Protein 2ISW (pdb70)

Solvent-accessible surface area: 22887 Å² total; per-residue (Å²): 61,51,0,1,0,105,27,0,1,32,36,0,80,159,89,140,5,0,0,4,0,1,13,0,4,1,0,0,4,0,12,0,0,2,105,0,0,49,94,20,134,1,2,0,0,0,0,0,25,90,35,2,2,170,21,0,51,84,27,1,1,60,14,0,5,53,0,0,37,98,87,28,79,122,16,1,0,0,5,0,0,9,39,0,67,49,38,116,12,0,79,56,0,19,110,29,38,5,0,0,0,0,0,26,1,4,138,81,105,49,115,66,2,13,108,28,0,106,76,0,15,69,46,0,18,62,91,0,0,0,0,0,0,6,14,2,20,76,131,111,57,2,87,23,114,53,0,73,98,0,15,122,86,7,38,4,6,0,0,0,3,1,0,25,1,29,120,28,1,110,20,32,217,99,198,46,23,46,110,65,0,76,53,0,2,79,62,18,41,26,13,0,0,0,4,8,1,3,21,10,41,119,117,16,24,76,62,0,51,156,21,52,11,131,0,81,102,3,38,7,0,75,61,139,32,0,65,92,0,11,26,49,12,1,2,0,0,11,0,33,9,0,4,42,0,4,0,0,1,7,0,11,71,17,14,86,80,79,31,75,75,35,10,2,55,55,0,0,6,52,0,42,72,28,0,0,101,18,0,18,79,12,2,120,35,2,29,1,39,49,45,6,76,70,28,181,24,38,49,41,116,104,0,85,97,94,89,65,51,0,1,0,99,28,0,1,31,34,0,79,154,87,148,6,0,0,2,0,2,17,0,5,2,0,0,8,0,13,0,1,2,119,0,1,49,104,24,133,1,2,0,0,0,0,0,30,101,34,2,4,170,22,0,57,72,18,2,1,57,19,0,7,44,0,0,38,94,82,29,76,119,16,1,0,0,6,0,0,8,78,0,61,50,26,115,17,0,78,41,0,21,113,22,39,5,0,0,0,0,0,29,2,33,144,67,101,54,111,54,2,16,131,26,0,110,84,0,10,69,47,0,19,64,94,0,1,0,0,0,0,32,15,59,171,4,79,17,102,67,0,64,104,0,15,118,80,8,39,5,11,0,0,2,10,44,57,72,199,53,61,89,78,7,97,49,5,6,93,57,16,43,24,12,0,0,30,49,108,63,41,126,114,14,32,75,58,0,61,157,36,48,12,143,13,79,149,80,121,131,64,113,63,40,66,91,7,9,29,42,10,0,1,0,5,14,13,38,50,17,7,50,18,3,1,0,0,11,0,6,79,17,9,88,91,64,30,77,71,27,17,1,56,57,0,0,7,56,0,40,70,28,1,1,110,21,0,15,76,33,2,122,36,3,29,0,40,49,45,6,73,71,28,177,20,37,49,40,116,100,0,75,70,78,49,241

GO terms:
  GO:0004332 fructose-bisphosphate aldolase activity (F, EXP)
  GO:0005515 protein binding (F, IPI)

InterPro domains:
  IPR000771 Fructose-bisphosphate aldolase, class-II [PF01116] (5-306)
  IPR000771 Fructose-bisphosphate aldolase, class-II [PIRSF001359] (1-307)
  IPR000771 Fructose-bisphosphate aldolase, class-II [PS00806] (132-143)
  IPR000771 Fructose-bisphosphate aldolase, class-II [TIGR00167] (3-306)
  IPR000771 Fructose-bisphosphate aldolase, class-II [cd00947] (6-305)
  IPR011289 Fructose-1,6-bisphosphate aldolase, class 2 [TIGR01859] (5-307)
  IPR013785 Aldolase-type TIM barrel [G3DSA:3.20.20.70] (1-323)

Radius of gyration: 26.76 Å; Cα contacts (8 Å, |Δi|>4): 1309; chains: 2; bounding box: 57×79×53 Å

CATH classification: 3.20.20.70

Secondary structure (DSSP, 8-state):
-B--HHHHHHHHHHTT--EEEEE--SHHHHHHHHHHHHHTT--EEEEEEHHHHHHTTTHHHHHHHHHHHHH-TTS-EEEEEEEE-SHHHHHHHHHTT-SEEEE--TTS-HHHHHHHHHHHHHHHHTTT-EEEEEES----PPPHHHHHHHHHHH--SEEEE-SS--SSSB--------HHHHHHHHHH-S-EEE-S-----HHHHHHHHHTT---TT-B---HHHHHHHHHTTEEEEEE-HHHHHHHHHHHHHHHHH-TT---THHHHHHHHHHHHHHHHHHHHHHT-TT-TTSSPPPPHHHHGGG-/-B--HHHHHHHHHHTT--EEEEE--SHHHHHHHHHHHHHTT--EEEEE-HHHHHHTTTHHHHHHHHHHHHHSTTS-EEEEEEEE-SHHHHHHHHHTT-SEEEE--TTS-HHHHHHHHHHHHHHHHTTT-EEEEEE----HHHHHHHHHHH--SEEEE-----HHHHHHHHHHH-S-EEE----HHHHHHHHHTT----S---HHHHHHHHHTTEEEEEE-HHHHHHHHHHHHHHHHH-TT---THHHHHHHHHHHHHHHHHHHHHHT-TT-TTSSPPPPHHHHGGGG-

Foldseek 3Di:
DAFAVLVQLVVLQVVLFAEEEEEDQAQLQVLLVLVQCVVLVFAHEYEYEPVSCVSCVVVRVLVSVVVSCVVCVLFHYFYEYPADAALVSVVSVVVSPGQEYEHEPQVPPLVVQLVRLQVNCVVQLLQLHAYEYEHQPLPGFDDLVSLLVSCVSRVHQEYETHWQAHADQQSDQLGTDLVVLLSNCVSNVHAYEYPNAAACDPVLVVLCVVLDHDDPRGGGHHLVVVLSSSNRHHHYYYHYVNLVSQLNSQLSVCCVVPVPDDDVCSRNVSSSNSSNVSCNVSSVSSPRGPCRNVDDHDDSNRSSVVD/DAFAPLVQLVVCQVVLFAAEEEEDQAQLQVLLVLVQCVVLVFAHEYEYEVVSCVSCVVVRVLVSVVVSCVVCVLHHYAYEYPAADALVSLVVCVVSPGQEYEHEPQVDDLVVQLVRLQVSCVVQLLQLHAYEYEHEVPQLVSLLVSCVSRVHQEYEYDDDVCLVVLLSNCVSNVHAYEYEDEDPVLVVLCVVQDHDDDPDDDLVVLLSSSNRHHHYYYDYVHLVSLLNSQLSCCCVVPVVDDDVCSRSVSSSNSSNVVCNVSRVSSPRRPVRNVDDHDDSVNSSVVVD

B-factor: mean 32.5, std 14.56, range [13.26, 97.17]

Sequence (595 aa):
PLCTLRQMLGEARKHKYGVGAFNVNNMEQIQGIMKAVVQLKSPVILQCSRGALKYSDMIYLKKLCEAALEKHPDIPICIHLDHGDTLESVKMAIDLGFSSVMIDASHHPFDENVRITKEVVAYAHARSVSVEAELGTLVQLTEPQDAKKFVELTGVDALAVAIGTSHGAYKFKSRLAIDRVKTISDLTGIPLVMHGSSSVPKDVKDMINKYGGKMPDAVGVPIESIVHAIGEGVCKINVDSDSRMAMTGAIRKVFVEHPEKFDPRDYLGPGRDAITEMLIPKIKAFGSAGHAGDYKVVSLEEAKAWYPLCTLRQMLGEARKHKYGVGAFNVNNMEQIQGIMKAVVQLKSPVILQCSRGALKYSDMIYLKKLCEAALEKHPDIPICIHLDHGDTLESVKMAIDLGFSSVMIDASHHPFDENVRITKEVVAYAHARSVSVEAELGLTEPQDAKKFVELTGVDALAVAIGLAIDRVKTISDLTGIPLVMHGVPKDVKDMINKYGGKMPDAVPIESIVHAIGEGVCKINVDSDSRMAMTGAIRKVFVEHPEKFDPRDYLGPGRDAITEMLIPKIKAFGSAGHAGDYKVVSLEEAKAWYK

Organism: Giardia intestinalis (strain ATCC 50803 / WB clone C6) (NCBI:txid184922)

Structure (mmCIF, N/CA/C/O backbone):
data_2ISW
#
_entry.id   2ISW
#
_cell.length_a   90.020
_cell.length_b   90.050
_cell.length_c   166.090
_cell.angle_alpha   90.00
_cell.angle_beta   90.00
_cell.angle_gamma   90.00
#
_symmetry.space_group_name_H-M   'C 2 2 21'
#
loop_
_entity.id
_entity.type
_entity.pdbx_description
1 polymer 'Putative fructose-1,6-bisphosphate aldolase'
2 non-polymer 'ZINC ION'
3 non-polymer 'PHOSPHOGLYCOLOHYDROXAMIC ACID'
4 water water
#
loop_
_atom_site.group_PDB
_atom_site.id
_atom_site.type_symbol
_atom_site.label_atom_id
_atom_site.label_alt_id
_atom_site.label_comp_id
_atom_site.label_asym_id
_atom_site.label_entity_id
_atom_site.label_seq_id
_atom_site.pdbx_PDB_ins_code
_atom_site.Cartn_x
_atom_site.Cartn_y
_atom_site.Cartn_z
_atom_site.occupancy
_atom_site.B_iso_or_equiv
_atom_site.auth_seq_id
_atom_site.auth_comp_id
_atom_site.auth_asym_id
_atom_site.auth_atom_id
_atom_site.pdbx_PDB_model_num
ATOM 1 N N . PRO A 1 2 ? -14.258 -2.818 46.462 1.00 26.42 2 PRO A N 1
ATOM 2 C CA . PRO A 1 2 ? -13.112 -2.998 47.396 1.00 22.00 2 PRO A CA 1
ATOM 3 C C . PRO A 1 2 ? -13.080 -1.731 48.234 1.00 21.66 2 PRO A C 1
ATOM 4 O O . PRO A 1 2 ? -13.670 -0.737 47.852 1.00 20.98 2 PRO A O 1
ATOM 8 N N . LEU A 1 3 ? -12.354 -1.762 49.355 1.00 20.27 3 LEU A N 1
ATOM 9 C CA . LEU A 1 3 ? -12.203 -0.565 50.186 1.00 17.88 3 LEU A CA 1
ATOM 10 C C . LEU A 1 3 ? -11.480 0.496 49.366 1.00 22.16 3 LEU A C 1
ATOM 11 O O . LEU A 1 3 ? -10.376 0.268 48.841 1.00 24.47 3 LEU A O 1
ATOM 16 N N . CYS A 1 4 ? -12.073 1.684 49.313 1.00 15.29 4 CYS A N 1
ATOM 17 C CA . CYS A 1 4 ? -11.534 2.770 48.468 1.00 19.97 4 CYS A CA 1
ATOM 18 C C . CYS A 1 4 ? -11.290 4.069 49.197 1.00 24.75 4 CYS A C 1
ATOM 19 O O . CYS A 1 4 ? -12.012 4.398 50.149 1.00 22.95 4 CYS A O 1
ATOM 22 N N . THR A 1 5 ? -10.275 4.823 48.776 1.00 16.46 5 THR A N 1
ATOM 23 C CA . THR A 1 5 ? -10.010 6.088 49.437 1.00 20.34 5 THR A CA 1
ATOM 24 C C . THR A 1 5 ? -11.021 7.147 48.999 1.00 21.47 5 THR A C 1
ATOM 25 O O . THR A 1 5 ? -11.637 7.043 47.939 1.00 20.69 5 THR A O 1
ATOM 29 N N . LEU A 1 6 ? -11.217 8.180 49.814 1.00 18.65 6 LEU A N 1
ATOM 30 C CA . LEU A 1 6 ? -12.129 9.243 49.392 1.00 17.38 6 LEU A CA 1
ATOM 31 C C . LEU A 1 6 ? -11.414 10.025 48.275 1.00 20.61 6 LEU A C 1
ATOM 32 O O . LEU A 1 6 ? -12.032 10.486 47.334 1.00 19.64 6 LEU A O 1
ATOM 37 N N . ARG A 1 7 ? -10.090 10.136 48.346 1.00 20.55 7 ARG A N 1
ATOM 38 C CA . ARG A 1 7 ? -9.363 10.913 47.329 1.00 18.60 7 ARG A CA 1
ATOM 39 C C . ARG A 1 7 ? -9.583 10.320 45.939 1.00 15.58 7 ARG A C 1
ATOM 40 O O . ARG A 1 7 ? -9.802 11.053 44.982 1.00 19.82 7 ARG A O 1
ATOM 48 N N . GLN A 1 8 ? -9.518 9.018 45.832 1.00 16.56 8 GLN A N 1
ATOM 49 C CA . GLN A 1 8 ? -9.749 8.396 44.518 1.00 20.42 8 GLN A CA 1
ATOM 50 C C . GLN A 1 8 ? -11.198 8.517 44.073 1.00 25.17 8 GLN A C 1
ATOM 51 O O . GLN A 1 8 ? -11.497 8.941 42.942 1.00 23.26 8 GLN A O 1
ATOM 57 N N . MET A 1 9 ? -12.105 8.135 44.962 1.00 20.02 9 MET A N 1
ATOM 58 C CA . MET A 1 9 ? -13.521 8.156 44.671 1.00 20.89 9 MET A CA 1
ATOM 59 C C . MET A 1 9 ? -14.035 9.541 44.292 1.00 22.75 9 MET A C 1
ATOM 60 O O . MET A 1 9 ? -14.760 9.673 43.299 1.00 22.82 9 MET A O 1
ATOM 65 N N . LEU A 1 10 ? -13.663 10.571 45.073 1.00 17.55 10 LEU A N 1
ATOM 66 C CA . LEU A 1 10 ? -14.131 11.933 44.757 1.00 15.64 10 LEU A CA 1
ATOM 67 C C . LEU A 1 10 ? -13.312 12.538 43.624 1.00 17.65 10 LEU A C 1
ATOM 68 O O . LEU A 1 10 ? -13.796 13.449 42.943 1.00 22.99 10 LEU A O 1
ATOM 73 N N . GLY A 1 11 ? -12.087 12.056 43.391 1.00 19.03 11 GLY A N 1
ATOM 74 C CA . GLY A 1 11 ? -11.352 12.597 42.230 1.00 22.88 11 GLY A CA 1
ATOM 75 C C . GLY A 1 11 ? -12.083 12.172 40.928 1.00 24.23 11 GLY A C 1
ATOM 76 O O . GLY A 1 11 ? -12.172 12.950 39.950 1.00 22.95 11 GLY A O 1
ATOM 77 N N . GLU A 1 12 ? -12.588 10.933 40.906 1.00 25.10 12 GLU A N 1
ATOM 78 C CA . GLU A 1 12 ? -13.312 10.402 39.756 1.00 22.21 12 GLU A CA 1
ATOM 79 C C . GLU A 1 12 ? -14.619 11.168 39.620 1.00 23.53 12 GLU A C 1
ATOM 80 O O . GLU A 1 12 ? -15.033 11.534 38.512 1.00 22.81 12 GLU A O 1
ATOM 86 N N . ALA A 1 13 ? -15.271 11.430 40.751 1.00 20.89 13 ALA A N 1
ATOM 87 C CA . ALA A 1 13 ? -16.521 12.170 40.736 1.00 22.61 13 ALA A CA 1
ATOM 88 C C . ALA A 1 13 ? -16.303 13.561 40.164 1.00 22.95 13 ALA A C 1
ATOM 89 O O . ALA A 1 13 ? -17.108 14.054 39.384 1.00 25.09 13 ALA A O 1
ATOM 91 N N . ARG A 1 14 ? -15.242 14.224 40.615 1.00 23.05 14 ARG A N 1
ATOM 92 C CA . ARG A 1 14 ? -14.990 15.585 40.149 1.00 23.88 14 ARG A CA 1
ATOM 93 C C . ARG A 1 14 ? -14.677 15.613 38.653 1.00 25.60 14 ARG A C 1
ATOM 94 O O . ARG A 1 14 ? -15.165 16.502 37.925 1.00 22.39 14 ARG A O 1
ATOM 102 N N . LYS A 1 15 ? -13.856 14.661 38.205 1.00 20.80 15 LYS A N 1
ATOM 103 C CA . LYS A 1 15 ? -13.424 14.628 36.782 1.00 24.21 15 LYS A CA 1
ATOM 104 C C . LYS A 1 15 ? -14.610 14.442 35.846 1.00 31.52 15 LYS A C 1
ATOM 105 O O . LYS A 1 15 ? -14.641 14.996 34.740 1.00 30.78 15 LYS A O 1
ATOM 111 N N . HIS A 1 16 ? -15.564 13.632 36.293 1.00 20.72 16 HIS A N 1
ATOM 112 C CA . HIS A 1 16 ? -16.756 13.303 35.507 1.00 24.33 16 HIS A CA 1
ATOM 113 C C . HIS A 1 16 ? -18.017 14.015 35.895 1.00 21.15 16 HIS A C 1
ATOM 114 O O . HIS A 1 16 ? -19.102 13.628 35.447 1.00 22.36 16 HIS A O 1
ATOM 121 N N . LYS A 1 17 ? -17.869 15.035 36.739 1.00 20.87 17 LYS A N 1
ATOM 122 C CA . LYS A 1 17 ? -18.998 15.886 37.143 1.00 20.59 17 LYS A CA 1
ATOM 123 C C . LYS A 1 17 ? -20.195 15.136 37.727 1.00 28.04 17 LYS A C 1
ATOM 124 O O . LYS A 1 17 ? -21.343 15.369 37.356 1.00 23.76 17 LYS A O 1
ATOM 130 N N . TYR A 1 18 ? -19.924 14.181 38.616 1.00 22.15 18 TYR A N 1
ATOM 131 C CA . TYR A 1 18 ? -21.039 13.574 39.340 1.00 19.65 18 TYR A CA 1
ATOM 132 C C . TYR A 1 18 ? -20.749 13.726 40.827 1.00 17.32 18 TYR A C 1
ATOM 133 O O . TYR A 1 18 ? -19.686 14.199 41.222 1.00 22.55 18 TYR A O 1
ATOM 142 N N . GLY A 1 19 ? -21.734 13.379 41.632 1.00 19.38 19 GLY A N 1
ATOM 143 C CA . GLY A 1 19 ? -21.588 13.452 43.089 1.00 19.59 19 GLY A CA 1
ATOM 144 C C . GLY A 1 19 ? -21.797 12.062 43.677 1.00 23.25 19 GLY A C 1
ATOM 145 O O . GLY A 1 19 ? -22.487 11.239 43.080 1.00 21.26 19 GLY A O 1
ATOM 146 N N . VAL A 1 20 ? -21.210 11.802 44.853 1.00 21.68 20 VAL A N 1
ATOM 147 C CA . VAL A 1 20 ? -21.344 10.475 45.495 1.00 19.83 20 VAL A CA 1
ATOM 148 C C . VAL A 1 20 ? -22.017 10.681 46.837 1.00 16.99 20 VAL A C 1
ATOM 149 O O . VAL A 1 20 ? -21.566 11.481 47.667 1.00 19.78 20 VAL A O 1
ATOM 153 N N . GLY A 1 21 ? -23.110 9.954 47.032 1.00 21.15 21 GLY A N 1
ATOM 154 C CA . GLY A 1 21 ? -23.834 10.031 48.301 1.00 18.91 21 GLY A CA 1
ATOM 155 C C . GLY A 1 21 ? -23.030 9.377 49.380 1.00 18.49 21 GLY A C 1
ATOM 156 O O . GLY A 1 21 ? -22.458 8.283 49.150 1.00 20.30 21 GLY A O 1
ATOM 157 N N . ALA A 1 22 ? -22.996 10.026 50.555 1.00 20.02 22 ALA A N 1
ATOM 158 C CA . ALA A 1 22 ? -22.267 9.534 51.694 1.00 20.75 22 ALA A CA 1
ATOM 159 C C . ALA A 1 22 ? -23.380 9.338 52.722 1.00 16.87 22 ALA A C 1
ATOM 160 O O . ALA A 1 22 ? -24.032 10.285 53.155 1.00 21.68 22 ALA A O 1
ATOM 162 N N . PHE A 1 23 ? -23.585 8.077 53.107 1.00 17.83 23 PHE A N 1
ATOM 163 C CA . PHE A 1 23 ? -24.742 7.762 53.943 1.00 19.42 23 PHE A CA 1
ATOM 164 C C . PHE A 1 23 ? -24.326 7.311 55.323 1.00 19.25 23 PHE A C 1
ATOM 165 O O . PHE A 1 23 ? -23.521 6.407 55.453 1.00 21.23 23 PHE A O 1
ATOM 173 N N . ASN A 1 24 ? -24.842 7.969 56.361 1.00 22.82 24 ASN A N 1
ATOM 174 C CA . ASN A 1 24 ? -24.475 7.543 57.709 1.00 23.14 24 ASN A CA 1
ATOM 175 C C . ASN A 1 24 ? -25.154 6.214 58.004 1.00 23.75 24 ASN A C 1
ATOM 176 O O . ASN A 1 24 ? -26.306 6.014 57.646 1.00 27.48 24 ASN A O 1
ATOM 181 N N . VAL A 1 25 ? -24.451 5.322 58.693 1.00 23.47 25 VAL A N 1
ATOM 182 C CA . VAL A 1 25 ? -25.009 4.032 59.046 1.00 21.93 25 VAL A CA 1
ATOM 183 C C . VAL A 1 25 ? -24.762 3.832 60.537 1.00 25.90 25 VAL A C 1
ATOM 184 O O . VAL A 1 25 ? -23.751 4.322 61.054 1.00 26.23 25 VAL A O 1
ATOM 188 N N . ASN A 1 26 ? -25.677 3.134 61.219 1.00 22.71 26 ASN A N 1
ATOM 189 C CA . ASN A 1 26 ? -25.544 2.869 62.659 1.00 21.30 26 ASN A CA 1
ATOM 190 C C . ASN A 1 26 ? -25.793 1.418 62.948 1.00 25.42 26 ASN A C 1
ATOM 191 O O . ASN A 1 26 ? -25.566 0.998 64.074 1.00 26.45 26 ASN A O 1
ATOM 196 N N . ASN A 1 27 ? -26.253 0.631 61.963 1.00 19.13 27 ASN A N 1
ATOM 197 C CA . ASN A 1 27 ? -26.531 -0.769 62.274 1.00 17.26 27 ASN A CA 1
ATOM 198 C C . ASN A 1 27 ? -26.691 -1.590 61.023 1.00 20.67 27 ASN A C 1
ATOM 199 O O . ASN A 1 27 ? -26.441 -1.119 59.915 1.00 22.91 27 ASN A O 1
ATOM 204 N N . MET A 1 28 ? -27.062 -2.833 61.200 1.00 21.80 28 MET A N 1
ATOM 205 C CA . MET A 1 28 ? -27.156 -3.771 60.061 1.00 20.95 28 MET A CA 1
ATOM 206 C C . MET A 1 28 ? -28.169 -3.428 59.009 1.00 23.35 28 MET A C 1
ATOM 207 O O . MET A 1 28 ? -27.864 -3.419 57.803 1.00 21.96 28 MET A O 1
ATOM 212 N N . GLU A 1 29 ? -29.395 -3.168 59.428 1.00 21.22 29 GLU A N 1
ATOM 213 C CA . GLU A 1 29 ? -30.399 -2.918 58.415 1.00 21.50 29 GLU A CA 1
ATOM 214 C C . GLU A 1 29 ? -30.137 -1.666 57.620 1.00 18.77 29 GLU A C 1
ATOM 215 O O . GLU A 1 29 ? -30.454 -1.626 56.424 1.00 18.82 29 GLU A O 1
ATOM 221 N N . GLN A 1 30 ? -29.552 -0.664 58.254 1.00 20.56 30 GLN A N 1
ATOM 222 C CA . GLN A 1 30 ? -29.256 0.590 57.499 1.00 20.34 30 GLN A CA 1
ATOM 223 C C . GLN A 1 30 ? -28.175 0.321 56.481 1.00 22.87 30 GLN A C 1
ATOM 224 O O . GLN A 1 30 ? -28.261 0.791 55.346 1.00 24.93 30 GLN A O 1
ATOM 230 N N . ILE A 1 31 ? -27.113 -0.391 56.868 1.00 19.35 31 ILE A N 1
ATOM 231 C CA . ILE A 1 31 ? -26.118 -0.758 55.836 1.00 19.36 31 ILE A CA 1
ATOM 232 C C . ILE A 1 31 ? -26.750 -1.603 54.744 1.00 21.28 31 ILE A C 1
ATOM 233 O O . ILE A 1 31 ? -26.512 -1.370 53.553 1.00 20.55 31 ILE A O 1
ATOM 238 N N . GLN A 1 32 ? -27.577 -2.583 55.097 1.00 18.28 32 GLN A N 1
ATOM 239 C CA . GLN A 1 32 ? -28.161 -3.385 54.030 1.00 18.73 32 GLN A CA 1
ATOM 240 C C . GLN A 1 32 ? -29.004 -2.537 53.125 1.00 15.66 32 GLN A C 1
ATOM 241 O O . GLN A 1 32 ? -28.961 -2.750 51.895 1.00 20.34 32 GLN A O 1
ATOM 247 N N . GLY A 1 33 ? -29.746 -1.588 53.683 1.00 18.10 33 GLY A N 1
ATOM 248 C CA . GLY A 1 33 ? -30.604 -0.755 52.820 1.00 16.98 33 GLY A CA 1
ATOM 249 C C . GLY A 1 33 ? -29.810 0.085 51.845 1.00 21.31 33 GLY A C 1
ATOM 250 O O . GLY A 1 33 ? -30.222 0.278 50.670 1.00 22.42 33 GLY A O 1
ATOM 251 N N . ILE A 1 34 ? -28.698 0.627 52.317 1.00 17.76 34 ILE A N 1
ATOM 252 C CA . ILE A 1 34 ? -27.854 1.450 51.429 1.00 17.98 34 ILE A CA 1
ATOM 253 C C . ILE A 1 34 ? -27.207 0.609 50.356 1.00 21.15 34 ILE A C 1
ATOM 254 O O . ILE A 1 34 ? -27.221 0.973 49.188 1.00 21.68 34 ILE A O 1
ATOM 259 N N . MET A 1 35 ? -26.634 -0.527 50.740 1.00 22.08 35 MET A N 1
ATOM 260 C CA . MET A 1 35 ? -25.934 -1.365 49.778 1.00 21.53 35 MET A CA 1
ATOM 261 C C . MET A 1 35 ? -26.826 -1.908 48.684 1.00 23.35 35 MET A C 1
ATOM 262 O O . MET A 1 35 ? -26.413 -2.025 47.534 1.00 21.33 35 MET A O 1
ATOM 267 N N . LYS A 1 36 ? -28.057 -2.231 49.019 1.00 20.43 36 LYS A N 1
ATOM 268 C CA . LYS A 1 36 ? -28.954 -2.760 47.956 1.00 20.13 36 LYS A CA 1
ATOM 269 C C . LYS A 1 36 ? -29.178 -1.697 46.875 1.00 22.73 36 LYS A C 1
ATOM 270 O O . LYS A 1 36 ? -29.260 -2.018 45.662 1.00 25.96 36 LYS A O 1
ATOM 276 N N . ALA A 1 37 ? -29.301 -0.438 47.290 1.00 18.52 37 ALA A N 1
ATOM 277 C CA . ALA A 1 37 ? -29.498 0.657 46.307 1.00 20.23 37 ALA A CA 1
ATOM 278 C C . ALA A 1 37 ? -28.233 0.878 45.487 1.00 21.79 37 ALA A C 1
ATOM 279 O O . ALA A 1 37 ? -28.302 0.952 44.255 1.00 21.38 37 ALA A O 1
ATOM 281 N N . VAL A 1 38 ? -27.057 0.975 46.133 1.00 20.76 38 VAL A N 1
ATOM 282 C CA . VAL A 1 38 ? -25.899 1.228 45.301 1.00 21.87 38 VAL A CA 1
ATOM 283 C C . VAL A 1 38 ? -25.517 0.063 44.424 1.00 23.20 38 VAL A C 1
ATOM 284 O O . VAL A 1 38 ? -24.960 0.243 43.329 1.00 24.89 38 VAL A O 1
ATOM 288 N N . VAL A 1 39 ? -25.796 -1.154 44.884 1.00 22.62 39 VAL A N 1
ATOM 289 C CA . VAL A 1 39 ? -25.459 -2.318 44.092 1.00 21.59 39 VAL A CA 1
ATOM 290 C C . VAL A 1 39 ? -26.428 -2.363 42.892 1.00 25.87 39 VAL A C 1
ATOM 291 O O . VAL A 1 39 ? -26.011 -2.640 41.752 1.00 27.56 39 VAL A O 1
ATOM 295 N N . GLN A 1 40 ? -27.707 -2.050 43.124 1.00 23.60 40 GLN A N 1
ATOM 296 C CA . GLN A 1 40 ? -28.663 -2.079 41.997 1.00 25.17 40 GLN A CA 1
ATOM 297 C C . GLN A 1 40 ? -28.249 -1.098 40.893 1.00 27.32 40 GLN A C 1
ATOM 298 O O . GLN A 1 40 ? -28.360 -1.378 39.664 1.00 25.08 40 GLN A O 1
ATOM 304 N N . LEU A 1 41 ? -27.755 0.051 41.333 1.00 23.60 41 LEU A N 1
ATOM 305 C CA . LEU A 1 41 ? -27.373 1.156 40.449 1.00 24.77 41 LEU A CA 1
ATOM 306 C C . LEU A 1 41 ? -25.898 1.178 40.024 1.00 25.92 41 LEU A C 1
ATOM 307 O O . LEU A 1 41 ? -25.464 2.095 39.315 1.00 24.18 41 LEU A O 1
ATOM 312 N N . LYS A 1 42 ? -25.167 0.145 40.424 1.00 20.80 42 LYS A N 1
ATOM 313 C CA . LYS A 1 42 ? -23.735 -0.004 40.163 1.00 22.07 42 LYS A CA 1
ATOM 314 C C . LYS A 1 42 ? -23.034 1.318 40.408 1.00 20.55 42 LYS A C 1
ATOM 315 O O . LYS A 1 42 ? -22.360 1.848 39.546 1.00 21.65 42 LYS A O 1
ATOM 321 N N . SER A 1 43 ? -23.181 1.867 41.641 1.00 20.85 43 SER A N 1
ATOM 322 C CA . SER A 1 43 ? -22.552 3.171 42.020 1.00 20.01 43 SER A CA 1
ATOM 323 C C . SER A 1 43 ? -21.528 3.090 43.174 1.00 18.28 43 SER A C 1
ATOM 324 O O . SER A 1 43 ? -21.508 2.142 43.950 1.00 19.20 43 SER A O 1
ATOM 327 N N . PRO A 1 44 ? -20.659 4.117 43.234 1.00 19.35 44 PRO A N 1
ATOM 328 C CA . PRO A 1 44 ? -19.654 4.148 44.270 1.00 21.42 44 PRO A CA 1
ATOM 329 C C . PRO A 1 44 ? -20.379 4.349 45.530 1.00 22.77 44 PRO A C 1
ATOM 330 O O . PRO A 1 44 ? -21.573 4.673 45.474 1.00 20.14 44 PRO A O 1
ATOM 334 N N . VAL A 1 45 ? -19.800 4.206 46.687 1.00 17.38 45 VAL A N 1
ATOM 335 C CA . VAL A 1 45 ? -20.596 4.600 47.849 1.00 19.43 45 VAL A CA 1
ATOM 336 C C . VAL A 1 45 ? -19.680 4.941 48.986 1.00 19.88 45 VAL A C 1
ATOM 337 O O . VAL A 1 45 ? -18.617 4.348 49.145 1.00 17.77 45 VAL A O 1
ATOM 341 N N . ILE A 1 46 ? -20.085 5.898 49.810 1.00 19.26 46 ILE A N 1
ATOM 342 C CA . ILE A 1 46 ? -19.311 6.206 51.025 1.00 17.40 46 ILE A CA 1
ATOM 343 C C . ILE A 1 46 ? -20.228 5.826 52.181 1.00 17.18 46 ILE A C 1
ATOM 344 O O . ILE A 1 46 ? -21.389 6.280 52.245 1.00 19.81 46 ILE A O 1
ATOM 349 N N . LEU A 1 47 ? -19.741 4.964 53.079 1.00 18.46 47 LEU A N 1
ATOM 350 C CA . LEU A 1 47 ? -20.550 4.607 54.251 1.00 21.32 47 LEU A CA 1
ATOM 351 C C . LEU A 1 47 ? -19.884 5.409 55.368 1.00 18.22 47 LEU A C 1
ATOM 352 O O . LEU A 1 47 ? -18.705 5.247 55.601 1.00 20.97 47 LEU A O 1
ATOM 357 N N . GLN A 1 48 ? -20.626 6.277 56.053 1.00 16.96 48 GLN A N 1
ATOM 358 C CA . GLN A 1 48 ? -19.929 7.034 57.076 1.00 18.19 48 GLN A CA 1
ATOM 359 C C . GLN A 1 48 ? -20.474 6.724 58.440 1.00 23.94 48 GLN A C 1
ATOM 360 O O . GLN A 1 48 ? -21.668 6.437 58.600 1.00 22.04 48 GLN A O 1
ATOM 366 N N . CYS A 1 49 ? -19.582 6.796 59.420 1.00 25.97 49 CYS A N 1
ATOM 367 C CA . CYS A 1 49 ? -19.941 6.505 60.810 1.00 24.47 49 CYS A CA 1
ATOM 368 C C . CYS A 1 49 ? -19.476 7.686 61.639 1.00 28.05 49 CYS A C 1
ATOM 369 O O . CYS A 1 49 ? -18.320 8.042 61.583 1.00 25.18 49 CYS A O 1
ATOM 372 N N . SER A 1 50 ? -20.385 8.292 62.380 1.00 29.15 50 SER A N 1
ATOM 373 C CA . SER A 1 50 ? -19.996 9.376 63.275 1.00 29.62 50 SER A CA 1
ATOM 374 C C . SER A 1 50 ? -19.418 8.806 64.569 1.00 31.25 50 SER A C 1
ATOM 375 O O . SER A 1 50 ? -19.483 7.607 64.848 1.00 23.90 50 SER A O 1
ATOM 378 N N . ARG A 1 51 ? -18.843 9.662 65.406 1.00 25.17 51 ARG A N 1
ATOM 379 C CA . ARG A 1 51 ? -18.380 9.138 66.679 1.00 28.92 51 ARG A CA 1
ATOM 380 C C . ARG A 1 51 ? -19.574 8.605 67.496 1.00 27.22 51 ARG A C 1
ATOM 381 O O . ARG A 1 51 ? -19.435 7.655 68.267 1.00 28.44 51 ARG A O 1
ATOM 389 N N . GLY A 1 52 ? -20.746 9.206 67.328 1.00 26.91 52 GLY A N 1
ATOM 390 C CA . GLY A 1 52 ? -21.911 8.713 68.053 1.00 30.81 52 GLY A CA 1
ATOM 391 C C . GLY A 1 52 ? -22.318 7.341 67.536 1.00 26.47 52 GLY A C 1
ATOM 392 O O . GLY A 1 52 ? -22.776 6.487 68.275 1.00 21.80 52 GLY A O 1
ATOM 393 N N . ALA A 1 53 ? -22.187 7.128 66.235 1.00 21.33 53 ALA A N 1
ATOM 394 C CA . ALA A 1 53 ? -22.560 5.825 65.681 1.00 19.90 53 ALA A CA 1
ATOM 395 C C . ALA A 1 53 ? -21.598 4.761 66.204 1.00 22.34 53 ALA A C 1
ATOM 396 O O . ALA A 1 53 ? -21.990 3.616 66.465 1.00 20.64 53 ALA A O 1
ATOM 398 N N . LEU A 1 54 ? -20.339 5.131 66.386 1.00 19.84 54 LEU A N 1
ATOM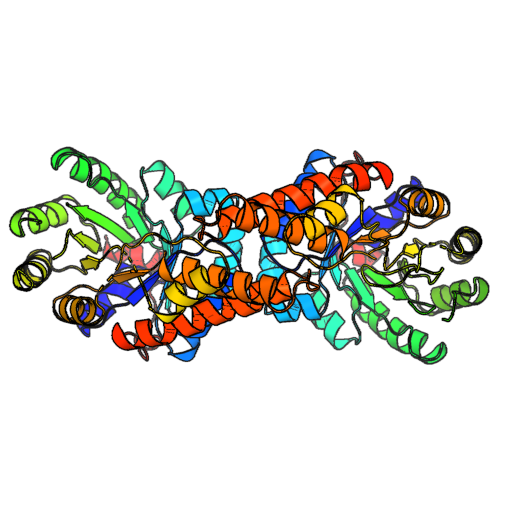 399 C CA . LEU A 1 54 ? -19.390 4.147 66.824 1.00 21.45 54 LEU A CA 1
ATOM 400 C C . LEU A 1 54 ? -19.643 3.877 68.302 1.00 23.76 54 LEU A C 1
ATOM 401 O O . LEU A 1 54 ? -19.378 2.778 68.750 1.00 25.26 54 LEU A O 1
ATOM 406 N N . LYS A 1 55 ? -20.147 4.863 69.034 1.00 22.06 55 LYS A N 1
ATOM 407 C CA . LYS A 1 55 ? -20.442 4.621 70.446 1.00 17.39 55 LYS A CA 1
ATOM 408 C C . LYS A 1 55 ? -21.602 3.642 70.536 1.00 23.18 55 LYS A C 1
ATOM 409 O O . LYS A 1 55 ? -21.563 2.673 71.304 1.00 24.45 55 LYS A O 1
ATOM 415 N N . TYR A 1 56 ? -22.623 3.901 69.716 1.00 22.65 56 TYR A N 1
ATOM 416 C CA . TYR A 1 56 ? -23.838 3.114 69.709 1.00 26.04 56 TYR A CA 1
ATOM 417 C C . TYR A 1 56 ? -23.533 1.657 69.391 1.00 26.93 56 TYR A C 1
ATOM 418 O O . TYR A 1 56 ? -24.164 0.733 69.947 1.00 21.93 56 TYR A O 1
ATOM 427 N N . SER A 1 57 ? -22.508 1.451 68.565 1.00 23.01 57 SER A N 1
ATOM 428 C CA . SER A 1 57 ? -22.173 0.101 68.093 1.00 22.10 57 SER A CA 1
ATOM 429 C C . SER A 1 57 ? -20.947 -0.530 68.749 1.00 23.61 57 SER A C 1
ATOM 430 O O . SER A 1 57 ? -20.455 -1.558 68.308 1.00 23.45 57 SER A O 1
ATOM 433 N N . ASP A 1 58 ? -20.485 0.073 69.843 1.00 21.75 58 ASP A N 1
ATOM 434 C CA . ASP A 1 58 ? -19.306 -0.392 70.601 1.00 23.86 58 ASP A CA 1
ATOM 435 C C . ASP A 1 58 ? -18.098 -0.542 69.667 1.00 26.15 58 ASP A C 1
ATOM 436 O O . ASP A 1 58 ? -17.186 -1.336 69.928 1.00 26.71 58 ASP A O 1
ATOM 441 N N . MET A 1 59 ? -18.119 0.268 68.606 1.00 24.80 59 MET A N 1
ATOM 442 C CA . MET A 1 59 ? -17.089 0.329 67.584 1.00 27.08 59 MET A CA 1
ATOM 443 C C . MET A 1 59 ? -16.955 -0.961 66.764 1.00 24.53 59 MET A C 1
ATOM 444 O O . MET A 1 59 ? -17.102 -0.947 65.546 1.00 23.65 59 MET A O 1
ATOM 449 N N . ILE A 1 60 ? -16.698 -2.058 67.454 1.00 20.26 60 ILE A N 1
ATOM 450 C CA . ILE A 1 60 ? -16.427 -3.321 66.763 1.00 19.49 60 ILE A CA 1
ATOM 451 C C . ILE A 1 60 ? -17.621 -3.865 65.986 1.00 22.64 60 ILE A C 1
ATOM 452 O O . ILE A 1 60 ? -17.439 -4.446 64.909 1.00 20.90 60 ILE A O 1
ATOM 457 N N . TYR A 1 61 ? -18.846 -3.633 66.454 1.00 22.29 61 TYR A N 1
ATOM 458 C CA . TYR A 1 61 ? -19.952 -4.195 65.648 1.00 21.83 61 TYR A CA 1
ATOM 459 C C . TYR A 1 61 ? -20.072 -3.481 64.306 1.00 22.82 61 TYR A C 1
ATOM 460 O O . TYR A 1 61 ? -20.366 -4.104 63.288 1.00 23.59 61 TYR A O 1
ATOM 469 N N . LEU A 1 62 ? -19.837 -2.172 64.295 1.00 18.33 62 LEU A N 1
ATOM 470 C CA . LEU A 1 62 ? -19.936 -1.451 63.040 1.00 20.60 62 LEU A CA 1
ATOM 471 C C . LEU A 1 62 ? -18.737 -1.769 62.159 1.00 18.94 62 LEU A C 1
ATOM 472 O O . LEU A 1 62 ? -18.868 -1.843 60.941 1.00 25.95 62 LEU A O 1
ATOM 477 N N . LYS A 1 63 ? -17.565 -1.958 62.743 1.00 25.35 63 LYS A N 1
ATOM 478 C CA . LYS A 1 63 ? -16.371 -2.335 61.941 1.00 27.09 63 LYS A CA 1
ATOM 479 C C . LYS A 1 63 ? -16.682 -3.667 61.206 1.00 25.38 63 LYS A C 1
ATOM 480 O O . LYS A 1 63 ? -16.465 -3.813 60.013 1.00 20.93 63 LYS A O 1
ATOM 486 N N . LYS A 1 64 ? -17.216 -4.637 61.935 1.00 23.80 64 LYS A N 1
ATOM 487 C CA . LYS A 1 64 ? -17.531 -5.917 61.307 1.00 20.29 64 LYS A CA 1
ATOM 488 C C . LYS A 1 64 ? -18.663 -5.839 60.274 1.00 19.79 64 LYS A C 1
ATOM 489 O O . LYS A 1 64 ? -18.657 -6.575 59.259 1.00 21.75 64 LYS A O 1
ATOM 495 N N . LEU A 1 65 ? -19.681 -4.998 60.496 1.00 17.62 65 LEU A N 1
ATOM 496 C CA . LEU A 1 65 ? -20.771 -4.923 59.517 1.00 19.73 65 LEU A CA 1
ATOM 497 C C . LEU A 1 65 ? -20.201 -4.266 58.250 1.00 19.41 65 LEU A C 1
ATOM 498 O O . LEU A 1 65 ? -20.582 -4.637 57.143 1.00 19.30 65 LEU A O 1
ATOM 503 N N . CYS A 1 66 ? -19.298 -3.288 58.397 1.00 22.40 66 CYS A N 1
ATOM 504 C CA . CYS A 1 66 ? -18.718 -2.690 57.175 1.00 25.06 66 CYS A CA 1
ATOM 505 C C . CYS A 1 66 ? -17.881 -3.766 56.444 1.00 24.96 66 CYS A C 1
ATOM 506 O O . CYS A 1 66 ? -17.889 -3.848 55.207 1.00 22.87 66 CYS A O 1
ATOM 509 N N . GLU A 1 67 ? -17.170 -4.603 57.186 1.00 20.92 67 GLU A N 1
ATOM 510 C CA . GLU A 1 67 ? -16.394 -5.676 56.541 1.00 17.48 67 GLU A CA 1
ATOM 511 C C . GLU A 1 67 ? -17.323 -6.604 55.778 1.00 23.78 67 GLU A C 1
ATOM 512 O O . GLU A 1 67 ? -16.982 -7.078 54.701 1.00 24.31 67 GLU A O 1
ATOM 518 N N . ALA A 1 68 ? -18.484 -6.892 56.355 1.00 21.46 68 ALA A N 1
ATOM 519 C CA . ALA A 1 68 ? -19.458 -7.747 55.686 1.00 21.56 68 ALA A CA 1
ATOM 520 C C . ALA A 1 68 ? -19.867 -7.123 54.356 1.00 21.35 68 ALA A C 1
ATOM 521 O O . ALA A 1 68 ? -20.013 -7.827 53.332 1.00 24.74 68 ALA A O 1
ATOM 523 N N . ALA A 1 69 ? -20.025 -5.797 54.350 1.00 20.34 69 ALA A N 1
ATOM 524 C CA . ALA A 1 69 ? -20.445 -5.162 53.098 1.00 21.77 69 ALA A CA 1
ATOM 525 C C . ALA A 1 69 ? -19.337 -5.265 52.072 1.00 21.62 69 ALA A C 1
ATOM 526 O O . ALA A 1 69 ? -19.606 -5.527 50.900 1.00 21.94 69 ALA A O 1
ATOM 528 N N . LEU A 1 70 ? -18.112 -5.008 52.510 1.00 23.38 70 LEU A N 1
ATOM 529 C CA . LEU A 1 70 ? -16.942 -5.067 51.615 1.00 22.89 70 LEU A CA 1
ATOM 530 C C . LEU A 1 70 ? -16.779 -6.462 51.033 1.00 28.86 70 LEU A C 1
ATOM 531 O O . LEU A 1 70 ? -16.449 -6.612 49.857 1.00 25.89 70 LEU A O 1
ATOM 536 N N . GLU A 1 71 ? -16.983 -7.488 51.862 1.00 21.80 71 GLU A N 1
ATOM 537 C CA . GLU A 1 71 ? -16.881 -8.850 51.392 1.00 21.67 71 GLU A CA 1
ATOM 538 C C . GLU A 1 71 ? -18.055 -9.301 50.481 1.00 24.33 71 GLU A C 1
ATOM 539 O O . GLU A 1 71 ? -17.897 -10.056 49.495 1.00 24.22 71 GLU A O 1
ATOM 545 N N . LYS A 1 72 ? -19.250 -8.827 50.778 1.00 23.50 72 LYS A N 1
ATOM 546 C CA . LYS A 1 72 ? -20.411 -9.257 50.007 1.00 23.97 72 LYS A CA 1
ATOM 547 C C . LYS A 1 72 ? -20.482 -8.637 48.605 1.00 28.63 72 LYS A C 1
ATOM 548 O O . LYS A 1 72 ? -21.003 -9.230 47.624 1.00 23.55 72 LYS A O 1
ATOM 554 N N . HIS A 1 73 ? -19.905 -7.454 48.496 1.00 20.73 73 HIS A N 1
ATOM 555 C CA . HIS A 1 73 ? -19.964 -6.694 47.228 1.00 22.72 73 HIS A CA 1
ATOM 556 C C . HIS A 1 73 ? -18.564 -6.265 46.809 1.00 21.62 73 HIS A C 1
ATOM 557 O O . HIS A 1 73 ? -18.230 -5.080 46.802 1.00 20.43 73 HIS A O 1
ATOM 564 N N . PRO A 1 74 ? -17.720 -7.237 46.505 1.00 27.62 74 PRO A N 1
ATOM 565 C CA . PRO A 1 74 ? -16.319 -7.080 46.103 1.00 30.42 74 PRO A CA 1
ATOM 566 C C . PRO A 1 74 ? -15.997 -6.099 44.992 1.00 31.90 74 PRO A C 1
ATOM 567 O O . PRO A 1 74 ? -14.912 -5.496 44.994 1.00 30.62 74 PRO A O 1
ATOM 571 N N . ASP A 1 75 ? -16.925 -5.920 44.062 1.00 25.23 75 ASP A N 1
ATOM 572 C CA . ASP A 1 75 ? -16.659 -5.051 42.926 1.00 27.96 75 ASP A CA 1
ATOM 573 C C . ASP A 1 75 ? -17.176 -3.602 43.014 1.00 25.58 75 ASP A C 1
ATOM 574 O O . ASP A 1 75 ? -17.095 -2.850 42.044 1.00 26.27 75 ASP A O 1
ATOM 579 N N . ILE A 1 76 ? -17.693 -3.202 44.175 1.00 20.46 76 ILE A N 1
ATOM 580 C CA . ILE A 1 76 ? -18.198 -1.859 44.350 1.00 22.32 76 ILE A CA 1
ATOM 581 C C . ILE A 1 76 ? -17.161 -1.134 45.176 1.00 21.02 76 ILE A C 1
ATOM 582 O O . ILE A 1 76 ? -16.691 -1.673 46.174 1.00 20.60 76 ILE A O 1
ATOM 587 N N . PRO A 1 77 ? -16.773 0.075 44.757 1.00 19.93 77 PRO A N 1
ATOM 588 C CA . PRO A 1 77 ? -15.800 0.908 45.490 1.00 14.99 77 PRO A CA 1
ATOM 589 C C . PRO A 1 77 ? -16.572 1.424 46.678 1.00 17.42 77 PRO A C 1
ATOM 590 O O . PRO A 1 77 ? -17.605 2.094 46.527 1.00 19.82 77 PRO A O 1
ATOM 594 N N . ILE A 1 78 ? -16.090 1.106 47.869 1.00 18.42 78 ILE A N 1
ATOM 595 C CA . ILE A 1 78 ? -16.776 1.519 49.074 1.00 17.05 78 ILE A CA 1
ATOM 596 C C . ILE A 1 78 ? -15.750 2.230 49.942 1.00 22.15 78 ILE A C 1
ATOM 597 O O . ILE A 1 78 ? -14.726 1.630 50.274 1.00 22.15 78 ILE A O 1
ATOM 602 N N . CYS A 1 79 ? -16.036 3.463 50.320 1.00 19.33 79 CYS A N 1
ATOM 603 C CA . CYS A 1 79 ? -15.145 4.224 51.213 1.00 18.86 79 CYS A CA 1
ATOM 604 C C . CYS A 1 79 ? -15.810 4.189 52.610 1.00 18.25 79 CYS A C 1
ATOM 605 O O . CYS A 1 79 ? -17.013 4.414 52.706 1.00 19.59 79 CYS A O 1
ATOM 608 N N . ILE A 1 80 ? -15.039 3.816 53.649 1.00 15.94 80 ILE A N 1
ATOM 609 C CA . ILE A 1 80 ? -15.523 3.819 55.029 1.00 13.26 80 ILE A CA 1
ATOM 610 C C . ILE A 1 80 ? -14.885 5.080 55.653 1.00 17.38 80 ILE A C 1
ATOM 611 O O . ILE A 1 80 ? -13.680 5.168 55.794 1.00 20.37 80 ILE A O 1
ATOM 616 N N . HIS A 1 81 ? -15.733 6.022 56.074 1.00 19.43 81 HIS A N 1
ATOM 617 C CA . HIS A 1 81 ? -15.314 7.358 56.458 1.00 20.56 81 HIS A CA 1
ATOM 618 C C . HIS A 1 81 ? -15.813 7.787 57.802 1.00 22.24 81 HIS A C 1
ATOM 619 O O . HIS A 1 81 ? -16.959 7.533 58.114 1.00 19.91 81 HIS A O 1
ATOM 626 N N . LEU A 1 82 ? -14.943 8.392 58.609 1.00 15.48 82 LEU A N 1
ATOM 627 C CA . LEU A 1 82 ? -15.386 8.887 59.910 1.00 17.41 82 LEU A CA 1
ATOM 628 C C . LEU A 1 82 ? -16.029 10.271 59.744 1.00 20.77 82 LEU A C 1
ATOM 629 O O . LEU A 1 82 ? -15.360 11.217 59.322 1.00 22.59 82 LEU A O 1
ATOM 634 N N . ASP A 1 83 ? -17.312 10.400 60.089 1.00 22.02 83 ASP A N 1
ATOM 635 C CA . ASP A 1 83 ? -17.997 11.676 59.932 1.00 22.33 83 ASP A CA 1
ATOM 636 C C . ASP A 1 83 ? -17.828 12.534 61.184 1.00 25.13 83 ASP A C 1
ATOM 637 O O . ASP A 1 83 ? -17.908 12.012 62.298 1.00 27.93 83 ASP A O 1
ATOM 642 N N . HIS A 1 84 ? -17.585 13.823 60.996 1.00 26.64 84 HIS A N 1
ATOM 643 C CA . HIS A 1 84 ? -17.395 14.794 62.099 1.00 26.57 84 HIS A CA 1
ATOM 644 C C . HIS A 1 84 ? -16.441 14.404 63.229 1.00 28.85 84 HIS A C 1
ATOM 645 O O . HIS A 1 84 ? -16.785 14.471 64.405 1.00 27.70 84 HIS A O 1
ATOM 652 N N . GLY A 1 85 ? -15.237 13.969 62.870 1.00 26.73 85 GLY A N 1
ATOM 653 C CA . GLY A 1 85 ? -14.263 13.642 63.900 1.00 25.88 85 GLY A CA 1
ATOM 654 C C . GLY A 1 85 ? -13.898 14.952 64.571 1.00 28.20 85 GLY A C 1
ATOM 655 O O . GLY A 1 85 ? -13.853 16.007 63.926 1.00 28.08 85 GLY A O 1
ATOM 656 N N . ASP A 1 86 ? -13.642 14.898 65.874 1.00 29.78 86 ASP A N 1
ATOM 657 C CA . ASP A 1 86 ? -13.331 16.118 66.576 1.00 28.97 86 ASP A CA 1
ATOM 658 C C . ASP A 1 86 ? -11.862 16.247 66.992 1.00 29.55 86 ASP A C 1
ATOM 659 O O . ASP A 1 86 ? -11.357 17.351 67.147 1.00 29.40 86 ASP A O 1
ATOM 664 N N . THR A 1 87 ? -11.166 15.130 67.148 1.00 28.10 87 THR A N 1
ATOM 665 C CA . THR A 1 87 ? -9.784 15.166 67.611 1.00 25.15 87 THR A CA 1
ATOM 666 C C . THR A 1 87 ? -8.906 14.188 66.835 1.00 26.24 87 THR A C 1
ATOM 667 O O . THR A 1 87 ? -9.417 13.336 66.127 1.00 27.67 87 THR A O 1
ATOM 671 N N . LEU A 1 88 ? -7.591 14.285 67.007 1.00 23.79 88 LEU A N 1
ATOM 672 C CA . LEU A 1 88 ? -6.694 13.327 66.364 1.00 22.89 88 LEU A CA 1
ATOM 673 C C . LEU A 1 88 ? -6.928 11.973 67.015 1.00 29.02 88 LEU A C 1
ATOM 674 O O . LEU A 1 88 ? -6.746 10.938 66.403 1.00 23.24 88 LEU A O 1
ATOM 679 N N . GLU A 1 89 ? -7.345 11.960 68.285 1.00 28.45 89 GLU A N 1
ATOM 680 C CA . GLU A 1 89 ? -7.561 10.659 68.918 1.00 30.99 89 GLU A CA 1
ATOM 681 C C . GLU A 1 89 ? -8.726 9.902 68.255 1.00 26.03 89 GLU A C 1
ATOM 682 O O . GLU A 1 89 ? -8.634 8.687 68.055 1.00 26.16 89 GLU A O 1
ATOM 688 N N . SER A 1 90 ? -9.792 10.605 67.896 1.00 25.51 90 SER A N 1
ATOM 689 C CA . SER A 1 90 ? -10.932 9.927 67.286 1.00 29.08 90 SER A CA 1
ATOM 690 C C . SER A 1 90 ? -10.536 9.430 65.883 1.00 30.13 90 SER A C 1
ATOM 691 O O . SER A 1 90 ? -11.002 8.377 65.421 1.00 27.09 90 SER A O 1
ATOM 694 N N . VAL A 1 91 ? -9.626 10.165 65.245 1.00 23.44 91 VAL A N 1
ATOM 695 C CA . VAL A 1 91 ? -9.146 9.802 63.907 1.00 18.74 91 VAL A CA 1
ATOM 696 C C . VAL A 1 91 ? -8.245 8.575 64.044 1.00 25.60 91 VAL A C 1
ATOM 697 O O . VAL A 1 91 ? -8.360 7.638 63.262 1.00 23.16 91 VAL A O 1
ATOM 701 N N . LYS A 1 92 ? -7.385 8.500 65.073 1.00 23.47 92 LYS A N 1
ATOM 702 C CA . LYS A 1 92 ? -6.530 7.309 65.169 1.00 23.11 92 LYS A CA 1
ATOM 703 C C . LYS A 1 92 ? -7.372 6.091 65.415 1.00 20.45 92 LYS A C 1
ATOM 704 O O . LYS A 1 92 ? -7.093 5.016 64.894 1.00 23.11 92 LYS A O 1
ATOM 710 N N . MET A 1 93 ? -8.440 6.262 66.196 1.00 23.83 93 MET A N 1
ATOM 711 C CA . MET A 1 93 ? -9.349 5.154 66.525 1.00 27.39 93 MET A CA 1
ATOM 712 C C . MET A 1 93 ? -10.023 4.622 65.254 1.00 22.99 93 MET A C 1
ATOM 713 O O . MET A 1 93 ? -10.064 3.418 65.011 1.00 26.24 93 MET A O 1
ATOM 718 N N . ALA A 1 94 ? -10.522 5.535 64.441 1.00 22.03 94 ALA A N 1
ATOM 719 C CA . ALA A 1 94 ? -11.190 5.126 63.189 1.00 20.44 94 ALA A CA 1
ATOM 720 C C . ALA A 1 94 ? -10.214 4.421 62.231 1.00 20.97 94 ALA A C 1
ATOM 721 O O . ALA A 1 94 ? -10.513 3.349 61.642 1.00 20.66 94 ALA A O 1
ATOM 723 N N . ILE A 1 95 ? -9.033 4.998 62.082 1.00 21.13 95 ILE A N 1
ATOM 724 C CA . ILE A 1 95 ? -8.044 4.390 61.207 1.00 24.09 95 ILE A CA 1
ATOM 725 C C . ILE A 1 95 ? -7.689 3.014 61.704 1.00 26.31 95 ILE A C 1
ATOM 726 O O . ILE A 1 95 ? -7.493 2.076 60.908 1.00 24.21 95 ILE A O 1
ATOM 731 N N . ASP A 1 96 ? -7.639 2.853 63.029 1.00 25.86 96 ASP A N 1
ATOM 732 C CA . ASP A 1 96 ? -7.319 1.530 63.576 1.00 25.41 96 ASP A CA 1
ATOM 733 C C . ASP A 1 96 ? -8.388 0.509 63.315 1.00 28.08 96 ASP A C 1
ATOM 734 O O . ASP A 1 96 ? -8.092 -0.667 63.281 1.00 26.04 96 ASP A O 1
ATOM 739 N N . LEU A 1 97 ? -9.617 0.977 63.103 1.00 23.02 97 LEU A N 1
ATOM 740 C CA . LEU A 1 97 ? -10.768 0.112 62.786 1.00 23.83 97 LEU A CA 1
ATOM 741 C C . LEU A 1 97 ? -10.772 -0.252 61.291 1.00 28.75 97 LEU A C 1
ATOM 742 O O . LEU A 1 97 ? -11.633 -0.996 60.830 1.00 27.62 97 LEU A O 1
ATOM 747 N N . GLY A 1 98 ? -9.859 0.326 60.527 1.00 22.97 98 GLY A N 1
ATOM 748 C CA . GLY A 1 98 ? -9.794 -0.015 59.111 1.00 20.29 98 GLY A CA 1
ATOM 749 C C . GLY A 1 98 ? -10.391 0.997 58.151 1.00 20.61 98 GLY A C 1
ATOM 750 O O . GLY A 1 98 ? -10.557 0.678 56.949 1.00 23.52 98 GLY A O 1
ATOM 751 N N . PHE A 1 99 ? -10.714 2.184 58.640 1.00 20.23 99 PHE A N 1
ATOM 752 C CA . PHE A 1 99 ? -11.353 3.197 57.774 1.00 19.03 99 PHE A CA 1
ATOM 753 C C . PHE A 1 99 ? -10.417 3.675 56.733 1.00 24.64 99 PHE A C 1
ATOM 754 O O . PHE A 1 99 ? -9.193 3.691 56.941 1.00 20.21 99 PHE A O 1
ATOM 762 N N . SER A 1 100 ? -10.992 4.150 55.627 1.00 17.96 100 SER A N 1
ATOM 763 C CA . SER A 1 100 ? -10.175 4.627 54.529 1.00 19.78 100 SER A CA 1
ATOM 764 C C . SER A 1 100 ? -10.235 6.132 54.379 1.00 20.54 100 SER A C 1
ATOM 765 O O . SER A 1 100 ? -9.558 6.719 53.505 1.00 22.15 100 SER A O 1
ATOM 768 N N . SER A 1 101 ? -11.016 6.781 55.247 1.00 18.15 101 SER A N 1
ATOM 769 C CA . SER A 1 101 ? -11.197 8.204 55.174 1.00 18.43 101 SER A CA 1
ATOM 770 C C . SER A 1 101 ? -11.693 8.760 56.510 1.00 19.51 101 SER A C 1
ATOM 771 O O . SER A 1 101 ? -12.344 8.059 57.284 1.00 18.62 101 SER A O 1
ATOM 774 N N . VAL A 1 102 ? -11.336 10.007 56.824 1.00 18.97 102 VAL A N 1
ATOM 775 C CA . VAL A 1 102 ? -11.771 10.612 58.067 1.00 18.57 102 VAL A CA 1
ATOM 776 C C . VAL A 1 102 ? -12.016 12.082 57.822 1.00 21.36 102 VAL A C 1
ATOM 777 O O . VAL A 1 102 ? -11.338 12.718 56.995 1.00 19.12 102 VAL A O 1
ATOM 781 N N . MET A 1 103 ? -12.986 12.636 58.539 1.00 22.77 103 MET A N 1
ATOM 782 C CA . MET A 1 103 ? -13.243 14.070 58.498 1.00 20.26 103 MET A CA 1
ATOM 783 C C . MET A 1 103 ? -12.800 14.680 59.835 1.00 26.47 103 MET A C 1
ATOM 784 O O . MET A 1 103 ? -13.198 14.192 60.896 1.00 22.12 103 MET A O 1
ATOM 789 N N . ILE A 1 104 ? -11.952 15.677 59.798 1.00 23.31 104 ILE A N 1
ATOM 790 C CA . ILE A 1 104 ? -11.588 16.357 61.051 1.00 20.37 104 ILE A CA 1
ATOM 791 C C . ILE A 1 104 ? -12.321 17.707 60.969 1.00 24.79 104 ILE A C 1
ATOM 792 O O . ILE A 1 104 ? -12.001 18.563 60.125 1.00 28.31 104 ILE A O 1
ATOM 797 N N . ASP A 1 105 ? -13.321 17.887 61.853 1.00 23.99 105 ASP A N 1
ATOM 798 C CA . ASP A 1 105 ? -14.143 19.102 61.841 1.00 25.09 105 ASP A CA 1
ATOM 799 C C . ASP A 1 105 ? -13.701 20.004 62.993 1.00 24.18 105 ASP A C 1
ATOM 800 O O . ASP A 1 105 ? -14.007 19.763 64.151 1.00 30.18 105 ASP A O 1
ATOM 805 N N . ALA A 1 106 ? -12.967 21.042 62.638 1.00 25.54 106 ALA A N 1
ATOM 806 C CA . ALA A 1 106 ? -12.487 22.022 63.618 1.00 31.77 106 ALA A CA 1
ATOM 807 C C . ALA A 1 106 ? -13.019 23.373 63.177 1.00 33.36 106 ALA A C 1
ATOM 808 O O . ALA A 1 106 ? -12.412 24.409 63.490 1.00 31.58 106 ALA A O 1
ATOM 810 N N . SER A 1 107 ? -14.152 23.344 62.465 1.00 24.19 107 SER A N 1
ATOM 811 C CA . SER A 1 107 ? -14.750 24.541 61.892 1.00 21.95 107 SER A CA 1
ATOM 812 C C . SER A 1 107 ? -15.263 25.518 62.939 1.00 27.41 107 SER A C 1
ATOM 813 O O . SER A 1 107 ? -15.516 26.670 62.617 1.00 30.19 107 SER A O 1
ATOM 816 N N . HIS A 1 108 ? -15.389 25.072 64.175 1.00 27.30 108 HIS A N 1
ATOM 817 C CA . HIS A 1 108 ? -15.883 25.974 65.225 1.00 31.98 108 HIS A CA 1
ATOM 818 C C . HIS A 1 108 ? -14.741 26.689 65.909 1.00 39.76 108 HIS A C 1
ATOM 819 O O . HIS A 1 108 ? -14.959 27.489 66.834 1.00 36.37 108 HIS A O 1
ATOM 826 N N . HIS A 1 109 ? -13.524 26.408 65.451 1.00 34.44 109 HIS A N 1
ATOM 827 C CA . HIS A 1 109 ? -12.328 27.046 66.017 1.00 30.39 109 HIS A CA 1
ATOM 828 C C . HIS A 1 109 ? -11.906 28.151 65.052 1.00 35.79 109 HIS A C 1
ATOM 829 O O . HIS A 1 109 ? -12.297 28.137 63.876 1.00 40.61 109 HIS A O 1
ATOM 836 N N . PRO A 1 110 ? -11.108 29.133 65.531 1.00 31.73 110 PRO A N 1
ATOM 837 C CA . PRO A 1 110 ? -10.661 30.234 64.672 1.00 31.41 110 PRO A CA 1
ATOM 838 C C . PRO A 1 110 ? -9.845 29.621 63.565 1.00 31.97 110 PRO A C 1
ATOM 839 O O . PRO A 1 110 ? -9.336 28.535 63.724 1.00 32.09 110 PRO A O 1
ATOM 843 N N . PHE A 1 111 ? -9.682 30.338 62.467 1.00 32.07 111 PHE A N 1
ATOM 844 C CA . PHE A 1 111 ? -8.956 29.822 61.311 1.00 32.47 111 PHE A CA 1
ATOM 845 C C . PHE A 1 111 ? -7.619 29.159 61.616 1.00 35.39 111 PHE A C 1
ATOM 846 O O . PHE A 1 111 ? -7.381 28.009 61.250 1.00 34.16 111 PHE A O 1
ATOM 854 N N . ASP A 1 112 ? -6.720 29.864 62.277 1.00 34.72 112 ASP A N 1
ATOM 855 C CA . ASP A 1 112 ? -5.410 29.269 62.524 1.00 33.25 112 ASP A CA 1
ATOM 856 C C . ASP A 1 112 ? -5.416 27.989 63.347 1.00 32.89 112 ASP A C 1
ATOM 857 O O . ASP A 1 112 ? -4.560 27.114 63.153 1.00 36.09 112 ASP A O 1
ATOM 862 N N . GLU A 1 113 ? -6.332 27.888 64.303 1.00 30.42 113 GLU A N 1
ATOM 863 C CA . GLU A 1 113 ? -6.428 26.702 65.128 1.00 28.88 113 GLU A CA 1
ATOM 864 C C . GLU A 1 113 ? -7.022 25.549 64.291 1.00 33.36 113 GLU A C 1
ATOM 865 O O . GLU A 1 113 ? -6.634 24.393 64.452 1.00 30.05 113 GLU A O 1
ATOM 871 N N . ASN A 1 114 ? -7.970 25.883 63.429 1.00 30.28 114 ASN A N 1
ATOM 872 C CA . ASN A 1 114 ? -8.582 24.874 62.543 1.00 35.17 114 ASN A CA 1
ATOM 873 C C . ASN A 1 114 ? -7.430 24.309 61.687 1.00 30.32 114 ASN A C 1
ATOM 874 O O . ASN A 1 114 ? -7.280 23.090 61.501 1.00 27.65 114 ASN A O 1
ATOM 879 N N . VAL A 1 115 ? -6.622 25.210 61.137 1.00 28.64 115 VAL A N 1
ATOM 880 C CA . VAL A 1 115 ? -5.515 24.795 60.322 1.00 26.14 115 VAL A CA 1
ATOM 881 C C . VAL A 1 115 ? -4.544 23.913 61.101 1.00 31.30 115 VAL A C 1
ATOM 882 O O . VAL A 1 115 ? -4.107 22.886 60.601 1.00 29.94 115 VAL A O 1
ATOM 886 N N . ARG A 1 116 ? -4.251 24.265 62.342 1.00 27.62 116 ARG A N 1
ATOM 887 C CA . ARG A 1 116 ? -3.307 23.478 63.121 1.00 29.54 116 ARG A CA 1
ATOM 888 C C . ARG A 1 116 ? -3.819 22.054 63.454 1.00 25.99 116 ARG A C 1
ATOM 889 O O . ARG A 1 116 ? -3.114 21.083 63.277 1.00 26.52 116 ARG A O 1
ATOM 897 N N . ILE A 1 117 ? -5.050 21.970 63.926 1.00 27.23 117 ILE A N 1
ATOM 898 C CA . ILE A 1 117 ? -5.665 20.679 64.285 1.00 21.19 117 ILE A CA 1
ATOM 899 C C . ILE A 1 117 ? -5.759 19.821 63.007 1.00 25.07 117 ILE A C 1
ATOM 900 O O . ILE A 1 117 ? -5.476 18.598 63.031 1.00 24.38 117 ILE A O 1
ATOM 905 N N . THR A 1 118 ? -6.108 20.461 61.893 1.00 20.83 118 THR A N 1
ATOM 906 C CA . THR A 1 118 ? -6.302 19.728 60.612 1.00 20.64 118 THR A CA 1
ATOM 907 C C . THR A 1 118 ? -4.960 19.185 60.096 1.00 28.38 118 THR A C 1
ATOM 908 O O . THR A 1 118 ? -4.886 18.048 59.651 1.00 24.09 118 THR A O 1
ATOM 912 N N . LYS A 1 119 ? -3.896 19.994 60.174 1.00 23.15 119 LYS A N 1
ATOM 913 C CA . LYS A 1 119 ? -2.570 19.543 59.738 1.00 27.58 119 LYS A CA 1
ATOM 914 C C . LYS A 1 119 ? -2.108 18.333 60.510 1.00 25.22 119 LYS A C 1
ATOM 915 O O . LYS A 1 119 ? -1.453 17.458 59.912 1.00 26.85 119 LYS A O 1
ATOM 921 N N . GLU A 1 120 ? -2.382 18.280 61.821 1.00 24.48 120 GLU A N 1
ATOM 922 C CA . GLU A 1 120 ? -1.976 17.116 62.604 1.00 24.34 120 GLU A CA 1
ATOM 923 C C . GLU A 1 120 ? -2.657 15.855 62.072 1.00 27.95 120 GLU A C 1
ATOM 924 O O . GLU A 1 120 ? -2.021 14.803 61.954 1.00 22.12 120 GLU A O 1
ATOM 930 N N . VAL A 1 121 ? -3.939 15.972 61.739 1.00 23.76 121 VAL A N 1
ATOM 931 C CA . VAL A 1 121 ? -4.689 14.810 61.218 1.00 20.12 121 VAL A CA 1
ATOM 932 C C . VAL A 1 121 ? -4.157 14.421 59.832 1.00 21.19 121 VAL A C 1
ATOM 933 O O . VAL A 1 121 ? -3.943 13.241 59.541 1.00 20.02 121 VAL A O 1
ATOM 937 N N . VAL A 1 122 ? -3.967 15.405 58.965 1.00 21.02 122 VAL A N 1
ATOM 938 C CA . VAL A 1 122 ? -3.469 15.118 57.643 1.00 23.16 122 VAL A CA 1
ATOM 939 C C . VAL A 1 122 ? -2.148 14.377 57.719 1.00 22.70 122 VAL A C 1
ATOM 940 O O . VAL A 1 122 ? -1.943 13.426 56.968 1.00 22.38 122 VAL A O 1
ATOM 944 N N . ALA A 1 123 ? -1.240 14.762 58.630 1.00 21.70 123 ALA A N 1
ATOM 945 C CA . ALA A 1 123 ? 0.049 14.030 58.625 1.00 21.03 123 ALA A CA 1
ATOM 946 C C . ALA A 1 123 ? -0.090 12.560 59.007 1.00 17.92 123 ALA A C 1
ATOM 947 O O . ALA A 1 123 ? 0.526 11.664 58.372 1.00 21.17 123 ALA A O 1
ATOM 949 N N . TYR A 1 124 ? -0.910 12.290 60.022 1.00 18.53 124 TYR A N 1
ATOM 950 C CA . TYR A 1 124 ? -1.079 10.918 60.508 1.00 17.66 124 TYR A CA 1
ATOM 951 C C . TYR A 1 124 ? -1.866 10.102 59.459 1.00 17.37 124 TYR A C 1
ATOM 952 O O . TYR A 1 124 ? -1.534 8.936 59.138 1.00 19.20 124 TYR A O 1
ATOM 961 N N . ALA A 1 125 ? -2.904 10.721 58.911 1.00 19.66 125 ALA A N 1
ATOM 962 C CA . ALA A 1 125 ? -3.711 9.981 57.936 1.00 22.09 125 ALA A CA 1
ATOM 963 C C . ALA A 1 125 ? -2.971 9.738 56.650 1.00 19.96 125 ALA A C 1
ATOM 964 O O . ALA A 1 125 ? -2.957 8.603 56.167 1.00 19.92 125 ALA A O 1
ATOM 966 N N . HIS A 1 126 ? -2.310 10.763 56.083 1.00 19.79 126 HIS A N 1
ATOM 967 C CA . HIS A 1 126 ? -1.620 10.522 54.800 1.00 19.29 126 HIS A CA 1
ATOM 968 C C . HIS A 1 126 ? -0.471 9.542 54.930 1.00 20.49 126 HIS A C 1
ATOM 969 O O . HIS A 1 126 ? -0.103 8.848 53.978 1.00 19.80 126 HIS A O 1
ATOM 976 N N . ALA A 1 127 ? 0.087 9.436 56.133 1.00 18.90 127 ALA A N 1
ATOM 977 C CA . ALA A 1 127 ? 1.168 8.489 56.339 1.00 20.04 127 ALA A CA 1
ATOM 978 C C . ALA A 1 127 ? 0.648 7.036 56.239 1.00 21.51 127 ALA A C 1
ATOM 979 O O . ALA A 1 127 ? 1.445 6.101 56.136 1.00 22.34 127 ALA A O 1
ATOM 981 N N . ARG A 1 128 ? -0.671 6.854 56.248 1.00 17.41 128 ARG A N 1
ATOM 982 C CA . ARG A 1 128 ? -1.257 5.525 56.141 1.00 16.88 128 ARG A CA 1
ATOM 983 C C . ARG A 1 128 ? -2.114 5.396 54.876 1.00 21.79 128 ARG A C 1
ATOM 984 O O . ARG A 1 128 ? -2.822 4.410 54.711 1.00 23.97 128 ARG A O 1
ATOM 992 N N . SER A 1 129 ? -2.036 6.404 54.014 1.00 23.23 129 SER A N 1
ATOM 993 C CA . SER A 1 129 ? -2.813 6.428 52.757 1.00 22.51 129 SER A CA 1
ATOM 994 C C . SER A 1 129 ? -4.282 6.831 52.919 1.00 25.87 129 SER A C 1
ATOM 995 O O . SER A 1 129 ? -5.060 6.868 51.952 1.00 22.54 129 SER A O 1
ATOM 996 N N . VAL A 1 130 ? -4.671 7.163 54.141 1.00 20.95 130 VAL A N 1
ATOM 997 C CA . VAL A 1 130 ? -6.057 7.497 54.449 1.00 17.03 130 VAL A CA 1
ATOM 998 C C . VAL A 1 130 ? -6.439 8.911 54.067 1.00 18.38 130 VAL A C 1
ATOM 999 O O . VAL A 1 130 ? -5.673 9.854 54.317 1.00 20.46 130 VAL A O 1
ATOM 1003 N N . SER A 1 131 ? -7.626 9.102 53.456 1.00 18.24 131 SER A N 1
ATOM 1004 C CA . SER A 1 131 ? -7.981 10.469 53.046 1.00 16.82 131 SER A CA 1
ATOM 1005 C C . SER A 1 131 ? -8.479 11.296 54.195 1.00 18.51 131 SER A C 1
ATOM 1006 O O . SER A 1 131 ? -8.885 10.750 55.227 1.00 18.65 131 SER A O 1
ATOM 1009 N N . VAL A 1 132 ? -8.457 12.618 53.993 1.00 18.89 132 VAL A N 1
ATOM 1010 C CA . VAL A 1 132 ? -8.921 13.583 55.002 1.00 17.17 132 VAL A CA 1
ATOM 1011 C C . VAL A 1 132 ? -9.839 14.660 54.412 1.00 17.44 132 VAL A C 1
ATOM 1012 O O . VAL A 1 132 ? -9.502 15.322 53.401 1.00 19.81 132 VAL A O 1
ATOM 1016 N N . GLU A 1 133 ? -10.979 14.824 55.054 1.00 22.76 133 GLU A N 1
ATOM 1017 C CA . GLU A 1 133 ? -11.965 15.868 54.750 1.00 19.52 133 GLU A CA 1
ATOM 1018 C C . GLU A 1 133 ? -11.911 16.838 55.938 1.00 24.89 133 GLU A C 1
ATOM 1019 O O . GLU A 1 133 ? -11.828 16.386 57.084 1.00 25.64 133 GLU A O 1
ATOM 1025 N N . ALA A 1 134 ? -11.943 18.158 55.680 1.00 22.45 134 ALA A N 1
ATOM 1026 C CA . ALA A 1 134 ? -11.957 19.145 56.769 1.00 21.58 134 ALA A CA 1
ATOM 1027 C C . ALA A 1 134 ? -13.065 20.117 56.434 1.00 25.75 134 ALA A C 1
ATOM 1028 O O . ALA A 1 134 ? -13.657 20.028 55.353 1.00 23.04 134 ALA A O 1
ATOM 1030 N N . GLU A 1 135 ? -13.366 21.045 57.344 1.00 22.81 135 GLU A N 1
ATOM 1031 C CA . GLU A 1 135 ? -14.455 21.976 57.084 1.00 24.99 135 GLU A CA 1
ATOM 1032 C C . GLU A 1 135 ? -14.060 23.413 57.364 1.00 26.73 135 GLU A C 1
ATOM 1033 O O . GLU A 1 135 ? -13.430 23.695 58.366 1.00 28.57 135 GLU A O 1
ATOM 1039 N N . LEU A 1 136 ? -14.416 24.308 56.457 1.00 28.55 136 LEU A N 1
ATOM 1040 C CA . LEU A 1 136 ? -14.128 25.723 56.692 1.00 28.72 136 LEU A CA 1
ATOM 1041 C C . LEU A 1 136 ? -15.478 26.412 56.500 1.00 32.78 136 LEU A C 1
ATOM 1042 O O . LEU A 1 136 ? -16.068 26.365 55.410 1.00 37.52 136 LEU A O 1
ATOM 1047 N N . GLY A 1 137 ? -15.972 27.043 57.552 1.00 28.91 137 GLY A N 1
ATOM 1048 C CA . GLY A 1 137 ? -17.271 27.680 57.469 1.00 35.07 137 GLY A CA 1
ATOM 1049 C C . GLY A 1 137 ? -18.123 26.886 58.437 1.00 42.45 137 GLY A C 1
ATOM 1050 O O . GLY A 1 137 ? -17.799 25.746 58.725 1.00 37.13 137 GLY A O 1
ATOM 1051 N N . THR A 1 138 ? -19.212 27.447 58.940 1.00 45.10 138 THR A N 1
ATOM 1052 C CA . THR A 1 138 ? -20.011 26.698 59.904 1.00 50.97 138 THR A CA 1
ATOM 1053 C C . THR A 1 138 ? -21.413 26.318 59.434 1.00 55.34 138 THR A C 1
ATOM 1054 O O . THR A 1 138 ? -22.140 27.135 58.828 1.00 44.42 138 THR A O 1
ATOM 1058 N N . LEU A 1 139 ? -21.746 25.065 59.765 1.00 59.01 139 LEU A N 1
ATOM 1059 C CA . LEU A 1 139 ? -22.999 24.360 59.484 1.00 63.17 139 LEU A CA 1
ATOM 1060 C C . LEU A 1 139 ? -22.840 23.299 58.396 1.00 69.25 139 LEU A C 1
ATOM 1061 O O . LEU A 1 139 ? -22.867 23.605 57.202 1.00 74.57 139 LEU A O 1
ATOM 1066 N N . VAL A 1 150 ? -23.872 32.464 61.356 1.00 64.16 150 VAL A N 1
ATOM 1067 C CA . VAL A 1 150 ? -23.583 31.441 60.352 1.00 65.31 150 VAL A CA 1
ATOM 1068 C C . VAL A 1 150 ? -22.569 31.919 59.316 1.00 68.15 150 VAL A C 1
ATOM 1069 O O . VAL A 1 150 ? -22.904 32.590 58.332 1.00 71.84 150 VAL A O 1
ATOM 1073 N N . GLN A 1 151 ? -21.327 31.522 59.565 1.00 65.82 151 GLN A N 1
ATOM 1074 C CA . GLN A 1 151 ? -20.133 31.823 58.768 1.00 59.84 151 GLN A CA 1
ATOM 1075 C C . GLN A 1 151 ? -20.135 31.101 57.413 1.00 53.90 151 GLN A C 1
ATOM 1076 O O . GLN A 1 151 ? -19.755 29.933 57.362 1.00 49.66 151 GLN A O 1
ATOM 1082 N N . LEU A 1 152 ? -20.557 31.754 56.327 1.00 54.03 152 LEU A N 1
ATOM 1083 C CA . LEU A 1 152 ? -20.514 31.079 55.019 1.00 48.10 152 LEU A CA 1
ATOM 1084 C C . LEU A 1 152 ? -19.058 31.013 54.585 1.00 46.12 152 LEU A C 1
ATOM 1085 O O . LEU A 1 152 ? -18.258 31.886 54.922 1.00 47.10 152 LEU A O 1
ATOM 1090 N N . THR A 1 153 ? -18.707 29.996 53.806 1.00 42.39 153 THR A N 1
ATOM 1091 C CA . THR A 1 153 ? -17.324 29.880 53.370 1.00 41.34 153 THR A CA 1
ATOM 1092 C C . THR A 1 153 ? -16.841 30.979 52.401 1.00 37.69 153 THR A C 1
ATOM 1093 O O . THR A 1 153 ? -17.421 31.174 51.329 1.00 33.99 153 THR A O 1
ATOM 1097 N N . GLU A 1 154 ? -15.767 31.669 52.788 1.00 38.92 154 GLU A N 1
ATOM 1098 C CA . GLU A 1 154 ? -15.145 32.706 51.936 1.00 45.11 154 GLU A CA 1
ATOM 1099 C C . GLU A 1 154 ? -14.189 32.029 50.913 1.00 40.73 154 GLU A C 1
ATOM 1100 O O . GLU A 1 154 ? -13.182 31.433 51.297 1.00 40.97 154 GLU A O 1
ATOM 1106 N N . PRO A 1 155 ? -14.463 32.149 49.601 1.00 38.39 155 PRO A N 1
ATOM 1107 C CA . PRO A 1 155 ? -13.581 31.502 48.608 1.00 38.34 155 PRO A CA 1
ATOM 1108 C C . PRO A 1 155 ? -12.064 31.691 48.784 1.00 43.13 155 PRO A C 1
ATOM 1109 O O . PRO A 1 155 ? -11.307 30.723 48.727 1.00 34.15 155 PRO A O 1
ATOM 1113 N N . GLN A 1 156 ? -11.605 32.919 49.022 1.00 41.97 156 GLN A N 1
ATOM 1114 C CA . GLN A 1 156 ? -10.154 33.125 49.161 1.00 39.96 156 GLN A CA 1
ATOM 1115 C C . GLN A 1 156 ? -9.602 32.430 50.398 1.00 38.06 156 GLN A C 1
ATOM 1116 O O . GLN A 1 156 ? -8.489 31.899 50.389 1.00 40.46 156 GLN A O 1
ATOM 1122 N N . ASP A 1 157 ? -10.364 32.460 51.483 1.00 37.33 157 ASP A N 1
ATOM 1123 C CA . ASP A 1 157 ? -9.928 31.781 52.707 1.00 33.15 157 ASP A CA 1
ATOM 1124 C C . ASP A 1 157 ? -9.861 30.259 52.500 1.00 37.45 157 ASP A C 1
ATOM 1125 O O . ASP A 1 157 ? -8.973 29.596 53.038 1.00 32.65 157 ASP A O 1
ATOM 1130 N N . ALA A 1 158 ? -10.812 29.727 51.727 1.00 32.55 158 ALA A N 1
ATOM 1131 C CA . ALA A 1 158 ? -10.853 28.301 51.453 1.00 33.76 158 ALA A CA 1
ATOM 1132 C C . ALA A 1 158 ? -9.589 27.938 50.656 1.00 33.46 158 ALA A C 1
ATOM 1133 O O . ALA A 1 158 ? -8.974 26.917 50.894 1.00 30.64 158 ALA A O 1
ATOM 1135 N N . LYS A 1 159 ? -9.192 28.797 49.715 1.00 30.45 159 LYS A N 1
ATOM 1136 C CA . LYS A 1 159 ? -7.993 28.509 48.929 1.00 30.30 159 LYS A CA 1
ATOM 1137 C C . LYS A 1 159 ? -6.765 28.450 49.833 1.00 30.88 159 LYS A C 1
ATOM 1138 O O . LYS A 1 159 ? -5.922 27.569 49.685 1.00 32.64 159 LYS A O 1
ATOM 1144 N N . LYS A 1 160 ? -6.680 29.375 50.782 1.00 27.89 160 LYS A N 1
ATOM 1145 C CA . LYS A 1 160 ? -5.548 29.441 51.707 1.00 31.78 160 LYS A CA 1
ATOM 1146 C C . LYS A 1 160 ? -5.566 28.232 52.650 1.00 31.87 160 LYS A C 1
ATOM 1147 O O . LYS A 1 160 ? -4.542 27.578 52.918 1.00 34.19 160 LYS A O 1
ATOM 1153 N N . PHE A 1 161 ? -6.740 27.926 53.168 1.00 31.16 161 PHE A N 1
ATOM 1154 C CA . PHE A 1 161 ? -6.844 26.775 54.064 1.00 30.46 161 PHE A CA 1
ATOM 1155 C C . PHE A 1 161 ? -6.368 25.493 53.354 1.00 23.80 161 PHE A C 1
ATOM 1156 O O . PHE A 1 161 ? -5.614 24.703 53.910 1.00 28.61 161 PHE A O 1
ATOM 1164 N N . VAL A 1 162 ? -6.847 25.246 52.142 1.00 24.24 162 VAL A N 1
ATOM 1165 C CA . VAL A 1 162 ? -6.414 24.024 51.484 1.00 27.96 162 VAL A CA 1
ATOM 1166 C C . VAL A 1 162 ? -4.894 23.995 51.229 1.00 34.02 162 VAL A C 1
ATOM 1167 O O . VAL A 1 162 ? -4.256 22.964 51.408 1.00 33.19 162 VAL A O 1
ATOM 1171 N N . GLU A 1 163 ? -4.315 25.134 50.839 1.00 34.07 163 GLU A N 1
ATOM 1172 C CA . GLU A 1 163 ? -2.883 25.207 50.577 1.00 32.39 163 GLU A CA 1
ATOM 1173 C C . GLU A 1 163 ? -2.122 24.908 51.867 1.00 32.43 163 GLU A C 1
ATOM 1174 O O . GLU A 1 163 ? -1.102 24.210 51.864 1.00 36.80 163 GLU A O 1
ATOM 1180 N N . LEU A 1 164 ? -2.627 25.411 52.977 1.00 32.75 164 LEU A N 1
ATOM 1181 C CA . LEU A 1 164 ? -1.944 25.204 54.234 1.00 30.64 164 LEU A CA 1
ATOM 1182 C C . LEU A 1 164 ? -2.144 23.809 54.833 1.00 36.79 164 LEU A C 1
ATOM 1183 O O . LEU A 1 164 ? -1.311 23.348 55.606 1.00 37.29 164 LEU A O 1
ATOM 1188 N N . THR A 1 165 ? -3.235 23.140 54.473 1.00 33.11 165 THR A N 1
ATOM 1189 C CA . THR A 1 165 ? -3.516 21.851 55.107 1.00 28.61 165 THR A CA 1
ATOM 1190 C C . THR A 1 165 ? -3.306 20.638 54.259 1.00 23.60 165 THR A C 1
ATOM 1191 O O . THR A 1 165 ? -2.963 19.599 54.789 1.00 31.29 165 THR A O 1
ATOM 1195 N N . GLY A 1 166 ? -3.492 20.752 52.950 1.00 23.90 166 GLY A N 1
ATOM 1196 C CA . GLY A 1 166 ? -3.308 19.589 52.115 1.00 26.94 166 GLY A CA 1
ATOM 1197 C C . GLY A 1 166 ? -4.439 18.569 52.225 1.00 27.94 166 GLY A C 1
ATOM 1198 O O . GLY A 1 166 ? -4.261 17.405 51.861 1.00 23.46 166 GLY A O 1
ATOM 1199 N N . VAL A 1 167 ? -5.605 18.983 52.706 1.00 23.96 167 VAL A N 1
ATOM 1200 C CA . VAL A 1 167 ? -6.695 18.007 52.789 1.00 22.71 167 VAL A CA 1
ATOM 1201 C C . VAL A 1 167 ? -7.098 17.534 51.403 1.00 25.90 167 VAL A C 1
ATOM 1202 O O . VAL A 1 167 ? -6.829 18.221 50.409 1.00 26.02 167 VAL A O 1
ATOM 1206 N N . ASP A 1 168 ? -7.728 16.356 51.341 1.00 19.82 168 ASP A N 1
ATOM 1207 C CA . ASP A 1 168 ? -8.175 15.802 50.081 1.00 20.21 168 ASP A CA 1
ATOM 1208 C C . ASP A 1 168 ? -9.568 16.334 49.704 1.00 25.13 168 ASP A C 1
ATOM 1209 O O . ASP A 1 168 ? -9.938 16.275 48.537 1.00 25.03 168 ASP A O 1
ATOM 1214 N N . ALA A 1 169 ? -10.348 16.805 50.681 1.00 21.07 169 ALA A N 1
ATOM 1215 C CA . ALA A 1 169 ? -11.698 17.311 50.357 1.00 18.72 169 ALA A CA 1
ATOM 1216 C C . ALA A 1 169 ? -12.080 18.363 51.360 1.00 20.87 169 ALA A C 1
ATOM 1217 O O . ALA A 1 169 ? -11.604 18.352 52.498 1.00 21.56 169 ALA A O 1
ATOM 1219 N N . LEU A 1 170 ? -12.892 19.321 50.913 1.00 19.68 170 LEU A N 1
ATOM 1220 C CA . LEU A 1 170 ? -13.269 20.431 51.807 1.00 21.69 170 LEU A CA 1
ATOM 1221 C C . LEU A 1 170 ? -14.769 20.526 51.954 1.00 23.14 170 LEU A C 1
ATOM 1222 O O . LEU A 1 170 ? -15.460 20.599 50.926 1.00 25.20 170 LEU A O 1
ATOM 1227 N N . ALA A 1 171 ? -15.274 20.531 53.196 1.00 23.79 171 ALA A N 1
ATOM 1228 C CA . ALA A 1 171 ? -16.716 20.689 53.407 1.00 23.17 171 ALA A CA 1
ATOM 1229 C C . ALA A 1 171 ? -16.938 22.203 53.468 1.00 31.10 171 ALA A C 1
ATOM 1230 O O . ALA A 1 171 ? -16.227 22.904 54.191 1.00 29.54 171 ALA A O 1
ATOM 1232 N N . VAL A 1 172 ? -17.938 22.684 52.740 1.00 29.08 172 VAL A N 1
ATOM 1233 C CA . VAL A 1 172 ? -18.231 24.106 52.653 1.00 32.64 172 VAL A CA 1
ATOM 1234 C C . VAL A 1 172 ? -19.577 24.433 53.239 1.00 34.75 172 VAL A C 1
ATOM 1235 O O . VAL A 1 172 ? -20.488 23.571 53.254 1.00 35.20 172 VAL A O 1
ATOM 1239 N N . ALA A 1 173 ? -19.679 25.663 53.754 1.00 30.68 173 ALA A N 1
ATOM 1240 C CA . ALA A 1 173 ? -20.914 26.180 54.350 1.00 32.61 173 ALA A CA 1
ATOM 1241 C C . ALA A 1 173 ? -21.600 27.122 53.360 1.00 37.36 173 ALA A C 1
ATOM 1242 O O . ALA A 1 173 ? -21.065 28.184 53.020 1.00 39.58 173 ALA A O 1
ATOM 1244 N N . ILE A 1 174 ? -22.766 26.705 52.867 1.00 38.58 174 ILE A N 1
ATOM 1245 C CA . ILE A 1 174 ? -23.538 27.469 51.892 1.00 39.80 174 ILE A CA 1
ATOM 1246 C C . ILE A 1 174 ? -25.017 27.606 52.275 1.00 44.85 174 ILE A C 1
ATOM 1247 O O . ILE A 1 174 ? -25.851 27.883 51.423 1.00 49.40 174 ILE A O 1
ATOM 1252 N N . GLY A 1 175 ? -25.360 27.383 53.542 1.00 44.20 175 GLY A N 1
ATOM 1253 C CA . GLY A 1 175 ? -26.760 27.541 53.913 1.00 49.96 175 GLY A CA 1
ATOM 1254 C C . GLY A 1 175 ? -27.519 26.322 54.414 1.00 48.53 175 GLY A C 1
ATOM 1255 O O . GLY A 1 175 ? -28.636 26.455 54.919 1.00 50.24 175 GLY A O 1
ATOM 1256 N N . THR A 1 176 ? -26.932 25.139 54.273 1.00 46.02 176 THR A N 1
ATOM 1257 C CA . THR A 1 176 ? -27.579 23.920 54.746 1.00 46.77 176 THR A CA 1
ATOM 1258 C C . THR A 1 176 ? -27.317 23.788 56.246 1.00 51.61 176 THR A C 1
ATOM 1259 O O . THR A 1 176 ? -26.593 24.602 56.839 1.00 49.43 176 THR A O 1
ATOM 1263 N N . SER A 1 177 ? -27.903 22.758 56.859 1.00 47.77 177 SER A N 1
ATOM 1264 C CA . SER A 1 177 ? -27.710 22.523 58.275 1.00 44.57 177 SER A CA 1
ATOM 1265 C C . SER A 1 177 ? -28.168 21.095 58.545 1.00 44.56 177 SER A C 1
ATOM 1266 O O . SER A 1 177 ? -28.862 20.489 57.718 1.00 34.06 177 SER A O 1
ATOM 1269 N N . HIS A 1 178 ? -27.772 20.565 59.693 1.00 42.42 178 HIS A N 1
ATOM 1270 C CA . HIS A 1 178 ? -28.139 19.205 60.076 1.00 44.35 178 HIS A CA 1
ATOM 1271 C C . HIS A 1 178 ? -29.575 19.109 60.518 1.00 41.96 178 HIS A C 1
ATOM 1272 O O . HIS A 1 178 ? -30.101 20.036 61.127 1.00 40.34 178 HIS A O 1
ATOM 1279 N N . GLY A 1 179 ? -30.219 17.993 60.206 1.00 36.62 179 GLY A N 1
ATOM 1280 C CA . GLY A 1 179 ? -31.596 17.822 60.659 1.00 39.37 179 GLY A CA 1
ATOM 1281 C C . GLY A 1 179 ? -32.699 17.896 59.625 1.00 37.63 179 GLY A C 1
ATOM 1282 O O . GLY A 1 179 ? -32.473 18.241 58.446 1.00 33.30 179 GLY A O 1
ATOM 1283 N N . ALA A 1 180 ? -33.912 17.585 60.077 1.00 38.47 180 ALA A N 1
ATOM 1284 C CA . ALA A 1 180 ? -35.080 17.586 59.199 1.00 39.18 180 ALA A CA 1
ATOM 1285 C C . ALA A 1 180 ? -35.899 18.889 59.122 1.00 40.69 180 ALA A C 1
ATOM 1286 O O . ALA A 1 180 ? -36.970 18.908 58.498 1.00 38.81 180 ALA A O 1
ATOM 1288 N N . TYR A 1 181 ? -35.400 19.969 59.725 1.00 39.92 181 TYR A N 1
ATOM 1289 C CA . TYR A 1 181 ? -36.118 21.253 59.712 1.00 41.66 181 TYR A CA 1
ATOM 1290 C C . TYR A 1 181 ? -35.130 22.327 59.259 1.00 41.26 181 TYR A C 1
ATOM 1291 O O . TYR A 1 181 ? -34.861 23.288 59.982 1.00 39.02 181 TYR A O 1
ATOM 1300 N N . LYS A 1 182 ? -34.590 22.147 58.053 1.00 43.42 182 LYS A N 1
ATOM 1301 C CA . LYS A 1 182 ? -33.577 23.052 57.506 1.00 47.62 182 LYS A CA 1
ATOM 1302 C C . LYS A 1 182 ? -34.076 24.430 57.090 1.00 49.52 182 LYS A C 1
ATOM 1303 O O . LYS A 1 182 ? -33.291 25.393 57.098 1.00 46.43 182 LYS A O 1
ATOM 1309 N N . PHE A 1 183 ? -35.357 24.518 56.730 1.00 46.79 183 PHE A N 1
ATOM 1310 C CA . PHE A 1 183 ? -35.964 25.796 56.305 1.00 57.15 183 PHE A CA 1
ATOM 1311 C C . PHE A 1 183 ? -37.365 25.977 56.864 1.00 60.35 183 PHE A C 1
ATOM 1312 O O . PHE A 1 183 ? -38.103 25.006 57.029 1.00 53.15 183 PHE A O 1
ATOM 1320 N N . LYS A 1 184 ? -37.742 27.231 57.105 1.00 60.95 184 LYS A N 1
ATOM 1321 C CA . LYS A 1 184 ? -39.063 27.523 57.645 1.00 64.13 184 LYS A CA 1
ATOM 1322 C C . LYS A 1 184 ? -40.217 27.293 56.669 1.00 67.10 184 LYS A C 1
ATOM 1323 O O . LYS A 1 184 ? -41.355 27.072 57.089 1.00 72.05 184 LYS A O 1
ATOM 1329 N N . SER A 1 185 ? -39.926 27.335 55.374 1.00 66.00 185 SER A N 1
ATOM 1330 C CA . SER A 1 185 ? -40.946 27.086 54.368 1.00 66.88 185 SER A CA 1
ATOM 1331 C C . SER A 1 185 ? -40.352 26.161 53.323 1.00 67.73 185 SER A C 1
ATOM 1332 O O . SER A 1 185 ? -39.220 26.375 52.889 1.00 70.87 185 SER A O 1
ATOM 1335 N N . ARG A 1 190 ? -32.363 31.027 50.975 1.00 73.81 190 ARG A N 1
ATOM 1336 C CA . ARG A 1 190 ? -32.126 29.617 50.691 1.00 71.81 190 ARG A CA 1
ATOM 1337 C C . ARG A 1 190 ? -30.642 29.232 50.767 1.00 71.16 190 ARG A C 1
ATOM 1338 O O . ARG A 1 190 ? -30.081 29.148 51.864 1.00 70.44 190 ARG A O 1
ATOM 1346 N N . LEU A 1 191 ? -30.014 28.998 49.612 1.00 69.45 191 LEU A N 1
ATOM 1347 C CA . LEU A 1 191 ? -28.604 28.597 49.570 1.00 68.14 191 LEU A CA 1
ATOM 1348 C C . LEU A 1 191 ? -27.700 29.502 48.732 1.00 67.32 191 LEU A C 1
ATOM 1349 O O . LEU A 1 191 ? -28.180 30.361 47.991 1.00 70.24 191 LEU A O 1
ATOM 1354 N N . ALA A 1 192 ? -26.388 29.277 48.852 1.00 62.12 192 ALA A N 1
ATOM 1355 C CA . ALA A 1 192 ? -25.367 30.044 48.138 1.00 62.90 192 ALA A CA 1
ATOM 1356 C C . ALA A 1 192 ? -24.535 29.179 47.189 1.00 65.50 192 ALA A C 1
ATOM 1357 O O . ALA A 1 192 ? -23.366 28.895 47.469 1.00 66.00 192 ALA A O 1
ATOM 1359 N N . ILE A 1 193 ? -25.111 28.778 46.059 1.00 66.35 193 ILE A N 1
ATOM 1360 C CA . ILE A 1 193 ? -24.369 27.938 45.120 1.00 67.25 193 ILE A CA 1
ATOM 1361 C C . ILE A 1 193 ? -23.365 28.659 44.219 1.00 64.22 193 ILE A C 1
ATOM 1362 O O . ILE A 1 193 ? -22.531 28.014 43.581 1.00 63.49 193 ILE A O 1
ATOM 1367 N N . ASP A 1 194 ? -23.425 29.986 44.143 1.00 63.16 194 ASP A N 1
ATOM 1368 C CA . ASP A 1 194 ? -22.471 30.678 43.282 1.00 53.20 194 ASP A CA 1
ATOM 1369 C C . ASP A 1 194 ? -21.076 30.605 43.895 1.00 48.17 194 ASP A C 1
ATOM 1370 O O . ASP A 1 194 ? -20.056 30.624 43.184 1.00 48.49 194 ASP A O 1
ATOM 1375 N N . ARG A 1 195 ? -21.044 30.537 45.219 1.00 41.20 195 ARG A N 1
ATOM 1376 C CA . ARG A 1 195 ? -19.787 30.442 45.946 1.00 39.01 195 ARG A CA 1
ATOM 1377 C C . ARG A 1 195 ? -19.134 29.101 45.663 1.00 36.85 195 ARG A C 1
ATOM 1378 O O . ARG A 1 195 ? -17.901 29.011 45.679 1.00 34.76 195 ARG A O 1
ATOM 1386 N N . VAL A 1 196 ? -19.956 28.070 45.415 1.00 34.31 196 VAL A N 1
ATOM 1387 C CA . VAL A 1 196 ? -19.417 26.723 45.165 1.00 35.27 196 VAL A CA 1
ATOM 1388 C C . VAL A 1 196 ? -18.454 26.684 43.990 1.00 31.03 196 VAL A C 1
ATOM 1389 O O . VAL A 1 196 ? -17.331 26.211 44.120 1.00 28.42 196 VAL A O 1
ATOM 1393 N N . LYS A 1 197 ? -18.871 27.192 42.822 1.00 27.58 197 LYS A N 1
ATOM 1394 C CA . LYS A 1 197 ? -17.978 27.162 41.702 1.00 31.87 197 LYS A CA 1
ATOM 1395 C C . LYS A 1 197 ? -16.672 27.892 41.980 1.00 29.42 197 LYS A C 1
ATOM 1396 O O . LYS A 1 197 ? -15.581 27.407 41.603 1.00 31.45 197 LYS A O 1
ATOM 1402 N N . THR A 1 198 ? -16.779 29.040 42.635 1.00 28.55 198 THR A N 1
ATOM 1403 C CA . THR A 1 198 ? -15.584 29.829 42.942 1.00 29.80 198 THR A CA 1
ATOM 1404 C C . THR A 1 198 ? -14.619 29.075 43.902 1.00 27.35 198 THR A C 1
ATOM 1405 O O . THR A 1 198 ? -13.384 29.056 43.707 1.00 31.01 198 THR A O 1
ATOM 1409 N N . ILE A 1 199 ? -15.184 28.493 44.950 1.00 27.45 199 ILE A N 1
ATOM 1410 C CA . ILE A 1 199 ? -14.376 27.700 45.891 1.00 26.33 199 ILE A CA 1
ATOM 1411 C C . ILE A 1 199 ? -13.740 26.519 45.153 1.00 26.64 199 ILE A C 1
ATOM 1412 O O . ILE A 1 199 ? -12.550 26.207 45.346 1.00 27.91 199 ILE A O 1
ATOM 1417 N N . SER A 1 200 ? -14.522 25.859 44.302 1.00 26.61 200 SER A N 1
ATOM 1418 C CA . SER A 1 200 ? -14.035 24.724 43.563 1.00 27.00 200 SER A CA 1
ATOM 1419 C C . SER A 1 200 ? -12.882 25.089 42.646 1.00 30.35 200 SER A C 1
ATOM 1420 O O . SER A 1 200 ? -11.875 24.389 42.573 1.00 26.36 200 SER A O 1
ATOM 1423 N N . ASP A 1 201 ? -13.037 26.192 41.929 1.00 30.80 201 ASP A N 1
ATOM 1424 C CA . ASP A 1 201 ? -11.984 26.630 41.036 1.00 34.96 201 ASP A CA 1
ATOM 1425 C C . ASP A 1 201 ? -10.720 27.053 41.778 1.00 30.49 201 ASP A C 1
ATOM 1426 O O . ASP A 1 201 ? -9.611 26.670 41.402 1.00 35.66 201 ASP A O 1
ATOM 1431 N N . LEU A 1 202 ? -10.895 27.830 42.830 1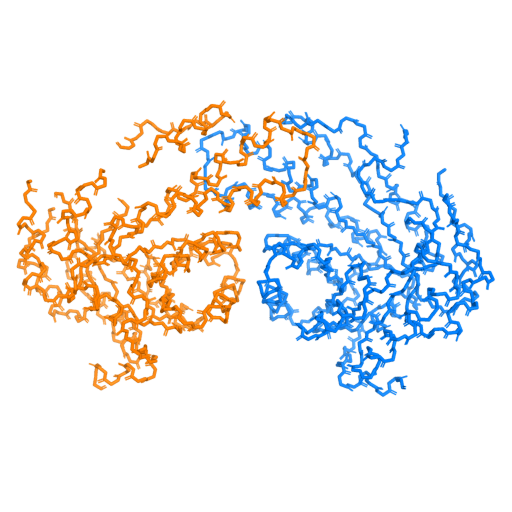.00 29.16 202 LEU A N 1
ATOM 1432 C CA . LEU A 1 202 ? -9.783 28.295 43.648 1.00 29.71 202 LEU A CA 1
ATOM 1433 C C . LEU A 1 202 ? -9.035 27.189 44.434 1.00 36.52 202 LEU A C 1
ATOM 1434 O O . LEU A 1 202 ? -7.806 27.255 44.551 1.00 32.55 202 LEU A O 1
ATOM 1439 N N . THR A 1 203 ? -9.760 26.216 44.996 1.00 29.64 203 THR A N 1
ATOM 1440 C CA . THR A 1 203 ? -9.116 25.146 45.752 1.00 27.73 203 THR A CA 1
ATOM 1441 C C . THR A 1 203 ? -8.607 23.996 44.866 1.00 29.77 203 THR A C 1
ATOM 1442 O O . THR A 1 203 ? -7.580 23.355 45.154 1.00 32.28 203 THR A O 1
ATOM 1446 N N . GLY A 1 204 ? -9.333 23.720 43.797 1.00 29.17 204 GLY A N 1
ATOM 1447 C CA . GLY A 1 204 ? -8.933 22.677 42.904 1.00 24.13 204 GLY A CA 1
ATOM 1448 C C . GLY A 1 204 ? -9.248 21.305 43.447 1.00 26.95 204 GLY A C 1
ATOM 1449 O O . GLY A 1 204 ? -8.827 20.300 42.871 1.00 29.86 204 GLY A O 1
ATOM 1450 N N . ILE A 1 205 ? -10.004 21.258 44.538 1.00 23.92 205 ILE A N 1
ATOM 1451 C CA . ILE A 1 205 ? -10.341 19.956 45.121 1.00 25.31 205 ILE A CA 1
ATOM 1452 C C . ILE A 1 205 ? -11.830 19.683 45.286 1.00 24.73 205 ILE A C 1
ATOM 1453 O O . ILE A 1 205 ? -12.678 20.595 45.204 1.00 26.08 205 ILE A O 1
ATOM 1458 N N . PRO A 1 206 ? -12.182 18.390 45.485 1.00 25.35 206 PRO A N 1
ATOM 1459 C CA . PRO A 1 206 ? -13.557 17.959 45.680 1.00 22.64 206 PRO A CA 1
ATOM 1460 C C . PRO A 1 206 ? -14.164 18.678 46.897 1.00 23.44 206 PRO A C 1
ATOM 1461 O O . PRO A 1 206 ? -13.515 18.822 47.942 1.00 26.36 206 PRO A O 1
ATOM 1465 N N . LEU A 1 207 ? -15.415 19.092 46.787 1.00 18.14 207 LEU A N 1
ATOM 1466 C CA . LEU A 1 207 ? -16.088 19.783 47.880 1.00 14.53 207 LEU A CA 1
ATOM 1467 C C . LEU A 1 207 ? -17.187 18.852 48.400 1.00 21.90 207 LEU A C 1
ATOM 1468 O O . LEU A 1 207 ? -17.707 18.002 47.662 1.00 22.23 207 LEU A O 1
ATOM 1473 N N . VAL A 1 208 ? -17.541 19.053 49.667 1.00 22.20 208 VAL A N 1
ATOM 1474 C CA . VAL A 1 208 ? -18.519 18.213 50.363 1.00 21.88 208 VAL A CA 1
ATOM 1475 C C . VAL A 1 208 ? -19.637 19.102 50.856 1.00 22.37 208 VAL A C 1
ATOM 1476 O O . VAL A 1 208 ? -19.383 20.201 51.352 1.00 21.84 208 VAL A O 1
ATOM 1480 N N . MET A 1 209 ? -20.876 18.610 50.757 1.00 24.59 209 MET A N 1
ATOM 1481 C CA . MET A 1 209 ? -22.043 19.345 51.198 1.00 26.71 209 MET A CA 1
ATOM 1482 C C . MET A 1 209 ? -22.715 18.549 52.287 1.00 30.07 209 MET A C 1
ATOM 1483 O O . MET A 1 209 ? -23.243 17.446 52.011 1.00 28.17 209 MET A O 1
ATOM 1488 N N . HIS A 1 210 ? -22.647 19.092 53.504 1.00 30.16 210 HIS A N 1
ATOM 1489 C CA . HIS A 1 210 ? -23.244 18.505 54.712 1.00 31.02 210 HIS A CA 1
ATOM 1490 C C . HIS A 1 210 ? -24.708 18.929 54.810 1.00 34.29 210 HIS A C 1
ATOM 1491 O O . HIS A 1 210 ? -25.135 19.848 54.105 1.00 34.45 210 HIS A O 1
ATOM 1498 N N . GLY A 1 211 ? -25.470 18.249 55.661 1.00 33.88 211 GLY A N 1
ATOM 1499 C CA . GLY A 1 211 ? -26.873 18.597 55.869 1.00 36.20 211 GLY A CA 1
ATOM 1500 C C . GLY A 1 211 ? -27.675 18.635 54.586 1.00 33.12 211 GLY A C 1
ATOM 1501 O O . GLY A 1 211 ? -28.482 19.549 54.369 1.00 35.10 211 GLY A O 1
ATOM 1502 N N . SER A 1 212 ? -27.512 17.592 53.772 1.00 33.20 212 SER A N 1
ATOM 1503 C CA . SER A 1 212 ? -28.167 17.514 52.467 1.00 33.08 212 SER A CA 1
ATOM 1504 C C . SER A 1 212 ? -29.312 16.554 52.247 1.00 33.33 212 SER A C 1
ATOM 1505 O O . SER A 1 212 ? -29.577 16.189 51.099 1.00 30.97 212 SER A O 1
ATOM 1508 N N . SER A 1 213 ? -29.944 16.052 53.316 1.00 26.74 213 SER A N 1
ATOM 1509 C CA . SER A 1 213 ? -31.111 15.193 53.113 1.00 29.13 213 SER A CA 1
ATOM 1510 C C . SER A 1 213 ? -32.173 16.129 52.469 1.00 29.47 213 SER A C 1
ATOM 1511 O O . SER A 1 213 ? -32.166 17.349 52.725 1.00 30.00 213 SER A O 1
ATOM 1514 N N . SER A 1 214 ? -33.087 15.543 51.700 1.00 31.40 214 SER A N 1
ATOM 1515 C CA . SER A 1 214 ? -34.104 16.322 51.012 1.00 34.02 214 SER A CA 1
ATOM 1516 C C . SER A 1 214 ? -35.474 16.289 51.665 1.00 38.78 214 SER A C 1
ATOM 1517 O O . SER A 1 214 ? -36.351 17.083 51.280 1.00 35.39 214 SER A O 1
ATOM 1520 N N . VAL A 1 215 ? -35.650 15.396 52.653 1.00 36.58 215 VAL A N 1
ATOM 1521 C CA . VAL A 1 215 ? -36.938 15.182 53.334 1.00 39.82 215 VAL A CA 1
ATOM 1522 C C . VAL A 1 215 ? -37.993 15.026 52.234 1.00 35.47 215 VAL A C 1
ATOM 1523 O O . VAL A 1 215 ? -38.892 15.879 52.081 1.00 37.42 215 VAL A O 1
ATOM 1527 N N . PRO A 1 216 ? -37.890 13.945 51.439 1.00 31.32 216 PRO A N 1
ATOM 1528 C CA . PRO A 1 216 ? -38.870 13.751 50.353 1.00 32.63 216 PRO A CA 1
ATOM 1529 C C . PRO A 1 216 ? -40.290 13.619 50.913 1.00 39.99 216 PRO A C 1
ATOM 1530 O O . PRO A 1 216 ? -40.485 13.096 52.023 1.00 35.63 216 PRO A O 1
ATOM 1534 N N . LYS A 1 217 ? -41.268 14.063 50.127 1.00 37.55 217 LYS A N 1
ATOM 1535 C CA . LYS A 1 217 ? -42.699 14.022 50.473 1.00 46.41 217 LYS A CA 1
ATOM 1536 C C . LYS A 1 217 ? -43.252 12.655 50.898 1.00 43.66 217 LYS A C 1
ATOM 1537 O O . LYS A 1 217 ? -43.996 12.564 51.875 1.00 47.42 217 LYS A O 1
ATOM 1543 N N . ASP A 1 218 ? -42.941 11.615 50.126 1.00 41.40 218 ASP A N 1
ATOM 1544 C CA . ASP A 1 218 ? -43.403 10.256 50.414 1.00 47.76 218 ASP A CA 1
ATOM 1545 C C . ASP A 1 218 ? -43.070 9.866 51.852 1.00 48.59 218 ASP A C 1
ATOM 1546 O O . ASP A 1 218 ? -43.918 9.369 52.602 1.00 43.64 218 ASP A O 1
ATOM 1551 N N . VAL A 1 219 ? -41.809 10.086 52.207 1.00 42.90 219 VAL A N 1
ATOM 1552 C CA . VAL A 1 219 ? -41.270 9.746 53.516 1.00 42.94 219 VAL A CA 1
ATOM 1553 C C . VAL A 1 219 ? -41.892 10.563 54.634 1.00 39.28 219 VAL A C 1
ATOM 1554 O O . VAL A 1 219 ? -42.256 10.040 55.683 1.00 35.40 219 VAL A O 1
ATOM 1558 N N . LYS A 1 220 ? -42.026 11.861 54.424 1.00 36.63 220 LYS A N 1
ATOM 1559 C CA . LYS A 1 220 ? -42.588 12.682 55.497 1.00 35.58 220 LYS A CA 1
ATOM 1560 C C . LYS A 1 220 ? -44.079 12.388 55.728 1.00 38.43 220 LYS A C 1
ATOM 1561 O O . LYS A 1 220 ? -44.561 12.353 56.878 1.00 34.87 220 LYS A O 1
ATOM 1567 N N . ASP A 1 221 ? -44.810 12.190 54.632 1.00 38.26 221 ASP A N 1
ATOM 1568 C CA . ASP A 1 221 ? -46.238 11.905 54.718 1.00 39.93 221 ASP A CA 1
ATOM 1569 C C . ASP A 1 221 ? -46.487 10.620 55.494 1.00 38.66 221 ASP A C 1
ATOM 1570 O O . ASP A 1 221 ? -47.434 10.538 56.274 1.00 37.33 221 ASP A O 1
ATOM 1575 N N . MET A 1 222 ? -45.630 9.621 55.282 1.00 34.62 222 MET A N 1
ATOM 1576 C CA . MET A 1 222 ? -45.791 8.357 55.978 1.00 33.83 222 MET A CA 1
ATOM 1577 C C . MET A 1 222 ? -45.650 8.501 57.496 1.00 35.93 222 MET A C 1
ATOM 1578 O O . MET A 1 222 ? -46.451 7.959 58.245 1.00 34.85 222 MET A O 1
ATOM 1583 N N . ILE A 1 223 ? -44.622 9.217 57.951 1.00 31.31 223 ILE A N 1
ATOM 1584 C CA . ILE A 1 223 ? -44.447 9.446 59.374 1.00 29.96 223 ILE A CA 1
ATOM 1585 C C . ILE A 1 223 ? -45.678 10.136 59.972 1.00 34.51 223 ILE A C 1
ATOM 1586 O O . ILE A 1 223 ? -46.215 9.731 61.005 1.00 36.47 223 ILE A O 1
ATOM 1591 N N . ASN A 1 224 ? -46.158 11.163 59.294 1.00 31.15 224 ASN A N 1
ATOM 1592 C CA . ASN A 1 224 ? -47.291 11.880 59.840 1.00 37.20 224 ASN A CA 1
ATOM 1593 C C . ASN A 1 224 ? -48.605 11.109 59.693 1.00 35.28 224 ASN A C 1
ATOM 1594 O O . ASN A 1 224 ? -49.510 11.292 60.496 1.00 40.76 224 ASN A O 1
ATOM 1599 N N . LYS A 1 225 ? -48.720 10.242 58.694 1.00 36.53 225 LYS A N 1
ATOM 1600 C CA . LYS A 1 225 ? -49.973 9.493 58.564 1.00 33.68 225 LYS A CA 1
ATOM 1601 C C . LYS A 1 225 ? -50.120 8.471 59.669 1.00 37.58 225 LYS A C 1
ATOM 1602 O O . LYS A 1 225 ? -51.228 8.199 60.132 1.00 37.62 225 LYS A O 1
ATOM 1608 N N . TYR A 1 226 ? -48.995 7.920 60.113 1.00 30.23 226 TYR A N 1
ATOM 1609 C CA . TYR A 1 226 ? -49.033 6.850 61.112 1.00 31.79 226 TYR A CA 1
ATOM 1610 C C . TYR A 1 226 ? -48.562 7.226 62.536 1.00 39.21 226 TYR A C 1
ATOM 1611 O O . TYR A 1 226 ? -47.789 6.496 63.160 1.00 30.79 226 TYR A O 1
ATOM 1620 N N . GLY A 1 227 ? -49.031 8.386 63.026 1.00 36.78 227 GLY A N 1
ATOM 1621 C CA . GLY A 1 227 ? -48.739 8.822 64.386 1.00 30.50 227 GLY A CA 1
ATOM 1622 C C . GLY A 1 227 ? -47.515 9.664 64.746 1.00 30.56 227 GLY A C 1
ATOM 1623 O O . GLY A 1 227 ? -47.349 10.038 65.916 1.00 31.76 227 GLY A O 1
ATOM 1624 N N . GLY A 1 228 ? -46.641 9.905 63.781 1.00 32.05 228 GLY A N 1
ATOM 1625 C CA . GLY A 1 228 ? -45.450 10.690 64.039 1.00 36.97 228 GLY A CA 1
ATOM 1626 C C . GLY A 1 228 ? -45.796 12.164 64.037 1.00 37.38 228 GLY A C 1
ATOM 1627 O O . GLY A 1 228 ? -46.844 12.554 63.502 1.00 32.52 228 GLY A O 1
ATOM 1628 N N . LYS A 1 229 ? -44.918 12.976 64.626 1.00 31.93 229 LYS A N 1
ATOM 1629 C CA . LYS A 1 229 ? -45.162 14.416 64.699 1.00 26.10 229 LYS A CA 1
ATOM 1630 C C . LYS A 1 229 ? -44.048 15.218 64.054 1.00 32.08 229 LYS A C 1
ATOM 1631 O O . LYS A 1 229 ? -43.212 15.773 64.776 1.00 35.49 229 LYS A O 1
ATOM 1637 N N . MET A 1 230 ? -44.024 15.245 62.718 1.00 27.95 230 MET A N 1
ATOM 1638 C CA . MET A 1 230 ? -43.032 16.029 61.974 1.00 30.62 230 MET A CA 1
ATOM 1639 C C . MET A 1 230 ? -43.725 16.804 60.871 1.00 42.45 230 MET A C 1
ATOM 1640 O O . MET A 1 230 ? -43.350 16.673 59.683 1.00 41.40 230 MET A O 1
ATOM 1645 N N . PRO A 1 231 ? -44.730 17.637 61.225 1.00 41.20 231 PRO A N 1
ATOM 1646 C CA . PRO A 1 231 ? -45.434 18.399 60.182 1.00 44.06 231 PRO A CA 1
ATOM 1647 C C . PRO A 1 231 ? -44.622 19.497 59.470 1.00 46.88 231 PRO A C 1
ATOM 1648 O O . PRO A 1 231 ? -44.936 19.847 58.334 1.00 43.79 231 PRO A O 1
ATOM 1652 N N . ASP A 1 232 ? -43.573 20.013 60.108 1.00 45.61 232 ASP A N 1
ATOM 1653 C CA . ASP A 1 232 ? -42.812 21.083 59.481 1.00 50.16 232 ASP A CA 1
ATOM 1654 C C . ASP A 1 232 ? -41.420 20.723 58.978 1.00 49.86 232 ASP A C 1
ATOM 1655 O O . ASP A 1 232 ? -40.554 21.602 58.771 1.00 47.20 232 ASP A O 1
ATOM 1660 N N . ALA A 1 233 ? -41.224 19.430 58.735 1.00 42.58 233 ALA A N 1
ATOM 1661 C CA . ALA A 1 233 ? -39.940 18.949 58.216 1.00 41.26 233 ALA A CA 1
ATOM 1662 C C . ALA A 1 233 ? -39.729 19.482 56.801 1.00 41.20 233 ALA A C 1
ATOM 1663 O O . ALA A 1 233 ? -40.629 19.406 55.960 1.00 40.21 233 ALA A O 1
ATOM 1665 N N . VAL A 1 234 ? -38.541 20.028 56.548 1.00 41.67 234 VAL A N 1
ATOM 1666 C CA . VAL A 1 234 ? -38.196 20.560 55.218 1.00 44.59 234 VAL A CA 1
ATOM 1667 C C . VAL A 1 234 ? -36.720 20.276 54.916 1.00 43.76 234 VAL A C 1
ATOM 1668 O O . VAL A 1 234 ? -35.860 20.576 55.750 1.00 42.98 234 VAL A O 1
ATOM 1672 N N . GLY A 1 235 ? -36.435 19.690 53.743 1.00 46.08 235 GLY A N 1
ATOM 1673 C CA . GLY A 1 235 ? -35.052 19.372 53.358 1.00 41.40 235 GLY A CA 1
ATOM 1674 C C . GLY A 1 235 ? -34.523 20.210 52.200 1.00 39.64 235 GLY A C 1
ATOM 1675 O O . GLY A 1 235 ? -35.178 21.171 51.793 1.00 36.86 235 GLY A O 1
ATOM 1676 N N . VAL A 1 236 ? -33.343 19.870 51.676 1.00 36.67 236 VAL A N 1
ATOM 1677 C CA . VAL A 1 236 ? -32.746 20.598 50.530 1.00 39.02 236 VAL A CA 1
ATOM 1678 C C . VAL A 1 236 ? -33.359 20.055 49.228 1.00 39.35 236 VAL A C 1
ATOM 1679 O O . VAL A 1 236 ? -33.326 18.851 49.003 1.00 35.50 236 VAL A O 1
ATOM 1683 N N . PRO A 1 237 ? -33.948 20.924 48.358 1.00 35.91 237 PRO A N 1
ATOM 1684 C CA . PRO A 1 237 ? -34.522 20.367 47.112 1.00 37.70 237 PRO A CA 1
ATOM 1685 C C . PRO A 1 237 ? -33.460 19.622 46.326 1.00 38.79 237 PRO A C 1
ATOM 1686 O O . PRO A 1 237 ? -32.313 20.080 46.256 1.00 34.03 237 PRO A O 1
ATOM 1690 N N . ILE A 1 238 ? -33.821 18.488 45.736 1.00 36.66 238 ILE A N 1
ATOM 1691 C CA . ILE A 1 238 ? -32.822 17.749 44.971 1.00 30.76 238 ILE A CA 1
ATOM 1692 C C . ILE A 1 238 ? -32.232 18.583 43.820 1.00 35.20 238 ILE A C 1
ATOM 1693 O O . ILE A 1 238 ? -31.038 18.466 43.508 1.00 35.52 238 ILE A O 1
ATOM 1698 N N . GLU A 1 239 ? -33.058 19.413 43.174 1.00 37.47 239 GLU A N 1
ATOM 1699 C CA . GLU A 1 239 ? -32.573 20.254 42.074 1.00 35.24 239 GLU A CA 1
ATOM 1700 C C . GLU A 1 239 ? -31.433 21.175 42.510 1.00 32.58 239 GLU A C 1
ATOM 1701 O O . GLU A 1 239 ? -30.513 21.436 41.723 1.00 31.90 239 GLU A O 1
ATOM 1707 N N . SER A 1 240 ? -31.489 21.659 43.752 1.00 29.96 240 SER A N 1
ATOM 1708 C CA . SER A 1 240 ? -30.416 22.515 44.252 1.00 32.65 240 SER A CA 1
ATOM 1709 C C . SER A 1 240 ? -29.126 21.713 44.394 1.00 26.60 240 SER A C 1
ATOM 1710 O O . SER A 1 240 ? -28.061 22.234 44.136 1.00 32.00 240 SER A O 1
ATOM 1713 N N . ILE A 1 241 ? -29.222 20.466 44.842 1.00 33.06 241 ILE A N 1
ATOM 1714 C CA . ILE A 1 241 ? -28.014 19.636 45.035 1.00 25.47 241 ILE A CA 1
ATOM 1715 C C . ILE A 1 241 ? -27.431 19.289 43.660 1.00 28.23 241 ILE A C 1
ATOM 1716 O O . ILE A 1 241 ? -26.214 19.344 43.465 1.00 25.38 241 ILE A O 1
ATOM 1721 N N . VAL A 1 242 ? -28.308 18.979 42.705 1.00 26.29 242 VAL A N 1
ATOM 1722 C CA . VAL A 1 242 ? -27.841 18.658 41.373 1.00 25.63 242 VAL A CA 1
ATOM 1723 C C . VAL A 1 242 ? -27.076 19.865 40.789 1.00 27.81 242 VAL A C 1
ATOM 1724 O O . VAL A 1 242 ? -26.043 19.715 40.158 1.00 23.78 242 VAL A O 1
ATOM 1728 N N . HIS A 1 243 ? -27.568 21.068 41.058 1.00 30.97 243 HIS A N 1
ATOM 1729 C CA . HIS A 1 243 ? -26.902 22.282 40.581 1.00 33.83 243 HIS A CA 1
ATOM 1730 C C . HIS A 1 243 ? -25.513 22.412 41.223 1.00 29.40 243 HIS A C 1
ATOM 1731 O O . HIS A 1 243 ? -24.549 22.711 40.553 1.00 29.76 243 HIS A O 1
ATOM 1738 N N . ALA A 1 244 ? -25.422 22.158 42.525 1.00 27.05 244 ALA A N 1
ATOM 1739 C CA . ALA A 1 244 ? -24.166 22.273 43.250 1.00 25.13 244 ALA A CA 1
ATOM 1740 C C . ALA A 1 244 ? -23.140 21.235 42.754 1.00 24.31 244 ALA A C 1
ATOM 1741 O O . ALA A 1 244 ? -21.941 21.530 42.691 1.00 25.37 244 ALA A O 1
ATOM 1743 N N . ILE A 1 245 ? -23.602 20.010 42.479 1.00 20.77 245 ILE A N 1
ATOM 1744 C CA . ILE A 1 245 ? -22.744 18.949 41.918 1.00 22.21 245 ILE A CA 1
ATOM 1745 C C . ILE A 1 245 ? -22.121 19.459 40.614 1.00 27.70 245 ILE A C 1
ATOM 1746 O O . ILE A 1 245 ? -20.916 19.336 40.384 1.00 21.07 245 ILE A O 1
ATOM 1751 N N . GLY A 1 246 ? -22.939 20.078 39.774 1.00 27.29 246 GLY A N 1
ATOM 1752 C CA . GLY A 1 246 ? -22.398 20.611 38.532 1.00 27.19 246 GLY A CA 1
ATOM 1753 C C . GLY A 1 246 ? -21.363 21.709 38.748 1.00 29.86 246 GLY A C 1
ATOM 1754 O O . GLY A 1 246 ? -20.622 22.040 37.830 1.00 34.89 246 GLY A O 1
ATOM 1755 N N . GLU A 1 247 ? -21.321 22.316 39.925 1.00 27.04 247 GLU A N 1
ATOM 1756 C CA . GLU A 1 247 ? -20.322 23.347 40.188 1.00 29.76 247 GLU A CA 1
ATOM 1757 C C . GLU A 1 247 ? -19.126 22.886 41.036 1.00 31.85 247 GLU A C 1
ATOM 1758 O O . GLU A 1 247 ? -18.303 23.710 41.440 1.00 29.66 247 GLU A O 1
ATOM 1764 N N . GLY A 1 248 ? -19.030 21.589 41.318 1.00 25.10 248 GLY A N 1
ATOM 1765 C CA . GLY A 1 248 ? -17.884 21.101 42.052 1.00 26.54 248 GLY A CA 1
ATOM 1766 C C . GLY A 1 248 ? -18.164 20.338 43.338 1.00 28.74 248 GLY A C 1
ATOM 1767 O O . GLY A 1 248 ? -17.219 19.910 43.995 1.00 23.84 248 GLY A O 1
ATOM 1768 N N . VAL A 1 249 ? -19.428 20.188 43.725 1.00 23.96 249 VAL A N 1
ATOM 1769 C CA . VAL A 1 249 ? -19.682 19.404 44.935 1.00 25.89 249 VAL A CA 1
ATOM 1770 C C . VAL A 1 249 ? -19.560 17.945 44.484 1.00 26.82 249 VAL A C 1
ATOM 1771 O O . VAL A 1 249 ? -20.125 17.584 43.469 1.00 24.96 249 VAL A O 1
ATOM 1775 N N . CYS A 1 250 ? -18.858 17.091 45.257 1.00 20.82 250 CYS A N 1
ATOM 1776 C CA . CYS A 1 250 ? -18.614 15.721 44.830 1.00 18.52 250 CYS A CA 1
ATOM 1777 C C . CYS A 1 250 ? -19.091 14.680 45.850 1.00 19.07 250 CYS A C 1
ATOM 1778 O O . CYS A 1 250 ? -19.136 13.487 45.538 1.00 22.26 250 CYS A O 1
ATOM 1781 N N . LYS A 1 251 ? -19.358 15.142 47.061 1.00 21.35 251 LYS A N 1
ATOM 1782 C CA . LYS A 1 251 ? -19.788 14.215 48.136 1.00 16.70 251 LYS A CA 1
ATOM 1783 C C . LYS A 1 251 ? -21.002 14.877 48.785 1.00 19.05 251 LYS A C 1
ATOM 1784 O O . LYS A 1 251 ? -20.958 16.044 49.176 1.00 18.32 251 LYS A O 1
ATOM 1790 N N . ILE A 1 252 ? -22.082 14.124 48.917 1.00 23.29 252 ILE A N 1
ATOM 1791 C CA . ILE A 1 252 ? -23.308 14.697 49.469 1.00 20.47 252 ILE A CA 1
ATOM 1792 C C . ILE A 1 252 ? -23.714 13.849 50.678 1.00 21.59 252 ILE A C 1
ATOM 1793 O O . ILE A 1 252 ? -24.056 12.665 50.537 1.00 18.66 252 ILE A O 1
ATOM 1798 N N . ASN A 1 253 ? -23.705 14.468 51.843 1.00 19.14 253 ASN A N 1
ATOM 1799 C CA . ASN A 1 253 ? -23.975 13.734 53.076 1.00 23.36 253 ASN A CA 1
ATOM 1800 C C . ASN A 1 253 ? -25.457 13.576 53.298 1.00 25.77 253 ASN A C 1
ATOM 1801 O O . ASN A 1 253 ? -26.187 14.571 53.319 1.00 28.34 253 ASN A O 1
ATOM 1806 N N . VAL A 1 254 ? -25.913 12.332 53.487 1.00 26.00 254 VAL A N 1
ATOM 1807 C CA . VAL A 1 254 ? -27.353 12.073 53.714 1.00 21.07 254 VAL A CA 1
ATOM 1808 C C . VAL A 1 254 ? -27.528 11.177 54.926 1.00 22.68 254 VAL A C 1
ATOM 1809 O O . VAL A 1 254 ? -26.977 10.067 54.998 1.00 25.41 254 VAL A O 1
ATOM 1813 N N . ASP A 1 255 ? -28.277 11.688 55.907 1.00 22.36 255 ASP A N 1
ATOM 1814 C CA . ASP A 1 255 ? -28.509 10.916 57.121 1.00 21.32 255 ASP A CA 1
ATOM 1815 C C . ASP A 1 255 ? -30.018 10.935 57.537 1.00 27.70 255 ASP A C 1
ATOM 1816 O O . ASP A 1 255 ? -30.662 9.869 57.626 1.00 23.94 255 ASP A O 1
ATOM 1821 N N . SER A 1 256 ? -30.595 12.124 57.736 1.00 24.29 256 SER A N 1
ATOM 1822 C CA . SER A 1 256 ? -32.008 12.226 58.180 1.00 25.68 256 SER A CA 1
ATOM 1823 C C . SER A 1 256 ? -32.988 11.540 57.249 1.00 23.73 256 SER A C 1
ATOM 1824 O O . SER A 1 256 ? -33.968 10.950 57.697 1.00 25.18 256 SER A O 1
ATOM 1827 N N . ASP A 1 257 ? -32.761 11.627 55.952 1.00 23.35 257 ASP A N 1
ATOM 1828 C CA . ASP A 1 257 ? -33.676 10.958 55.025 1.00 24.02 257 ASP A CA 1
ATOM 1829 C C . ASP A 1 257 ? -33.779 9.448 55.289 1.00 23.87 257 ASP A C 1
ATOM 1830 O O . ASP A 1 257 ? -34.867 8.895 55.251 1.00 25.99 257 ASP A O 1
ATOM 1835 N N . SER A 1 258 ? -32.658 8.780 55.552 1.00 23.45 258 SER A N 1
ATOM 1836 C CA . SER A 1 258 ? -32.676 7.331 55.832 1.00 24.74 258 SER A CA 1
ATOM 1837 C C . SER A 1 258 ? -33.365 7.057 57.151 1.00 26.58 258 SER A C 1
ATOM 1838 O O . SER A 1 258 ? -34.098 6.054 57.299 1.00 25.11 258 SER A O 1
ATOM 1841 N N . ARG A 1 259 ? -33.082 7.910 58.124 1.00 22.47 259 ARG A N 1
ATOM 1842 C CA . ARG A 1 259 ? -33.718 7.793 59.438 1.00 20.49 259 ARG A CA 1
ATOM 1843 C C . ARG A 1 259 ? -35.236 7.920 59.315 1.00 25.44 259 ARG A C 1
ATOM 1844 O O . ARG A 1 259 ? -35.984 7.144 59.927 1.00 21.01 259 ARG A O 1
ATOM 1852 N N . MET A 1 260 ? -35.686 8.920 58.550 1.00 24.80 260 MET A N 1
ATOM 1853 C CA . MET A 1 260 ? -37.116 9.118 58.401 1.00 23.91 260 MET A CA 1
ATOM 1854 C C . MET A 1 260 ? -37.754 7.969 57.641 1.00 26.39 260 MET A C 1
ATOM 1855 O O . MET A 1 260 ? -38.854 7.576 57.980 1.00 27.99 260 MET A O 1
ATOM 1860 N N . ALA A 1 261 ? -37.070 7.464 56.604 1.00 22.99 261 ALA A N 1
ATOM 1861 C CA . ALA A 1 261 ? -37.600 6.366 55.815 1.00 24.10 261 ALA A CA 1
ATOM 1862 C C . ALA A 1 261 ? -37.837 5.124 56.676 1.00 25.90 261 ALA A C 1
ATOM 1863 O O . ALA A 1 261 ? -38.905 4.501 56.578 1.00 22.70 261 ALA A O 1
ATOM 1865 N N . MET A 1 262 ? -36.865 4.767 57.522 1.00 25.35 262 MET A N 1
ATOM 1866 C CA . MET A 1 262 ? -36.988 3.577 58.371 1.00 23.41 262 MET A CA 1
ATOM 1867 C C . MET A 1 262 ? -38.089 3.755 59.387 1.00 26.52 262 MET A C 1
ATOM 1868 O O . MET A 1 262 ? -38.966 2.883 59.566 1.00 26.82 262 MET A O 1
ATOM 1873 N N . THR A 1 263 ? -38.080 4.921 60.022 1.00 22.87 263 THR A N 1
ATOM 1874 C CA . THR A 1 263 ? -39.069 5.215 61.088 1.00 21.50 263 THR A CA 1
ATOM 1875 C C . THR A 1 263 ? -40.508 5.198 60.515 1.00 28.94 263 THR A C 1
ATOM 1876 O O . THR A 1 263 ? -41.437 4.651 61.129 1.00 24.47 263 THR A O 1
ATOM 1880 N N . GLY A 1 264 ? -40.674 5.807 59.356 1.00 28.16 264 GLY A N 1
ATOM 1881 C CA . GLY A 1 264 ? -41.970 5.835 58.708 1.00 28.33 264 GLY A CA 1
ATOM 1882 C C . GLY A 1 264 ? -42.497 4.446 58.418 1.00 29.80 264 GLY A C 1
ATOM 1883 O O . GLY A 1 264 ? -43.670 4.154 58.677 1.00 25.48 264 GLY A O 1
ATOM 1884 N N . ALA A 1 265 ? -41.618 3.561 57.925 1.00 25.81 265 ALA A N 1
ATOM 1885 C CA . ALA A 1 265 ? -42.018 2.198 57.583 1.00 26.37 265 ALA A CA 1
ATOM 1886 C C . ALA A 1 265 ? -42.374 1.406 58.808 1.00 20.17 265 ALA A C 1
ATOM 1887 O O . ALA A 1 265 ? -43.308 0.573 58.749 1.00 23.32 265 ALA A O 1
ATOM 1889 N N . ILE A 1 266 ? -41.654 1.618 59.908 1.00 22.64 266 ILE A N 1
ATOM 1890 C CA . ILE A 1 266 ? -41.959 0.892 61.144 1.00 24.27 266 ILE A CA 1
ATOM 1891 C C . ILE A 1 266 ? -43.347 1.341 61.681 1.00 26.19 266 ILE A C 1
ATOM 1892 O O . ILE A 1 266 ? -44.185 0.496 62.080 1.00 24.95 266 ILE A O 1
ATOM 1897 N N . ARG A 1 267 ? -43.589 2.649 61.663 1.00 22.95 267 ARG A N 1
ATOM 1898 C CA . ARG A 1 267 ? -44.871 3.215 62.113 1.00 29.44 267 ARG A CA 1
ATOM 1899 C C . ARG A 1 267 ? -46.015 2.628 61.316 1.00 27.45 267 ARG A C 1
ATOM 1900 O O . ARG A 1 267 ? -47.054 2.295 61.853 1.00 27.51 267 ARG A O 1
ATOM 1908 N N . LYS A 1 268 ? -45.803 2.444 60.025 1.00 24.66 268 LYS A N 1
ATOM 1909 C CA . LYS A 1 268 ? -46.840 1.868 59.176 1.00 31.09 268 LYS A CA 1
ATOM 1910 C C . LYS A 1 268 ? -47.183 0.437 59.598 1.00 27.97 268 LYS A C 1
ATOM 1911 O O . LYS A 1 268 ? -48.360 0.085 59.713 1.00 26.54 268 LYS A O 1
ATOM 1917 N N . VAL A 1 269 ? -46.155 -0.402 59.819 1.00 28.13 269 VAL A N 1
ATOM 1918 C CA . VAL A 1 269 ? -46.388 -1.785 60.270 1.00 25.80 269 VAL A CA 1
ATOM 1919 C C . VAL A 1 269 ? -47.097 -1.808 61.603 1.00 27.59 269 VAL A C 1
ATOM 1920 O O . VAL A 1 269 ? -48.053 -2.546 61.799 1.00 27.91 269 VAL A O 1
ATOM 1924 N N . PHE A 1 270 ? -46.660 -0.954 62.514 1.00 22.96 270 PHE A N 1
ATOM 1925 C CA . PHE A 1 270 ? -47.213 -0.908 63.865 1.00 24.05 270 PHE A CA 1
ATOM 1926 C C . PHE A 1 270 ? -48.714 -0.587 63.830 1.00 29.54 270 PHE A C 1
ATOM 1927 O O . PHE A 1 270 ? -49.449 -1.053 64.673 1.00 29.94 270 PHE A O 1
ATOM 1935 N N . VAL A 1 271 ? -49.139 0.238 62.878 1.00 27.83 271 VAL A N 1
ATOM 1936 C CA . VAL A 1 271 ? -50.559 0.554 62.762 1.00 31.22 271 VAL A CA 1
ATOM 1937 C C . VAL A 1 271 ? -51.349 -0.464 61.956 1.00 31.29 271 VAL A C 1
ATOM 1938 O O . VAL A 1 271 ? -52.436 -0.886 62.355 1.00 31.92 271 VAL A O 1
ATOM 1942 N N . GLU A 1 272 ? -50.816 -0.878 60.816 1.00 31.84 272 GLU A N 1
ATOM 1943 C CA . GLU A 1 272 ? -51.580 -1.808 59.989 1.00 32.92 272 GLU A CA 1
ATOM 1944 C C . GLU A 1 272 ? -51.568 -3.229 60.541 1.00 34.18 272 GLU A C 1
ATOM 1945 O O . GLU A 1 272 ? -52.498 -3.999 60.337 1.00 32.89 272 GLU A O 1
ATOM 1951 N N . HIS A 1 273 ? -50.502 -3.586 61.224 1.00 28.40 273 HIS A N 1
ATOM 1952 C CA . HIS A 1 273 ? -50.421 -4.920 61.755 1.00 32.31 273 HIS A CA 1
ATOM 1953 C C . HIS A 1 273 ? -49.933 -4.915 63.175 1.00 36.19 273 HIS A C 1
ATOM 1954 O O . HIS A 1 273 ? -48.831 -5.389 63.459 1.00 30.53 273 HIS A O 1
ATOM 1961 N N . PRO A 1 274 ? -50.788 -4.445 64.108 1.00 29.42 274 PRO A N 1
ATOM 1962 C CA . PRO A 1 274 ? -50.462 -4.359 65.534 1.00 31.65 274 PRO A CA 1
ATOM 1963 C C . PRO A 1 274 ? -50.125 -5.680 66.191 1.00 27.41 274 PRO A C 1
ATOM 1964 O O . PRO A 1 274 ? -49.590 -5.676 67.276 1.00 27.37 274 PRO A O 1
ATOM 1968 N N . GLU A 1 275 ? -50.422 -6.795 65.513 1.00 34.23 275 GLU A N 1
ATOM 1969 C CA . GLU A 1 275 ? -50.147 -8.129 66.054 1.00 33.02 275 GLU A CA 1
ATOM 1970 C C . GLU A 1 275 ? -48.695 -8.531 65.900 1.00 32.76 275 GLU A C 1
ATOM 1971 O O . GLU A 1 275 ? -48.233 -9.437 66.568 1.00 32.04 275 GLU A O 1
ATOM 1977 N N . LYS A 1 276 ? -47.977 -7.895 64.993 1.00 30.06 276 LYS A N 1
ATOM 1978 C CA . LYS A 1 276 ? -46.586 -8.278 64.792 1.00 27.80 276 LYS A CA 1
ATOM 1979 C C . LYS A 1 276 ? -45.656 -7.738 65.848 1.00 30.75 276 LYS A C 1
ATOM 1980 O O . LYS A 1 276 ? -45.712 -6.551 66.228 1.00 30.27 276 LYS A O 1
ATOM 1986 N N . PHE A 1 277 ? -44.777 -8.618 66.312 1.00 25.72 277 PHE A N 1
ATOM 1987 C CA . PHE A 1 277 ? -43.832 -8.212 67.351 1.00 24.39 277 PHE A CA 1
ATOM 1988 C C . PHE A 1 277 ? -42.403 -8.744 67.074 1.00 23.82 277 PHE A C 1
ATOM 1989 O O . PHE A 1 277 ? -41.513 -8.530 67.885 1.00 25.24 277 PHE A O 1
ATOM 1997 N N . ASP A 1 278 ? -42.168 -9.421 65.944 1.00 25.28 278 ASP A N 1
ATOM 1998 C CA . ASP A 1 278 ? -40.802 -9.853 65.665 1.00 27.91 278 ASP A CA 1
ATOM 1999 C C . ASP A 1 278 ? -40.161 -8.651 64.955 1.00 29.56 278 ASP A C 1
ATOM 2000 O O . ASP A 1 278 ? -40.695 -8.182 63.938 1.00 30.23 278 ASP A O 1
ATOM 2005 N N . PRO A 1 279 ? -39.036 -8.124 65.474 1.00 25.69 279 PRO A N 1
ATOM 2006 C CA . PRO A 1 279 ? -38.389 -6.962 64.804 1.00 34.25 279 PRO A CA 1
ATOM 2007 C C . PRO A 1 279 ? -38.150 -7.100 63.292 1.00 29.34 279 PRO A C 1
ATOM 2008 O O . PRO A 1 279 ? -38.190 -6.115 62.532 1.00 32.50 279 PRO A O 1
ATOM 2012 N N . ARG A 1 280 ? -37.853 -8.300 62.819 1.00 25.85 280 ARG A N 1
ATOM 2013 C CA . ARG A 1 280 ? -37.672 -8.446 61.373 1.00 26.19 280 ARG A CA 1
ATOM 2014 C C . ARG A 1 280 ? -38.914 -7.995 60.585 1.00 25.15 280 ARG A C 1
ATOM 2015 O O . ARG A 1 280 ? -38.803 -7.510 59.460 1.00 26.06 280 ARG A O 1
ATOM 2023 N N . ASP A 1 281 ? -40.090 -8.121 61.174 1.00 24.73 281 ASP A N 1
ATOM 2024 C CA . ASP A 1 281 ? -41.345 -7.743 60.482 1.00 26.04 281 ASP A CA 1
ATOM 2025 C C . ASP A 1 281 ? -41.523 -6.231 60.285 1.00 26.44 281 ASP A C 1
ATOM 2026 O O . ASP A 1 281 ? -42.367 -5.823 59.485 1.00 25.67 281 ASP A O 1
ATOM 2031 N N . TYR A 1 282 ? -40.797 -5.411 61.047 1.00 22.92 282 TYR A N 1
ATOM 2032 C CA . TYR A 1 282 ? -40.863 -3.977 60.838 1.00 27.54 282 TYR A CA 1
ATOM 2033 C C . TYR A 1 282 ? -39.500 -3.394 60.415 1.00 25.57 282 TYR A C 1
ATOM 2034 O O . TYR A 1 282 ? -39.447 -2.454 59.637 1.00 24.09 282 TYR A O 1
ATOM 2043 N N . LEU A 1 283 ? -38.391 -3.946 60.888 1.00 24.22 283 LEU A N 1
ATOM 2044 C CA . LEU A 1 283 ? -37.070 -3.429 60.463 1.00 24.51 283 LEU A CA 1
ATOM 2045 C C . LEU A 1 283 ? -36.801 -3.848 59.012 1.00 22.70 283 LEU A C 1
ATOM 2046 O O . LEU A 1 283 ? -36.030 -3.196 58.301 1.00 25.40 283 LEU A O 1
ATOM 2051 N N . GLY A 1 284 ? -37.406 -4.971 58.586 1.00 22.73 284 GLY A N 1
ATOM 2052 C CA . GLY A 1 284 ? -37.297 -5.444 57.217 1.00 23.52 284 GLY A CA 1
ATOM 2053 C C . GLY A 1 284 ? -37.921 -4.385 56.306 1.00 26.72 284 GLY A C 1
ATOM 2054 O O . GLY A 1 284 ? -37.301 -3.917 55.331 1.00 27.61 284 GLY A O 1
ATOM 2055 N N . PRO A 1 285 ? -39.194 -4.041 56.542 1.00 23.86 285 PRO A N 1
ATOM 2056 C CA . PRO A 1 285 ? -39.826 -2.996 55.724 1.00 21.02 285 PRO A CA 1
ATOM 2057 C C . PRO A 1 285 ? -39.031 -1.689 55.877 1.00 23.24 285 PRO A C 1
ATOM 2058 O O . PRO A 1 285 ? -39.031 -0.862 54.954 1.00 23.91 285 PRO A O 1
ATOM 2062 N N . GLY A 1 286 ? -38.390 -1.492 57.040 1.00 21.49 286 GLY A N 1
ATOM 2063 C CA . GLY A 1 286 ? -37.618 -0.269 57.281 1.00 26.84 286 GLY A CA 1
ATOM 2064 C C . GLY A 1 286 ? -36.440 -0.190 56.323 1.00 23.57 286 GLY A C 1
ATOM 2065 O O . GLY A 1 286 ? -36.175 0.823 55.633 1.00 23.63 286 GLY A O 1
ATOM 2066 N N . ARG A 1 287 ? -35.732 -1.300 56.276 1.00 23.41 287 ARG A N 1
ATOM 2067 C CA . ARG A 1 287 ? -34.579 -1.425 55.410 1.00 24.58 287 ARG A CA 1
ATOM 2068 C C . ARG A 1 287 ? -34.961 -1.218 53.947 1.00 26.01 287 ARG A C 1
ATOM 2069 O O . ARG A 1 287 ? -34.252 -0.532 53.201 1.00 22.74 287 ARG A O 1
ATOM 2077 N N . ASP A 1 288 ? -36.071 -1.835 53.516 1.00 24.02 288 ASP A N 1
ATOM 2078 C CA . ASP A 1 288 ? -36.513 -1.687 52.111 1.00 25.60 288 ASP A CA 1
ATOM 2079 C C . ASP A 1 288 ? -36.908 -0.208 51.821 1.00 26.74 288 ASP A C 1
ATOM 2080 O O . ASP A 1 288 ? -36.661 0.307 50.714 1.00 26.69 288 ASP A O 1
ATOM 2085 N N . ALA A 1 289 ? -37.490 0.481 52.807 1.00 22.55 289 ALA A N 1
ATOM 2086 C CA . ALA A 1 289 ? -37.888 1.882 52.563 1.00 22.59 289 ALA A CA 1
ATOM 2087 C C . ALA A 1 289 ? -36.637 2.762 52.333 1.00 25.35 289 ALA A C 1
ATOM 2088 O O . ALA A 1 289 ? -36.655 3.691 51.504 1.00 24.97 289 ALA A O 1
ATOM 2090 N N . ILE A 1 290 ? -35.564 2.473 53.061 1.00 21.64 290 ILE A N 1
ATOM 2091 C CA . ILE A 1 290 ? -34.319 3.209 52.850 1.00 21.00 290 ILE A CA 1
ATOM 2092 C C . ILE A 1 290 ? -33.871 2.979 51.411 1.00 23.97 290 ILE A C 1
ATOM 2093 O O . ILE A 1 290 ? -33.482 3.900 50.710 1.00 25.43 290 ILE A O 1
ATOM 2098 N N . THR A 1 291 ? -33.974 1.742 50.945 1.00 20.70 291 THR A N 1
ATOM 2099 C CA . THR A 1 291 ? -33.446 1.457 49.620 1.00 24.42 291 THR A CA 1
ATOM 2100 C C . THR A 1 291 ? -34.227 2.193 48.550 1.00 27.77 291 THR A C 1
ATOM 2101 O O . THR A 1 291 ? -33.652 2.780 47.612 1.00 24.04 291 THR A O 1
ATOM 2105 N N . GLU A 1 292 ? -35.539 2.162 48.693 1.00 24.40 292 GLU A N 1
ATOM 2106 C CA . GLU A 1 292 ? -36.402 2.785 47.690 1.00 29.56 292 GLU A CA 1
ATOM 2107 C C . GLU A 1 292 ? -36.248 4.277 47.716 1.00 28.87 292 GLU A C 1
ATOM 2108 O O . GLU A 1 292 ? -36.333 4.937 46.677 1.00 27.83 292 GLU A O 1
ATOM 2114 N N . MET A 1 293 ? -35.986 4.815 48.887 1.00 25.23 293 MET A N 1
ATOM 2115 C CA . MET A 1 293 ? -35.804 6.258 48.987 1.00 30.96 293 MET A CA 1
ATOM 2116 C C . MET A 1 293 ? -34.501 6.702 48.328 1.00 30.43 293 MET A C 1
ATOM 2117 O O . MET A 1 293 ? -34.434 7.761 47.712 1.00 26.41 293 MET A O 1
ATOM 2122 N N . LEU A 1 294 ? -33.462 5.888 48.474 1.00 23.09 294 LEU A N 1
ATOM 2123 C CA . LEU A 1 294 ? -32.168 6.228 47.944 1.00 25.97 294 LEU A CA 1
ATOM 2124 C C . LEU A 1 294 ? -32.018 6.090 46.423 1.00 24.35 294 LEU A C 1
ATOM 2125 O O . LEU A 1 294 ? -31.234 6.820 45.811 1.00 24.50 294 LEU A O 1
ATOM 2130 N N . ILE A 1 295 ? -32.746 5.163 45.812 1.00 22.04 295 ILE A N 1
ATOM 2131 C CA . ILE A 1 295 ? -32.578 4.930 44.380 1.00 22.25 295 ILE A CA 1
ATOM 2132 C C . ILE A 1 295 ? -32.727 6.207 43.499 1.00 29.91 295 ILE A C 1
ATOM 2133 O O . ILE A 1 295 ? -31.830 6.523 42.708 1.00 24.84 295 ILE A O 1
ATOM 2138 N N . PRO A 1 296 ? -33.809 6.978 43.654 1.00 27.27 296 PRO A N 1
ATOM 2139 C CA . PRO A 1 296 ? -33.853 8.178 42.785 1.00 29.63 296 PRO A CA 1
ATOM 2140 C C . PRO A 1 296 ? -32.805 9.253 43.173 1.00 30.63 296 PRO A C 1
ATOM 2141 O O . PRO A 1 296 ? -32.395 10.067 42.352 1.00 25.81 296 PRO A O 1
ATOM 2145 N N . LYS A 1 297 ? -32.377 9.254 44.426 1.00 28.40 297 LYS A N 1
ATOM 2146 C CA . LYS A 1 297 ? -31.407 10.215 44.896 1.00 24.23 297 LYS A CA 1
ATOM 2147 C C . LYS A 1 297 ? -30.038 9.924 44.263 1.00 25.62 297 LYS A C 1
ATOM 2148 O O . LYS A 1 297 ? -29.347 10.851 43.772 1.00 26.14 297 LYS A O 1
ATOM 2154 N N . ILE A 1 298 ? -29.649 8.644 44.266 1.00 22.74 298 ILE A N 1
ATOM 2155 C CA . ILE A 1 298 ? -28.397 8.226 43.665 1.00 22.57 298 ILE A CA 1
ATOM 2156 C C . ILE A 1 298 ? -28.460 8.533 42.166 1.00 24.51 298 ILE A C 1
ATOM 2157 O O . ILE A 1 298 ? -27.524 9.064 41.611 1.00 20.94 298 ILE A O 1
ATOM 2162 N N . LYS A 1 299 ? -29.591 8.270 41.532 1.00 24.78 299 LYS A N 1
ATOM 2163 C CA . LYS A 1 299 ? -29.678 8.586 40.099 1.00 24.82 299 LYS A CA 1
ATOM 2164 C C . LYS A 1 299 ? -29.424 10.041 39.864 1.00 27.92 299 LYS A C 1
ATOM 2165 O O . LYS A 1 299 ? -28.708 10.391 38.923 1.00 24.44 299 LYS A O 1
ATOM 2171 N N . ALA A 1 300 ? -30.017 10.897 40.699 1.00 24.52 300 ALA A N 1
ATOM 2172 C CA . ALA A 1 300 ? -29.859 12.336 40.579 1.00 28.96 300 ALA A CA 1
ATOM 2173 C C . ALA A 1 300 ? -28.427 12.838 40.855 1.00 28.32 300 ALA A C 1
ATOM 2174 O O . ALA A 1 300 ? -27.983 13.790 40.225 1.00 27.09 300 ALA A O 1
ATOM 2176 N N . PHE A 1 301 ? -27.700 12.189 41.762 1.00 23.26 301 PHE A N 1
ATOM 2177 C CA . PHE A 1 301 ? -26.347 12.625 42.096 1.00 23.63 301 PHE A CA 1
ATOM 2178 C C . PHE A 1 301 ? -25.449 12.344 40.911 1.00 27.99 301 PHE A C 1
ATOM 2179 O O . PHE A 1 301 ? -24.403 13.013 40.746 1.00 24.25 301 PHE A O 1
ATOM 2187 N N . GLY A 1 302 ? -25.855 11.362 40.101 1.00 21.68 302 GLY A N 1
ATOM 2188 C CA . GLY A 1 302 ? -25.146 11.017 38.880 1.00 24.42 302 GLY A CA 1
ATOM 2189 C C . GLY A 1 302 ? -24.094 9.930 38.979 1.00 24.06 302 GLY A C 1
ATOM 2190 O O . GLY A 1 302 ? -23.352 9.681 38.011 1.00 22.96 302 GLY A O 1
ATOM 2191 N N . SER A 1 303 ? -24.016 9.285 40.145 1.00 22.70 303 SER A N 1
ATOM 2192 C CA . SER A 1 303 ? -23.012 8.239 40.332 1.00 19.49 303 SER A CA 1
ATOM 2193 C C . SER A 1 303 ? -23.376 6.886 39.822 1.00 19.60 303 SER A C 1
ATOM 2194 O O . SER A 1 303 ? -22.535 5.993 39.767 1.00 19.93 303 SER A O 1
ATOM 2197 N N . ALA A 1 304 ? -24.629 6.696 39.396 1.00 22.53 304 ALA A N 1
ATOM 2198 C CA . ALA A 1 304 ? -25.015 5.374 38.913 1.00 19.19 304 ALA A CA 1
ATOM 2199 C C . ALA A 1 304 ? -24.205 4.934 37.691 1.00 23.28 304 ALA A C 1
ATOM 2200 O O . ALA A 1 304 ? -23.889 5.741 36.784 1.00 26.24 304 ALA A O 1
ATOM 2202 N N . GLY A 1 305 ? -23.837 3.664 37.689 1.00 22.58 305 GLY A N 1
ATOM 2203 C CA . GLY A 1 305 ? -23.082 3.092 36.586 1.00 27.26 305 GLY A CA 1
ATOM 2204 C C . GLY A 1 305 ? -21.608 3.414 36.560 1.00 27.33 305 GLY A C 1
ATOM 2205 O O . GLY A 1 305 ? -20.918 3.025 35.637 1.00 27.46 305 GLY A O 1
ATOM 2206 N N . HIS A 1 306 ? -21.109 4.080 37.598 1.00 22.18 306 HIS A N 1
ATOM 2207 C CA . HIS A 1 306 ? -19.721 4.429 37.629 1.00 22.49 306 HIS A CA 1
ATOM 2208 C C . HIS A 1 306 ? -18.907 3.515 38.514 1.00 22.20 306 HIS A C 1
ATOM 2209 O O . HIS A 1 306 ? -17.705 3.661 38.537 1.00 21.74 306 HIS A O 1
ATOM 2216 N N . ALA A 1 307 ? -19.522 2.530 39.199 1.00 22.05 307 ALA A N 1
ATOM 2217 C CA . ALA A 1 307 ? -18.710 1.677 40.084 1.00 19.74 307 ALA A CA 1
ATOM 2218 C C . ALA A 1 307 ? -17.601 0.910 39.365 1.00 25.55 307 ALA A C 1
ATOM 2219 O O . ALA A 1 307 ? -16.573 0.588 39.980 1.00 23.68 307 ALA A O 1
ATOM 2221 N N . GLY A 1 308 ? -17.785 0.618 38.059 1.00 23.15 308 GLY A N 1
ATOM 2222 C CA . GLY A 1 308 ? -16.756 -0.110 37.319 1.00 23.89 308 GLY A CA 1
ATOM 2223 C C . GLY A 1 308 ? -15.714 0.729 36.574 1.00 27.92 308 GLY A C 1
ATOM 2224 O O . GLY A 1 308 ? -14.874 0.177 35.855 1.00 29.28 308 GLY A O 1
ATOM 2225 N N . ASP A 1 309 ? -15.729 2.042 36.787 1.00 21.87 309 ASP A N 1
ATOM 2226 C CA . ASP A 1 309 ? -14.830 2.975 36.080 1.00 24.30 309 ASP A CA 1
ATOM 2227 C C . ASP A 1 309 ? -13.338 2.925 36.385 1.00 31.82 309 ASP A C 1
ATOM 2228 O O . ASP A 1 309 ? -12.519 3.314 35.539 1.00 24.48 309 ASP A O 1
ATOM 2233 N N . TYR A 1 310 ? -12.973 2.495 37.586 1.00 27.27 310 TYR A N 1
ATOM 2234 C CA . TYR A 1 310 ? -11.570 2.483 37.953 1.00 27.27 310 TYR A CA 1
ATOM 2235 C C . TYR A 1 310 ? -11.141 1.354 38.836 1.00 28.33 310 TYR A C 1
ATOM 2236 O O . TYR A 1 310 ? -11.931 0.781 39.560 1.00 26.54 310 TYR A O 1
ATOM 2245 N N . LYS A 1 311 ? -9.860 1.041 38.754 1.00 25.67 311 LYS A N 1
ATOM 2246 C CA . LYS A 1 311 ? -9.295 -0.001 39.588 1.00 20.57 311 LYS A CA 1
ATOM 2247 C C . LYS A 1 311 ? -8.994 0.749 40.885 1.00 20.61 311 LYS A C 1
ATOM 2248 O O . LYS A 1 311 ? -8.327 1.808 40.888 1.00 23.69 311 LYS A O 1
ATOM 2254 N N . VAL A 1 312 ? -9.480 0.196 41.985 1.00 18.52 312 VAL A N 1
ATOM 2255 C CA . VAL A 1 312 ? -9.287 0.843 43.291 1.00 24.64 312 VAL A CA 1
ATOM 2256 C C . VAL A 1 312 ? -7.861 0.653 43.847 1.00 24.07 312 VAL A C 1
ATOM 2257 O O . VAL A 1 312 ? -7.321 -0.453 43.858 1.00 23.93 312 VAL A O 1
ATOM 2261 N N . VAL A 1 313 ? -7.267 1.751 44.323 1.00 23.48 313 VAL A N 1
ATOM 2262 C CA . VAL A 1 313 ? -5.902 1.758 44.864 1.00 18.77 313 VAL A CA 1
ATOM 2263 C C . VAL A 1 313 ? -5.980 1.476 46.370 1.00 21.44 313 VAL A C 1
ATOM 2264 O O . VAL A 1 313 ? -6.734 2.124 47.061 1.00 21.25 313 VAL A O 1
ATOM 2268 N N . SER A 1 314 ? -5.178 0.525 46.840 1.00 19.60 314 SER A N 1
ATOM 2269 C CA . SER A 1 314 ? -5.201 0.190 48.273 1.00 23.43 314 SER A CA 1
ATOM 2270 C C . SER A 1 314 ? -4.591 1.282 49.150 1.00 24.96 314 SER A C 1
ATOM 2271 O O . SER A 1 314 ? -3.813 2.115 48.680 1.00 22.57 314 SER A O 1
ATOM 2274 N N . LEU A 1 315 ? -4.899 1.264 50.449 1.00 21.40 315 LEU A N 1
ATOM 2275 C CA . LEU A 1 315 ? -4.323 2.286 51.344 1.00 20.10 315 LEU A CA 1
ATOM 2276 C C . LEU A 1 315 ? -2.777 2.230 51.304 1.00 19.14 315 LEU A C 1
ATOM 2277 O O . LEU A 1 315 ? -2.109 3.250 51.291 1.00 23.13 315 LEU A O 1
ATOM 2282 N N . GLU A 1 316 ? -2.223 1.021 51.252 1.00 23.16 316 GLU A N 1
ATOM 2283 C CA . GLU A 1 316 ? -0.770 0.879 51.181 1.00 27.06 316 GLU A CA 1
ATOM 2284 C C . GLU A 1 316 ? -0.219 1.569 49.926 1.00 26.67 316 GLU A C 1
ATOM 2285 O O . GLU A 1 316 ? 0.744 2.312 50.029 1.00 22.72 316 GLU A O 1
ATOM 2291 N N . GLU A 1 317 ? -0.840 1.348 48.754 1.00 24.19 317 GLU A N 1
ATOM 2292 C CA . GLU A 1 317 ? -0.369 1.995 47.533 1.00 24.43 317 GLU A CA 1
ATOM 2293 C C . GLU A 1 317 ? -0.662 3.485 47.594 1.00 26.01 317 GLU A C 1
ATOM 2294 O O . GLU A 1 317 ? 0.106 4.300 47.068 1.00 25.75 317 GLU A O 1
ATOM 2300 N N . ALA A 1 318 ? -1.758 3.870 48.257 1.00 21.97 318 ALA A N 1
ATOM 2301 C CA . ALA A 1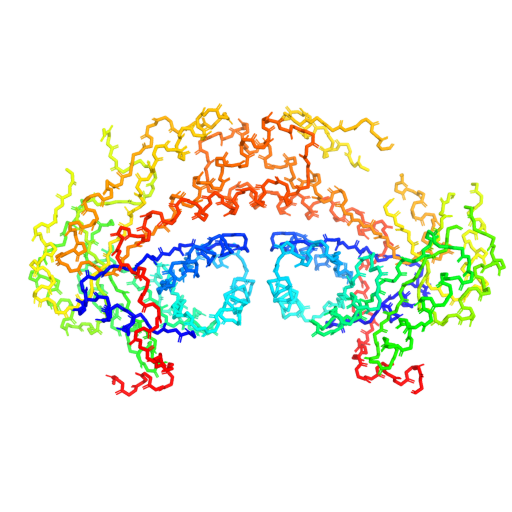 318 ? -2.056 5.298 48.324 1.00 22.05 318 ALA A CA 1
ATOM 2302 C C . ALA A 1 318 ? -1.027 6.100 49.131 1.00 22.99 318 ALA A C 1
ATOM 2303 O O . ALA A 1 318 ? -0.996 7.325 49.043 1.00 23.45 318 ALA A O 1
ATOM 2305 N N . LYS A 1 319 ? -0.189 5.434 49.921 1.00 20.08 319 LYS A N 1
ATOM 2306 C CA . LYS A 1 319 ? 0.797 6.178 50.684 1.00 18.71 319 LYS A CA 1
ATOM 2307 C C . LYS A 1 319 ? 1.729 6.936 49.727 1.00 23.45 319 LYS A C 1
ATOM 2308 O O . LYS A 1 319 ? 2.255 7.967 50.076 1.00 23.17 319 LYS A O 1
ATOM 2314 N N . ALA A 1 320 ? 1.923 6.390 48.522 1.00 27.97 320 ALA A N 1
ATOM 2315 C CA . ALA A 1 320 ? 2.836 7.000 47.554 1.00 25.25 320 ALA A CA 1
ATOM 2316 C C . ALA A 1 320 ? 2.342 8.330 47.067 1.00 31.53 320 ALA A C 1
ATOM 2317 O O . ALA A 1 320 ? 3.142 9.151 46.587 1.00 32.47 320 ALA A O 1
ATOM 2319 N N . TRP A 1 321 ? 1.036 8.576 47.191 1.00 25.05 321 TRP A N 1
ATOM 2320 C CA . TRP A 1 321 ? 0.473 9.882 46.764 1.00 26.05 321 TRP A CA 1
ATOM 2321 C C . TRP A 1 321 ? 0.941 11.058 47.616 1.00 28.14 321 TRP A C 1
ATOM 2322 O O . TRP A 1 321 ? 0.887 12.220 47.211 1.00 27.52 321 TRP A O 1
ATOM 2333 N N . TYR A 1 322 ? 1.428 10.747 48.804 1.00 27.58 322 TYR A N 1
ATOM 2334 C CA . TYR A 1 322 ? 1.804 11.780 49.735 1.00 25.41 322 TYR A CA 1
ATOM 2335 C C . TYR A 1 322 ? 3.279 11.755 50.060 1.00 35.27 322 TYR A C 1
ATOM 2336 O O . TYR A 1 322 ? 3.689 12.510 50.938 1.00 38.94 322 TYR A O 1
ATOM 2345 N N . PRO B 1 2 ? -14.374 -17.336 74.243 1.00 20.27 2 PRO B N 1
ATOM 2346 C CA . PRO B 1 2 ? -13.902 -17.945 73.000 1.00 23.65 2 PRO B CA 1
ATOM 2347 C C . PRO B 1 2 ? -15.068 -18.758 72.412 1.00 22.06 2 PRO B C 1
ATOM 2348 O O . PRO B 1 2 ? -15.979 -19.105 73.137 1.00 23.09 2 PRO B O 1
ATOM 2352 N N . LEU B 1 3 ? -15.001 -19.062 71.115 1.00 23.91 3 LEU B N 1
ATOM 2353 C CA . LEU B 1 3 ? -16.046 -19.903 70.455 1.00 21.85 3 LEU B CA 1
ATOM 2354 C C . LEU B 1 3 ? -16.035 -21.285 71.150 1.00 27.31 3 LEU B C 1
ATOM 2355 O O . LEU B 1 3 ? -15.000 -21.976 71.194 1.00 22.00 3 LEU B O 1
ATOM 2360 N N . CYS B 1 4 ? -17.200 -21.713 71.626 1.00 23.79 4 CYS B N 1
ATOM 2361 C CA . CYS B 1 4 ? -17.303 -22.959 72.386 1.00 20.85 4 CYS B CA 1
ATOM 2362 C C . CYS B 1 4 ? -18.314 -23.965 71.791 1.00 23.67 4 CYS B C 1
ATOM 2363 O O . CYS B 1 4 ? -19.349 -23.566 71.289 1.00 22.94 4 CYS B O 1
ATOM 2366 N N . THR B 1 5 ? -18.012 -25.264 71.877 1.00 20.04 5 THR B N 1
ATOM 2367 C CA . THR B 1 5 ? -18.911 -26.303 71.389 1.00 20.52 5 THR B CA 1
ATOM 2368 C C . THR B 1 5 ? -20.081 -26.463 72.354 1.00 23.17 5 THR B C 1
ATOM 2369 O O . THR B 1 5 ? -19.979 -26.175 73.546 1.00 20.87 5 THR B O 1
ATOM 2373 N N . LEU B 1 6 ? -21.195 -26.982 71.834 1.00 23.48 6 LEU B N 1
ATOM 2374 C CA . LEU B 1 6 ? -22.370 -27.158 72.654 1.00 22.86 6 LEU B CA 1
ATOM 2375 C C . LEU B 1 6 ? -22.083 -28.302 73.607 1.00 26.07 6 LEU B C 1
ATOM 2376 O O . LEU B 1 6 ? -22.493 -28.288 74.789 1.00 22.57 6 LEU B O 1
ATOM 2381 N N . ARG B 1 7 ? -21.353 -29.291 73.107 1.00 19.73 7 ARG B N 1
ATOM 2382 C CA . ARG B 1 7 ? -21.039 -30.473 73.939 1.00 20.99 7 ARG B CA 1
ATOM 2383 C C . ARG B 1 7 ? -20.285 -30.022 75.186 1.00 19.97 7 ARG B C 1
ATOM 2384 O O . ARG B 1 7 ? -20.610 -30.435 76.319 1.00 24.05 7 ARG B O 1
ATOM 2392 N N . GLN B 1 8 ? -19.297 -29.154 75.023 1.00 20.94 8 GLN B N 1
ATOM 2393 C CA . GLN B 1 8 ? -18.534 -28.785 76.262 1.00 22.44 8 GLN B CA 1
ATOM 2394 C C . GLN B 1 8 ? -19.343 -27.866 77.177 1.00 24.61 8 GLN B C 1
ATOM 2395 O O . GLN B 1 8 ? -19.377 -28.050 78.403 1.00 24.44 8 GLN B O 1
ATOM 2401 N N . MET B 1 9 ? -20.011 -26.892 76.568 1.00 20.15 9 MET B N 1
ATOM 2402 C CA . MET B 1 9 ? -20.801 -25.932 77.351 1.00 19.48 9 MET B CA 1
ATOM 2403 C C . MET B 1 9 ? -21.968 -26.589 78.117 1.00 17.66 9 MET B C 1
ATOM 2404 O O . MET B 1 9 ? -22.193 -26.275 79.311 1.00 21.50 9 MET B O 1
ATOM 2409 N N . LEU B 1 10 ? -22.685 -27.521 77.470 1.00 19.57 10 LEU B N 1
ATOM 2410 C CA . LEU B 1 10 ? -23.813 -28.169 78.140 1.00 19.14 10 LEU B CA 1
ATOM 2411 C C . LEU B 1 10 ? -23.304 -29.296 79.054 1.00 20.48 10 LEU B C 1
ATOM 2412 O O . LEU B 1 10 ? -23.982 -29.652 79.998 1.00 22.33 10 LEU B O 1
ATOM 2417 N N . GLY B 1 11 ? -22.142 -29.876 78.733 1.00 20.74 11 GLY B N 1
ATOM 2418 C CA . GLY B 1 11 ? -21.595 -30.918 79.600 1.00 20.03 11 GLY B CA 1
ATOM 2419 C C . GLY B 1 11 ? -21.287 -30.264 80.940 1.00 24.66 11 GLY B C 1
ATOM 2420 O O . GLY B 1 11 ? -21.506 -30.861 81.988 1.00 25.39 11 GLY B O 1
ATOM 2421 N N . GLU B 1 12 ? -20.735 -29.043 80.927 1.00 21.65 12 GLU B N 1
ATOM 2422 C CA . GLU B 1 12 ? -20.442 -28.325 82.171 1.00 24.75 12 GLU B CA 1
ATOM 2423 C C . GLU B 1 12 ? -21.709 -27.994 82.938 1.00 25.11 12 GLU B C 1
ATOM 2424 O O . GLU B 1 12 ? -21.784 -28.146 84.170 1.00 25.17 12 GLU B O 1
ATOM 2430 N N . ALA B 1 13 ? -22.718 -27.532 82.220 1.00 23.98 13 ALA B N 1
ATOM 2431 C CA . ALA B 1 13 ? -24.000 -27.248 82.843 1.00 18.17 13 ALA B CA 1
ATOM 2432 C C . ALA B 1 13 ? -24.586 -28.535 83.431 1.00 25.00 13 ALA B C 1
ATOM 2433 O O . ALA B 1 13 ? -25.125 -28.545 84.550 1.00 29.26 13 ALA B O 1
ATOM 2435 N N . ARG B 1 14 ? -24.500 -29.633 82.690 1.00 20.15 14 ARG B N 1
ATOM 2436 C CA . ARG B 1 14 ? -25.086 -30.873 83.235 1.00 20.77 14 ARG B CA 1
ATOM 2437 C C . ARG B 1 14 ? -24.358 -31.278 84.560 1.00 27.97 14 ARG B C 1
ATOM 2438 O O . ARG B 1 14 ? -24.982 -31.673 85.569 1.00 26.86 14 ARG B O 1
ATOM 2446 N N . LYS B 1 15 ? -23.032 -31.211 84.531 1.00 22.85 15 LYS B N 1
ATOM 2447 C CA . LYS B 1 15 ? -22.223 -31.630 85.690 1.00 25.91 15 LYS B CA 1
ATOM 2448 C C . LYS B 1 15 ? -22.504 -30.795 86.936 1.00 31.73 15 LYS B C 1
ATOM 2449 O O . LYS B 1 15 ? -22.452 -31.313 88.066 1.00 30.52 15 LYS B O 1
ATOM 2455 N N . HIS B 1 16 ? -22.850 -29.526 86.742 1.00 26.95 16 HIS B N 1
ATOM 2456 C CA . HIS B 1 16 ? -23.091 -28.623 87.886 1.00 27.60 16 HIS B CA 1
ATOM 2457 C C . HIS B 1 16 ? -24.543 -28.213 88.108 1.00 27.81 16 HIS B C 1
ATOM 2458 O O . HIS B 1 16 ? -24.836 -27.263 88.834 1.00 28.11 16 HIS B O 1
ATOM 2465 N N . LYS B 1 17 ? -25.443 -28.917 87.439 1.00 23.42 17 LYS B N 1
ATOM 2466 C CA . LYS B 1 17 ? -26.871 -28.692 87.537 1.00 22.46 17 LYS B CA 1
ATOM 2467 C C . LYS B 1 17 ? -27.372 -27.282 87.306 1.00 25.06 17 LYS B C 1
ATOM 2468 O O . LYS B 1 17 ? -28.100 -26.730 88.130 1.00 27.99 17 LYS B O 1
ATOM 2474 N N . TYR B 1 18 ? -26.956 -26.667 86.197 1.00 23.69 18 TYR B N 1
ATOM 2475 C CA . TYR B 1 18 ? -27.506 -25.364 85.858 1.00 21.81 18 TYR B CA 1
ATOM 2476 C C . TYR B 1 18 ? -27.850 -25.478 84.369 1.00 21.48 18 TYR B C 1
ATOM 2477 O O . TYR B 1 18 ? -27.536 -26.500 83.752 1.00 21.85 18 TYR B O 1
ATOM 2486 N N . GLY B 1 19 ? -28.607 -24.507 83.869 1.00 24.36 19 GLY B N 1
ATOM 2487 C CA . GLY B 1 19 ? -28.979 -24.478 82.463 1.00 19.34 19 GLY B CA 1
ATOM 2488 C C . GLY B 1 19 ? -28.417 -23.219 81.801 1.00 21.50 19 GLY B C 1
ATOM 2489 O O . GLY B 1 19 ? -28.208 -22.232 82.481 1.00 21.52 19 GLY B O 1
ATOM 2490 N N . VAL B 1 20 ? -28.221 -23.258 80.479 1.00 17.87 20 VAL B N 1
ATOM 2491 C CA . VAL B 1 20 ? -27.663 -22.111 79.748 1.00 21.23 20 VAL B CA 1
ATOM 2492 C C . VAL B 1 20 ? -28.734 -21.566 78.812 1.00 21.52 20 VAL B C 1
ATOM 2493 O O . VAL B 1 20 ? -29.348 -22.314 78.034 1.00 22.71 20 VAL B O 1
ATOM 2497 N N . GLY B 1 21 ? -28.943 -20.262 78.851 1.00 19.93 21 GLY B N 1
ATOM 2498 C CA . GLY B 1 21 ? -29.931 -19.728 77.946 1.00 18.29 21 GLY B CA 1
ATOM 2499 C C . GLY B 1 21 ? -29.325 -19.672 76.551 1.00 16.75 21 GLY B C 1
ATOM 2500 O O . GLY B 1 21 ? -28.159 -19.299 76.391 1.00 21.46 21 GLY B O 1
ATOM 2501 N N . ALA B 1 22 ? -30.167 -19.996 75.570 1.00 20.32 22 ALA B N 1
ATOM 2502 C CA . ALA B 1 22 ? -29.809 -19.972 74.165 1.00 19.56 22 ALA B CA 1
ATOM 2503 C C . ALA B 1 22 ? -30.765 -18.947 73.566 1.00 19.67 22 ALA B C 1
ATOM 2504 O O . ALA B 1 22 ? -31.992 -19.139 73.565 1.00 18.94 22 ALA B O 1
ATOM 2506 N N . PHE B 1 23 ? -30.193 -17.845 73.083 1.00 17.93 23 PHE B N 1
ATOM 2507 C CA . PHE B 1 23 ? -30.977 -16.691 72.613 1.00 17.81 23 PHE B CA 1
ATOM 2508 C C . PHE B 1 23 ? -30.863 -16.476 71.111 1.00 18.21 23 PHE B C 1
ATOM 2509 O O . PHE B 1 23 ? -29.752 -16.424 70.565 1.00 19.60 23 PHE B O 1
ATOM 2517 N N . ASN B 1 24 ? -32.021 -16.510 70.438 1.00 22.70 24 ASN B N 1
ATOM 2518 C CA . ASN B 1 24 ? -32.049 -16.283 69.001 1.00 24.63 24 ASN B CA 1
ATOM 2519 C C . ASN B 1 24 ? -31.659 -14.828 68.715 1.00 25.03 24 ASN B C 1
ATOM 2520 O O . ASN B 1 24 ? -32.181 -13.929 69.364 1.00 28.64 24 ASN B O 1
ATOM 2525 N N . VAL B 1 25 ? -30.734 -14.603 67.762 1.00 22.96 25 VAL B N 1
ATOM 2526 C CA . VAL B 1 25 ? -30.307 -13.262 67.390 1.00 21.28 25 VAL B CA 1
ATOM 2527 C C . VAL B 1 25 ? -30.465 -13.076 65.916 1.00 21.30 25 VAL B C 1
ATOM 2528 O O . VAL B 1 25 ? -30.258 -14.025 65.175 1.00 23.92 25 VAL B O 1
ATOM 2532 N N . ASN B 1 26 ? -30.876 -11.862 65.505 1.00 21.71 26 ASN B N 1
ATOM 2533 C CA . ASN B 1 26 ? -31.114 -11.562 64.083 1.00 21.71 26 ASN B CA 1
ATOM 2534 C C . ASN B 1 26 ? -30.438 -10.286 63.630 1.00 24.78 26 ASN B C 1
ATOM 2535 O O . ASN B 1 26 ? -30.439 -10.012 62.421 1.00 23.02 26 ASN B O 1
ATOM 2540 N N . ASN B 1 27 ? -29.972 -9.454 64.570 1.00 21.12 27 ASN B N 1
ATOM 2541 C CA . ASN B 1 27 ? -29.307 -8.228 64.139 1.00 20.20 27 ASN B CA 1
ATOM 2542 C C . ASN B 1 27 ? -28.382 -7.684 65.233 1.00 23.19 27 ASN B C 1
ATOM 2543 O O . ASN B 1 27 ? -28.141 -8.356 66.238 1.00 20.24 27 ASN B O 1
ATOM 2548 N N . MET B 1 28 ? -27.830 -6.486 65.035 1.00 16.85 28 MET B N 1
ATOM 2549 C CA . MET B 1 28 ? -26.859 -5.956 65.985 1.00 17.84 28 MET B CA 1
ATOM 2550 C C . MET B 1 28 ? -27.397 -5.650 67.398 1.00 18.75 28 MET B C 1
ATOM 2551 O O . MET B 1 28 ? -26.829 -6.094 68.426 1.00 23.52 28 MET B O 1
ATOM 2556 N N . GLU B 1 29 ? -28.474 -4.882 67.459 1.00 23.77 29 GLU B N 1
ATOM 2557 C CA . GLU B 1 29 ? -29.022 -4.516 68.773 1.00 25.07 29 GLU B CA 1
ATOM 2558 C C . GLU B 1 29 ? -29.439 -5.764 69.565 1.00 21.49 29 GLU B C 1
ATOM 2559 O O . GLU B 1 29 ? -29.368 -5.759 70.788 1.00 23.18 29 GLU B O 1
ATOM 2565 N N . GLN B 1 30 ? -29.876 -6.820 68.879 1.00 16.80 30 GLN B N 1
ATOM 2566 C CA . GLN B 1 30 ? -30.235 -8.030 69.617 1.00 21.98 30 GLN B CA 1
ATOM 2567 C C . GLN B 1 30 ? -28.978 -8.682 70.198 1.00 22.83 30 GLN B C 1
ATOM 2568 O O . GLN B 1 30 ? -28.978 -9.074 71.373 1.00 19.66 30 GLN B O 1
ATOM 2574 N N . ILE B 1 31 ? -27.905 -8.813 69.405 1.00 18.03 31 ILE B N 1
ATOM 2575 C CA . ILE B 1 31 ? -26.713 -9.435 69.987 1.00 17.37 31 ILE B CA 1
ATOM 2576 C C . ILE B 1 31 ? -26.172 -8.560 71.123 1.00 20.58 31 ILE B C 1
ATOM 2577 O O . ILE B 1 31 ? -25.743 -9.089 72.157 1.00 20.86 31 ILE B O 1
ATOM 2582 N N . GLN B 1 32 ? -26.189 -7.243 70.928 1.00 18.27 32 GLN B N 1
ATOM 2583 C CA . GLN B 1 32 ? -25.689 -6.374 71.978 1.00 20.65 32 GLN B CA 1
ATOM 2584 C C . GLN B 1 32 ? -26.519 -6.520 73.275 1.00 23.53 32 GLN B C 1
ATOM 2585 O O . GLN B 1 32 ? -25.944 -6.467 74.384 1.00 19.97 32 GLN B O 1
ATOM 2591 N N . GLY B 1 33 ? -27.851 -6.616 73.131 1.00 20.43 33 GLY B N 1
ATOM 2592 C CA . GLY B 1 33 ? -28.680 -6.762 74.345 1.00 19.59 33 GLY B CA 1
ATOM 2593 C C . GLY B 1 33 ? -28.427 -8.044 75.108 1.00 24.31 33 GLY B C 1
ATOM 2594 O O . GLY B 1 33 ? -28.439 -8.094 76.330 1.00 22.13 33 GLY B O 1
ATOM 2595 N N . ILE B 1 34 ? -28.188 -9.109 74.369 1.00 20.91 34 ILE B N 1
ATOM 2596 C CA . ILE B 1 34 ? -27.924 -10.369 74.986 1.00 21.33 34 ILE B CA 1
ATOM 2597 C C . ILE B 1 34 ? -26.550 -10.337 75.623 1.00 16.46 34 ILE B C 1
ATOM 2598 O O . ILE B 1 34 ? -26.394 -10.736 76.785 1.00 20.60 34 ILE B O 1
ATOM 2603 N N . MET B 1 35 ? -25.540 -9.877 74.890 1.00 23.11 35 MET B N 1
ATOM 2604 C CA . MET B 1 35 ? -24.188 -9.928 75.499 1.00 16.18 35 MET B CA 1
ATOM 2605 C C . MET B 1 35 ? -24.038 -9.053 76.712 1.00 19.55 35 MET B C 1
ATOM 2606 O O . MET B 1 35 ? -23.258 -9.395 77.597 1.00 23.51 35 MET B O 1
ATOM 2611 N N . LYS B 1 36 ? -24.761 -7.933 76.783 1.00 19.13 36 LYS B N 1
ATOM 2612 C CA . LYS B 1 36 ? -24.616 -7.089 77.982 1.00 16.97 36 LYS B CA 1
ATOM 2613 C C . LYS B 1 36 ? -25.093 -7.886 79.201 1.00 17.31 36 LYS B C 1
ATOM 2614 O O . LYS B 1 36 ? -24.541 -7.735 80.318 1.00 21.47 36 LYS B O 1
ATOM 2620 N N . ALA B 1 37 ? -26.134 -8.680 79.048 1.00 20.56 37 ALA B N 1
ATOM 2621 C CA . ALA B 1 37 ? -26.598 -9.451 80.198 1.00 21.65 37 ALA B CA 1
ATOM 2622 C C . ALA B 1 37 ? -25.658 -10.574 80.579 1.00 24.44 37 ALA B C 1
ATOM 2623 O O . ALA B 1 37 ? -25.370 -10.753 81.745 1.00 20.01 37 ALA B O 1
ATOM 2625 N N . VAL B 1 38 ? -25.200 -11.376 79.607 1.00 21.25 38 VAL B N 1
ATOM 2626 C CA . VAL B 1 38 ? -24.351 -12.490 79.983 1.00 19.91 38 VAL B CA 1
ATOM 2627 C C . VAL B 1 38 ? -23.008 -11.990 80.470 1.00 26.93 38 VAL B C 1
ATOM 2628 O O . VAL B 1 38 ? -22.409 -12.629 81.320 1.00 25.05 38 VAL B O 1
ATOM 2632 N N . VAL B 1 39 ? -22.551 -10.849 79.968 1.00 23.67 39 VAL B N 1
ATOM 2633 C CA . VAL B 1 39 ? -21.254 -10.347 80.450 1.00 24.80 39 VAL B CA 1
ATOM 2634 C C . VAL B 1 39 ? -21.427 -9.829 81.884 1.00 24.67 39 VAL B C 1
ATOM 2635 O O . VAL B 1 39 ? -20.604 -10.083 82.764 1.00 24.93 39 VAL B O 1
ATOM 2639 N N . GLN B 1 40 ? -22.511 -9.097 82.116 1.00 18.74 40 GLN B N 1
ATOM 2640 C CA . GLN B 1 40 ? -22.782 -8.562 83.465 1.00 22.66 40 GLN B CA 1
ATOM 2641 C C . GLN B 1 40 ? -22.870 -9.712 84.495 1.00 27.34 40 GLN B C 1
ATOM 2642 O O . GLN B 1 40 ? -22.362 -9.588 85.630 1.00 23.44 40 GLN B O 1
ATOM 2648 N N . LEU B 1 41 ? -23.511 -10.828 84.123 1.00 19.82 41 LEU B N 1
ATOM 2649 C CA . LEU B 1 41 ? -23.636 -11.975 85.026 1.00 21.63 41 LEU B CA 1
ATOM 2650 C C . LEU B 1 41 ? -22.530 -13.062 84.908 1.00 25.13 41 LEU B C 1
ATOM 2651 O O . LEU B 1 41 ? -22.617 -14.100 85.569 1.00 25.70 41 LEU B O 1
ATOM 2656 N N . LYS B 1 42 ? -21.507 -12.791 84.097 1.00 21.87 42 LYS B N 1
ATOM 2657 C CA . LYS B 1 42 ? -20.360 -13.685 83.830 1.00 25.50 42 LYS B CA 1
ATOM 2658 C C . LYS B 1 42 ? -20.879 -15.106 83.603 1.00 21.81 42 LYS B C 1
ATOM 2659 O O . LYS B 1 42 ? -20.510 -16.044 84.267 1.00 24.54 42 LYS B O 1
ATOM 2665 N N . SER B 1 43 ? -21.690 -15.222 82.567 1.00 23.74 43 SER B N 1
ATOM 2666 C CA . SER B 1 43 ? -22.360 -16.455 82.203 1.00 19.88 43 SER B CA 1
ATOM 2667 C C . SER B 1 43 ? -22.037 -16.915 80.784 1.00 22.57 43 SER B C 1
ATOM 2668 O O . SER B 1 43 ? -21.860 -16.084 79.892 1.00 22.26 43 SER B O 1
ATOM 2671 N N . PRO B 1 44 ? -21.949 -18.237 80.567 1.00 19.02 44 PRO B N 1
ATOM 2672 C CA . PRO B 1 44 ? -21.684 -18.680 79.190 1.00 21.02 44 PRO B CA 1
ATOM 2673 C C . PRO B 1 44 ? -22.966 -18.348 78.414 1.00 22.11 44 PRO B 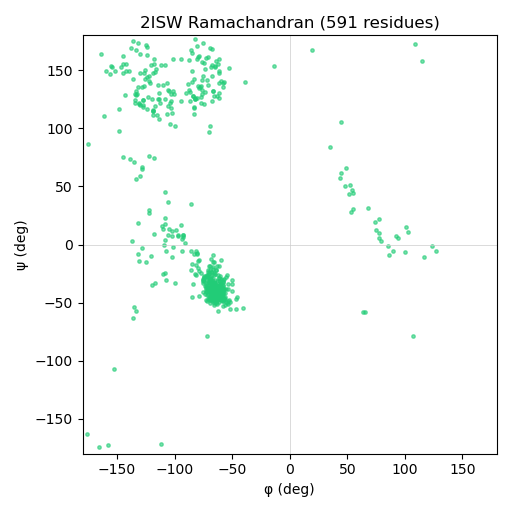C 1
ATOM 2674 O O . PRO B 1 44 ? -24.019 -18.040 79.019 1.00 22.26 44 PRO B O 1
ATOM 2678 N N . VAL B 1 45 ? -22.922 -18.443 77.112 1.00 19.28 45 VAL B N 1
ATOM 2679 C CA . VAL B 1 45 ? -24.137 -18.134 76.345 1.00 17.96 45 VAL B CA 1
ATOM 2680 C C . VAL B 1 45 ? -24.135 -18.856 75.006 1.00 19.74 45 VAL B C 1
ATOM 2681 O O . VAL B 1 45 ? -23.081 -19.147 74.444 1.00 18.11 45 VAL B O 1
ATOM 2685 N N . ILE B 1 46 ? -25.329 -19.125 74.494 1.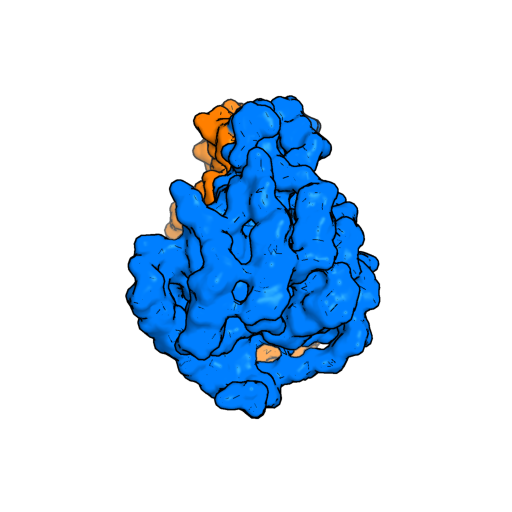00 17.02 46 ILE B N 1
ATOM 2686 C CA . ILE B 1 46 ? -25.474 -19.723 73.196 1.00 17.48 46 ILE B CA 1
ATOM 2687 C C . ILE B 1 46 ? -26.201 -18.699 72.371 1.00 23.46 46 ILE B C 1
ATOM 2688 O O . ILE B 1 46 ? -27.334 -18.347 72.691 1.00 19.41 46 ILE B O 1
ATOM 2693 N N . LEU B 1 47 ? -25.588 -18.209 71.268 1.00 19.54 47 LEU B N 1
ATOM 2694 C CA . LEU B 1 47 ? -26.289 -17.326 70.362 1.00 15.22 47 LEU B CA 1
ATOM 2695 C C . LEU B 1 47 ? -26.859 -18.238 69.242 1.00 18.15 47 LEU B C 1
ATOM 2696 O O . LEU B 1 47 ? -26.093 -18.971 68.602 1.00 20.54 47 LEU B O 1
ATOM 2701 N N . GLN B 1 48 ? -28.165 -18.219 68.999 1.00 17.13 48 GLN B N 1
ATOM 2702 C CA . GLN B 1 48 ? -28.660 -19.068 67.934 1.00 16.09 48 GLN B CA 1
ATOM 2703 C C . GLN B 1 48 ? -29.334 -18.331 66.812 1.00 17.19 48 GLN B C 1
ATOM 2704 O O . GLN B 1 48 ? -29.991 -17.274 67.001 1.00 18.98 48 GLN B O 1
ATOM 2710 N N . CYS B 1 49 ? -29.179 -18.917 65.607 1.00 19.26 49 CYS B N 1
ATOM 2711 C CA . CYS B 1 49 ? -29.704 -18.262 64.420 1.00 20.24 49 CYS B CA 1
ATOM 2712 C C . CYS B 1 49 ? -30.437 -19.312 63.619 1.00 21.72 49 CYS B C 1
ATOM 2713 O O . CYS B 1 49 ? -29.872 -20.356 63.359 1.00 25.22 49 CYS B O 1
ATOM 2716 N N . SER B 1 50 ? -31.648 -19.003 63.177 1.00 23.19 50 SER B N 1
ATOM 2717 C CA . SER B 1 50 ? -32.378 -19.925 62.300 1.00 24.09 50 SER B CA 1
ATOM 2718 C C . SER B 1 50 ? -31.959 -19.658 60.854 1.00 22.52 50 SER B C 1
ATOM 2719 O O . SER B 1 50 ? -31.283 -18.695 60.558 1.00 23.73 50 SER B O 1
ATOM 2722 N N . ARG B 1 51 ? -32.323 -20.565 59.949 1.00 21.16 51 ARG B N 1
ATOM 2723 C CA . ARG B 1 51 ? -32.046 -20.349 58.548 1.00 24.99 51 ARG B CA 1
ATOM 2724 C C . ARG B 1 51 ? -32.707 -19.043 58.113 1.00 24.09 51 ARG B C 1
ATOM 2725 O O . ARG B 1 51 ? -32.189 -18.350 57.253 1.00 25.24 51 ARG B O 1
ATOM 2733 N N . GLY B 1 52 ? -33.841 -18.724 58.715 1.00 31.59 52 GLY B N 1
ATOM 2734 C CA . GLY B 1 52 ? -34.547 -17.500 58.375 1.00 35.28 52 GLY B CA 1
ATOM 2735 C C . GLY B 1 52 ? -33.779 -16.278 58.858 1.00 32.87 52 GLY B C 1
ATOM 2736 O O . GLY B 1 52 ? -33.762 -15.242 58.195 1.00 31.28 52 GLY B O 1
ATOM 2737 N N . ALA B 1 53 ? -33.160 -16.380 60.016 1.00 24.87 53 ALA B N 1
ATOM 2738 C CA . ALA B 1 53 ? -32.387 -15.258 60.525 1.00 25.27 53 ALA B CA 1
ATOM 2739 C C . ALA B 1 53 ? -31.187 -15.079 59.610 1.00 22.29 53 ALA B C 1
ATOM 2740 O O . ALA B 1 53 ? -30.766 -13.958 59.339 1.00 21.84 53 ALA B O 1
ATOM 2742 N N . LEU B 1 54 ? -30.634 -16.196 59.117 1.00 22.74 54 LEU B N 1
ATOM 2743 C CA . LEU B 1 54 ? -29.461 -16.110 58.227 1.00 18.92 54 LEU B CA 1
ATOM 2744 C C . LEU B 1 54 ? -29.888 -15.488 56.890 1.00 19.67 54 LEU B C 1
ATOM 2745 O O . LEU B 1 54 ? -29.142 -14.697 56.284 1.00 20.83 54 LEU B O 1
ATOM 2750 N N . LYS B 1 55 ? -31.091 -15.789 56.454 1.00 23.45 55 LYS B N 1
ATOM 2751 C CA . LYS B 1 55 ? -31.555 -15.167 55.195 1.00 26.99 55 LYS B CA 1
ATOM 2752 C C . LYS B 1 55 ? -31.726 -13.655 55.395 1.00 25.67 55 LYS B C 1
ATOM 2753 O O . LYS B 1 55 ? -31.336 -12.817 54.522 1.00 25.05 55 LYS B O 1
ATOM 2759 N N . TYR B 1 56 ? -32.300 -13.307 56.548 1.00 22.70 56 TYR B N 1
ATOM 2760 C CA . TYR B 1 56 ? -32.593 -11.916 56.877 1.00 23.72 56 TYR B CA 1
ATOM 2761 C C . TYR B 1 56 ? -31.323 -11.065 56.886 1.00 25.76 56 TYR B C 1
ATOM 2762 O O . TYR B 1 56 ? -31.339 -9.887 56.514 1.00 25.52 56 TYR B O 1
ATOM 2771 N N . SER B 1 57 ? -30.229 -11.662 57.338 1.00 21.54 57 SER B N 1
ATOM 2772 C CA . SER B 1 57 ? -28.946 -10.989 57.423 1.00 19.82 57 SER B CA 1
ATOM 2773 C C . SER B 1 57 ? -27.997 -11.303 56.251 1.00 24.11 57 SER B C 1
ATOM 2774 O O . SER B 1 57 ? -26.800 -10.992 56.343 1.00 23.90 57 SER B O 1
ATOM 2777 N N . ASP B 1 58 ? -28.519 -11.927 55.179 1.00 19.14 58 ASP B N 1
ATOM 2778 C CA . ASP B 1 58 ? -27.735 -12.323 54.003 1.00 21.40 58 ASP B CA 1
ATOM 2779 C C . ASP B 1 58 ? -26.542 -13.190 54.407 1.00 22.64 58 ASP B C 1
ATOM 2780 O O . ASP B 1 58 ? -25.498 -13.148 53.746 1.00 27.33 58 ASP B O 1
ATOM 2785 N N . MET B 1 59 ? -26.711 -13.948 55.490 1.00 22.43 59 MET B N 1
ATOM 2786 C CA . MET B 1 59 ? -25.688 -14.793 56.067 1.00 22.41 59 MET B CA 1
ATOM 2787 C C . MET B 1 59 ? -24.474 -14.026 56.586 1.00 20.17 59 MET B C 1
ATOM 2788 O O . MET B 1 59 ? -24.151 -14.095 57.768 1.00 20.06 59 MET B O 1
ATOM 2793 N N . ILE B 1 60 ? -23.820 -13.265 55.709 1.00 20.53 60 ILE B N 1
ATOM 2794 C CA . ILE B 1 60 ? -22.592 -12.625 56.101 1.00 19.18 60 ILE B CA 1
ATOM 2795 C C . ILE B 1 60 ? -22.699 -11.562 57.185 1.00 18.60 60 ILE B C 1
ATOM 2796 O O . ILE B 1 60 ? -21.790 -11.481 58.041 1.00 21.03 60 ILE B O 1
ATOM 2801 N N . TYR B 1 61 ? -23.802 -10.809 57.249 1.00 18.91 61 TYR B N 1
ATOM 2802 C CA . TYR B 1 61 ? -23.842 -9.784 58.295 1.00 19.02 61 TYR B CA 1
ATOM 2803 C C . TYR B 1 61 ? -23.914 -10.381 59.675 1.00 17.95 61 TYR B C 1
ATOM 2804 O O . TYR B 1 61 ? -23.312 -9.872 60.622 1.00 19.19 61 TYR B O 1
ATOM 2813 N N . LEU B 1 62 ? -24.684 -11.451 59.811 1.00 18.59 62 LEU B N 1
ATOM 2814 C CA . LEU B 1 62 ? -24.803 -12.110 61.117 1.00 23.71 62 LEU B CA 1
ATOM 2815 C C . LEU B 1 62 ? -23.501 -12.820 61.489 1.00 18.96 62 LEU B C 1
ATOM 2816 O O . LEU B 1 62 ? -23.077 -12.772 62.634 1.00 22.90 62 LEU B O 1
ATOM 2821 N N . LYS B 1 63 ? -22.815 -13.420 60.519 1.00 19.60 63 LYS B N 1
ATOM 2822 C CA . LYS B 1 63 ? -21.504 -14.058 60.823 1.00 19.60 63 LYS B CA 1
ATOM 2823 C C . LYS B 1 63 ? -20.535 -13.042 61.419 1.00 20.95 63 LYS B C 1
ATOM 2824 O O . LYS B 1 63 ? -19.838 -13.299 62.408 1.00 22.40 63 LYS B O 1
ATOM 2830 N N . LYS B 1 64 ? -20.451 -11.897 60.754 1.00 19.56 64 LYS B N 1
ATOM 2831 C CA . LYS B 1 64 ? -19.596 -10.820 61.207 1.00 19.68 64 LYS B CA 1
ATOM 2832 C C . LYS B 1 64 ? -20.043 -10.239 62.549 1.00 19.38 64 LYS B C 1
ATOM 2833 O O . LYS B 1 64 ? -19.190 -9.841 63.356 1.00 19.40 64 LYS B O 1
ATOM 2839 N N . LEU B 1 65 ? -21.347 -10.151 62.837 1.00 18.29 65 LEU B N 1
ATOM 2840 C CA . LEU B 1 65 ? -21.743 -9.611 64.148 1.00 16.62 65 LEU B CA 1
ATOM 2841 C C . LEU B 1 65 ? -21.319 -10.603 65.248 1.00 20.70 65 LEU B C 1
ATOM 2842 O O . LEU B 1 65 ? -20.911 -10.191 66.369 1.00 20.16 65 LEU B O 1
ATOM 2847 N N . CYS B 1 66 ? -21.447 -11.895 64.957 1.00 20.60 66 CYS B N 1
ATOM 2848 C CA . CYS B 1 66 ? -21.028 -12.894 65.938 1.00 24.97 66 CYS B CA 1
ATOM 2849 C C . CYS B 1 66 ? -19.507 -12.818 66.118 1.00 24.05 66 CYS B C 1
ATOM 2850 O O . CYS B 1 66 ? -19.013 -13.034 67.233 1.00 23.95 66 CYS B O 1
ATOM 2853 N N . GLU B 1 67 ? -18.756 -12.526 65.038 1.00 18.58 67 GLU B N 1
ATOM 2854 C CA . GLU B 1 67 ? -17.288 -12.404 65.219 1.00 23.92 67 GLU B CA 1
ATOM 2855 C C . GLU B 1 67 ? -17.025 -11.230 66.127 1.00 24.91 67 GLU B C 1
ATOM 2856 O O . GLU B 1 67 ? -16.085 -11.249 66.925 1.00 20.17 67 GLU B O 1
ATOM 2862 N N . ALA B 1 68 ? -17.856 -10.188 66.012 1.00 21.79 68 ALA B N 1
ATOM 2863 C CA . ALA B 1 68 ? -17.678 -9.028 66.883 1.00 22.19 68 ALA B CA 1
ATOM 2864 C C . ALA B 1 68 ? -17.871 -9.394 68.316 1.00 21.12 68 ALA B C 1
ATOM 2865 O O . ALA B 1 68 ? -17.093 -8.943 69.166 1.00 21.91 68 ALA B O 1
ATOM 2867 N N . ALA B 1 69 ? -18.911 -10.186 68.614 1.00 19.44 69 ALA B N 1
ATOM 2868 C CA . ALA B 1 69 ? -19.121 -10.562 70.028 1.00 22.47 69 ALA B CA 1
ATOM 2869 C C . ALA B 1 69 ? -17.957 -11.384 70.578 1.00 26.89 69 ALA B C 1
ATOM 2870 O O . ALA B 1 69 ? -17.474 -11.174 71.715 1.00 27.46 69 ALA B O 1
ATOM 2872 N N . LEU B 1 70 ? -17.502 -12.321 69.765 1.00 20.72 70 LEU B N 1
ATOM 2873 C CA . LEU B 1 70 ? -16.412 -13.198 70.168 1.00 24.60 70 LEU B CA 1
ATOM 2874 C C . LEU B 1 70 ? -15.158 -12.388 70.451 1.00 24.83 70 LEU B C 1
ATOM 2875 O O . LEU B 1 70 ? -14.404 -12.707 71.351 1.00 24.52 70 LEU B O 1
ATOM 2880 N N . GLU B 1 71 ? -14.904 -11.369 69.632 1.00 24.74 71 GLU B N 1
ATOM 2881 C CA . GLU B 1 71 ? -13.727 -10.513 69.856 1.00 26.91 71 GLU B CA 1
ATOM 2882 C C . GLU B 1 71 ? -13.876 -9.537 71.019 1.00 29.10 71 GLU B C 1
ATOM 2883 O O . GLU B 1 71 ? -12.938 -9.305 71.794 1.00 29.77 71 GLU B O 1
ATOM 2889 N N . LYS B 1 72 ? -15.057 -8.942 71.153 1.00 23.76 72 LYS B N 1
ATOM 2890 C CA . LYS B 1 72 ? -15.272 -7.973 72.213 1.00 21.02 72 LYS B CA 1
ATOM 2891 C C . LYS B 1 72 ? -15.281 -8.617 73.605 1.00 25.44 72 LYS B C 1
ATOM 2892 O O . LYS B 1 72 ? -14.916 -7.975 74.588 1.00 24.72 72 LYS B O 1
ATOM 2898 N N . HIS B 1 73 ? -15.690 -9.866 73.703 1.00 23.43 73 HIS B N 1
ATOM 2899 C CA . HIS B 1 73 ? -15.810 -10.534 75.025 1.00 25.64 73 HIS B CA 1
ATOM 2900 C C . HIS B 1 73 ? -15.046 -11.856 74.938 1.00 25.52 73 HIS B C 1
ATOM 2901 O O . HIS B 1 73 ? -15.637 -12.920 74.996 1.00 28.42 73 HIS B O 1
ATOM 2908 N N . PRO B 1 74 ? -13.712 -11.784 74.799 1.00 27.66 74 PRO B N 1
ATOM 2909 C CA . PRO B 1 74 ? -12.850 -12.954 74.658 1.00 29.39 74 PRO B CA 1
ATOM 2910 C C . PRO B 1 74 ? -12.968 -14.007 75.744 1.00 31.92 74 PRO B C 1
ATOM 2911 O O . PRO B 1 74 ? -12.751 -15.194 75.513 1.00 37.64 74 PRO B O 1
ATOM 2915 N N . ASP B 1 75 ? -13.375 -13.589 76.920 1.00 31.12 75 ASP B N 1
ATOM 2916 C CA . ASP B 1 75 ? -13.420 -14.548 77.992 1.00 38.79 75 ASP B CA 1
ATOM 2917 C C . ASP B 1 75 ? -14.732 -15.198 78.305 1.00 38.32 75 ASP B C 1
ATOM 2918 O O . ASP B 1 75 ? -14.852 -15.949 79.272 1.00 39.07 75 ASP B O 1
ATOM 2923 N N . ILE B 1 76 ? -15.717 -14.960 77.451 1.00 28.86 76 ILE B N 1
ATOM 2924 C CA . ILE B 1 76 ? -17.020 -15.546 77.676 1.00 25.75 76 ILE B CA 1
ATOM 2925 C C . ILE B 1 76 ? -17.175 -16.731 76.725 1.00 23.96 76 ILE B C 1
ATOM 2926 O O . ILE B 1 76 ? -16.992 -16.557 75.549 1.00 24.73 76 ILE B O 1
ATOM 2931 N N . PRO B 1 77 ? -17.447 -17.948 77.231 1.00 25.70 77 PRO B N 1
ATOM 2932 C CA . PRO B 1 77 ? -17.628 -19.092 76.312 1.00 21.72 77 PRO B CA 1
ATOM 2933 C C . PRO B 1 77 ? -18.890 -18.736 75.536 1.00 21.94 77 PRO B C 1
ATOM 2934 O O . PRO B 1 77 ? -19.970 -18.510 76.131 1.00 22.54 77 PRO B O 1
ATOM 2938 N N . ILE B 1 78 ? -18.770 -18.784 74.220 1.00 20.57 78 ILE B N 1
ATOM 2939 C CA . ILE B 1 78 ? -19.918 -18.421 73.364 1.00 18.10 78 ILE B CA 1
ATOM 2940 C C . ILE B 1 78 ? -20.111 -19.505 72.345 1.00 18.77 78 ILE B C 1
ATOM 2941 O O . ILE B 1 78 ? -19.205 -19.778 71.566 1.00 23.52 78 ILE B O 1
ATOM 2946 N N . CYS B 1 79 ? -21.284 -20.142 72.332 1.00 19.28 79 CYS B N 1
ATOM 2947 C CA . CYS B 1 79 ? -21.571 -21.179 71.312 1.00 18.99 79 CYS B CA 1
ATOM 2948 C C . CYS B 1 79 ? -22.445 -20.546 70.208 1.00 21.17 79 CYS B C 1
ATOM 2949 O O . CYS B 1 79 ? -23.442 -19.900 70.526 1.00 19.02 79 CYS B O 1
ATOM 2952 N N . ILE B 1 80 ? -22.064 -20.696 68.927 1.00 16.91 80 ILE B N 1
ATOM 2953 C CA . ILE B 1 80 ? -22.889 -20.124 67.817 1.00 18.00 80 ILE B CA 1
ATOM 2954 C C . ILE B 1 80 ? -23.554 -21.328 67.226 1.00 19.82 80 ILE B C 1
ATOM 2955 O O . ILE B 1 80 ? -22.875 -22.225 66.676 1.00 18.53 80 ILE B O 1
ATOM 2960 N N . HIS B 1 81 ? -24.883 -21.309 67.285 1.00 19.51 81 HIS B N 1
ATOM 2961 C CA . HIS B 1 81 ? -25.679 -22.475 66.971 1.00 16.50 81 HIS B CA 1
ATOM 2962 C C . HIS B 1 81 ? -26.732 -22.261 65.967 1.00 17.49 81 HIS B C 1
ATOM 2963 O O . HIS B 1 81 ? -27.483 -21.278 66.058 1.00 18.86 81 HIS B O 1
ATOM 2970 N N . LEU B 1 82 ? -26.843 -23.213 65.038 1.00 16.88 82 LEU B N 1
ATOM 2971 C CA . LEU B 1 82 ? -27.893 -23.155 64.001 1.00 17.86 82 LEU B CA 1
ATOM 2972 C C . LEU B 1 82 ? -29.191 -23.744 64.621 1.00 21.37 82 LEU B C 1
ATOM 2973 O O . LEU B 1 82 ? -29.269 -24.921 64.909 1.00 20.19 82 LEU B O 1
ATOM 2978 N N . ASP B 1 83 ? -30.216 -22.902 64.837 1.00 17.76 83 ASP B N 1
ATOM 2979 C CA . ASP B 1 83 ? -31.473 -23.375 65.410 1.00 21.80 83 ASP B CA 1
ATOM 2980 C C . ASP B 1 83 ? -32.399 -23.948 64.328 1.00 21.71 83 ASP B C 1
ATOM 2981 O O . ASP B 1 83 ? -32.453 -23.433 63.211 1.00 20.25 83 ASP B O 1
ATOM 2986 N N . HIS B 1 84 ? -33.063 -25.047 64.657 1.00 24.42 84 HIS B N 1
ATOM 2987 C CA . HIS B 1 84 ? -34.021 -25.658 63.771 1.00 23.98 84 HIS B CA 1
ATOM 2988 C C . HIS B 1 84 ? -33.561 -25.931 62.379 1.00 25.78 84 HIS B C 1
ATOM 2989 O O . HIS B 1 84 ? -34.293 -25.670 61.399 1.00 30.62 84 HIS B O 1
ATOM 2996 N N . GLY B 1 85 ? -32.351 -26.453 62.263 1.00 19.23 85 GLY B N 1
ATOM 2997 C CA . GLY B 1 85 ? -31.863 -26.777 60.939 1.00 18.56 85 GLY B CA 1
ATOM 2998 C C . GLY B 1 85 ? -32.792 -27.826 60.348 1.00 22.02 85 GLY B C 1
ATOM 2999 O O . GLY B 1 85 ? -33.372 -28.694 61.047 1.00 22.04 85 GLY B O 1
ATOM 3000 N N . ASP B 1 86 ? -32.958 -27.774 59.022 1.00 23.27 86 ASP B N 1
ATOM 3001 C CA . ASP B 1 86 ? -33.864 -28.706 58.388 1.00 23.34 86 ASP B CA 1
ATOM 3002 C C . ASP B 1 86 ? -33.186 -29.778 57.528 1.00 21.28 86 ASP B C 1
ATOM 3003 O O . ASP B 1 86 ? -33.689 -30.885 57.425 1.00 24.82 86 ASP B O 1
ATOM 3008 N N . THR B 1 87 ? -32.000 -29.483 57.028 1.00 23.60 87 THR B N 1
ATOM 3009 C CA . THR B 1 87 ? -31.329 -30.418 56.137 1.00 21.55 87 THR B CA 1
ATOM 3010 C C . THR B 1 87 ? -29.823 -30.401 56.328 1.00 23.27 87 THR B C 1
ATOM 3011 O O . THR B 1 87 ? -29.260 -29.485 56.947 1.00 21.58 87 THR B O 1
ATOM 3015 N N . LEU B 1 88 ? -29.176 -31.442 55.843 1.00 20.59 88 LEU B N 1
ATOM 3016 C CA . LEU B 1 88 ? -27.731 -31.493 55.856 1.00 19.15 88 LEU B CA 1
ATOM 3017 C C . LEU B 1 88 ? -27.196 -30.286 55.107 1.00 23.07 88 LEU B C 1
ATOM 3018 O O . LEU B 1 88 ? -26.155 -29.700 55.497 1.00 19.91 88 LEU B O 1
ATOM 3023 N N . GLU B 1 89 ? -27.862 -29.894 54.000 1.00 22.42 89 GLU B N 1
ATOM 3024 C CA . GLU B 1 89 ? -27.387 -28.709 53.303 1.00 21.09 89 GLU B CA 1
ATOM 3025 C C . GLU B 1 89 ? -27.377 -27.460 54.168 1.00 24.92 89 GLU B C 1
ATOM 3026 O O . GLU B 1 89 ? -26.436 -26.627 54.080 1.00 22.31 89 GLU B O 1
ATOM 3032 N N . SER B 1 90 ? -28.397 -27.307 55.025 1.00 21.49 90 SER B N 1
ATOM 3033 C CA . SER B 1 90 ? -28.410 -26.122 55.911 1.00 20.52 90 SER B CA 1
ATOM 3034 C C . SER B 1 90 ? -27.261 -26.219 56.938 1.00 17.15 90 SER B C 1
ATOM 3035 O O . SER B 1 90 ? -26.667 -25.212 57.331 1.00 19.53 90 SER B O 1
ATOM 3038 N N . VAL B 1 91 ? -26.990 -27.437 57.389 1.00 20.19 91 VAL B N 1
ATOM 3039 C CA . VAL B 1 91 ? -25.913 -27.653 58.346 1.00 18.92 91 VAL B CA 1
ATOM 3040 C C . VAL B 1 91 ? -24.573 -27.318 57.720 1.00 23.83 91 VAL B C 1
ATOM 3041 O O . VAL B 1 91 ? -23.705 -26.731 58.334 1.00 19.77 91 VAL B O 1
ATOM 3045 N N . LYS B 1 92 ? -24.375 -27.711 56.470 1.00 20.45 92 LYS B N 1
ATOM 3046 C CA . LYS B 1 92 ? -23.089 -27.419 55.818 1.00 22.12 92 LYS B CA 1
ATOM 3047 C C . LYS B 1 92 ? -22.881 -25.943 55.707 1.00 20.20 92 LYS B C 1
ATOM 3048 O O . LYS B 1 92 ? -21.789 -25.414 55.908 1.00 19.74 92 LYS B O 1
ATOM 3054 N N . MET B 1 93 ? -23.968 -25.254 55.411 1.00 19.99 93 MET B N 1
ATOM 3055 C CA . MET B 1 93 ? -23.914 -23.832 55.253 1.00 18.87 93 MET B CA 1
ATOM 3056 C C . MET B 1 93 ? -23.516 -23.148 56.539 1.00 18.08 93 MET B C 1
ATOM 3057 O O . MET B 1 93 ? -22.691 -22.243 56.528 1.00 21.24 93 MET B O 1
ATOM 3062 N N . ALA B 1 94 ? -24.082 -23.612 57.649 1.00 14.41 94 ALA B N 1
ATOM 3063 C CA . ALA B 1 94 ? -23.744 -23.050 58.964 1.00 20.09 94 ALA B CA 1
ATOM 3064 C C . ALA B 1 94 ? -22.307 -23.356 59.373 1.00 16.04 94 ALA B C 1
ATOM 3065 O O . ALA B 1 94 ? -21.595 -22.469 59.893 1.00 20.21 94 ALA B O 1
ATOM 3067 N N . ILE B 1 95 ? -21.877 -24.594 59.158 1.00 16.64 95 ILE B N 1
ATOM 3068 C CA . ILE B 1 95 ? -20.533 -24.968 59.572 1.00 18.09 95 ILE B CA 1
ATOM 3069 C C . ILE B 1 95 ? -19.539 -24.108 58.766 1.00 21.03 95 ILE B C 1
ATOM 3070 O O . ILE B 1 95 ? -18.567 -23.611 59.322 1.00 23.12 95 ILE B O 1
ATOM 3075 N N . ASP B 1 96 ? -19.823 -23.920 57.479 1.00 22.63 96 ASP B N 1
ATOM 3076 C CA . ASP B 1 96 ? -19.018 -23.051 56.616 1.00 24.00 96 ASP B CA 1
ATOM 3077 C C . ASP B 1 96 ? -18.922 -21.624 57.120 1.00 28.37 96 ASP B C 1
ATOM 3078 O O . ASP B 1 96 ? -17.898 -20.951 56.868 1.00 27.65 96 ASP B O 1
ATOM 3083 N N . LEU B 1 97 ? -19.967 -21.139 57.814 1.00 21.60 97 LEU B N 1
ATOM 3084 C CA . LEU B 1 97 ? -19.943 -19.777 58.371 1.00 24.28 97 LEU B CA 1
ATOM 3085 C C . LEU B 1 97 ? -19.159 -19.760 59.675 1.00 26.54 97 LEU B C 1
ATOM 3086 O O . LEU B 1 97 ? -18.947 -18.707 60.263 1.00 26.53 97 LEU B O 1
ATOM 3091 N N . GLY B 1 98 ? -18.788 -20.929 60.148 1.00 21.30 98 GLY B N 1
ATOM 3092 C CA . GLY B 1 98 ? -17.982 -20.988 61.352 1.00 24.86 98 GLY B CA 1
ATOM 3093 C C . GLY B 1 98 ? -18.732 -21.331 62.614 1.00 27.94 98 GLY B C 1
ATOM 3094 O O . GLY B 1 98 ? -18.212 -21.140 63.716 1.00 24.76 98 GLY B O 1
ATOM 3095 N N . PHE B 1 99 ? -19.948 -21.845 62.464 1.00 21.46 99 PHE B N 1
ATOM 3096 C CA . PHE B 1 99 ? -20.754 -22.238 63.652 1.00 17.10 99 PHE B CA 1
ATOM 3097 C C . PHE B 1 99 ? -20.101 -23.391 64.409 1.00 19.00 99 PHE B C 1
ATOM 3098 O O . PHE B 1 99 ? -19.364 -24.199 63.824 1.00 23.72 99 PHE B O 1
ATOM 3106 N N . SER B 1 100 ? -20.365 -23.464 65.717 1.00 17.62 100 SER B N 1
ATOM 3107 C CA . SER B 1 100 ? -19.770 -24.507 66.543 1.00 17.54 100 SER B CA 1
ATOM 3108 C C . SER B 1 100 ? -20.794 -25.549 66.938 1.00 19.28 100 SER B C 1
ATOM 3109 O O . SER B 1 100 ? -20.457 -26.534 67.585 1.00 18.67 100 SER B O 1
ATOM 3112 N N . SER B 1 101 ? -22.061 -25.297 66.584 1.00 18.09 101 SER B N 1
ATOM 3113 C CA . SER B 1 101 ? -23.111 -26.280 66.900 1.00 16.24 101 SER B CA 1
ATOM 3114 C C . SER B 1 101 ? -24.278 -26.122 65.918 1.00 17.81 101 SER B C 1
ATOM 3115 O O . SER B 1 101 ? -24.478 -25.031 65.351 1.00 16.19 101 SER B O 1
ATOM 3118 N N . VAL B 1 102 ? -25.023 -27.219 65.704 1.00 17.59 102 VAL B N 1
ATOM 3119 C CA . VAL B 1 102 ? -26.201 -27.177 64.838 1.00 14.30 102 VAL B CA 1
ATOM 3120 C C . VAL B 1 102 ? -27.263 -28.054 65.426 1.00 16.58 102 VAL B C 1
ATOM 3121 O O . VAL B 1 102 ? -26.956 -28.977 66.116 1.00 18.49 102 VAL B O 1
ATOM 3125 N N . MET B 1 103 ? -28.512 -27.674 65.188 1.00 17.17 103 MET B N 1
ATOM 3126 C CA . MET B 1 103 ? -29.630 -28.505 65.521 1.00 15.43 103 MET B CA 1
ATOM 3127 C C . MET B 1 103 ? -30.172 -29.073 64.219 1.00 17.14 103 MET B C 1
ATOM 3128 O O . MET B 1 103 ? -30.325 -28.307 63.269 1.00 20.04 103 MET B O 1
ATOM 3133 N N . ILE B 1 104 ? -30.435 -30.385 64.149 1.00 18.00 104 ILE B N 1
ATOM 3134 C CA . ILE B 1 104 ? -31.049 -30.951 62.940 1.00 19.56 104 ILE B CA 1
ATOM 3135 C C . ILE B 1 104 ? -32.400 -31.390 63.459 1.00 20.87 104 ILE B C 1
ATOM 3136 O O . ILE B 1 104 ? -32.503 -32.270 64.317 1.00 20.23 104 ILE B O 1
ATOM 3141 N N . ASP B 1 105 ? -33.439 -30.669 63.068 1.00 23.82 105 ASP B N 1
ATOM 3142 C CA . ASP B 1 105 ? -34.750 -31.008 63.591 1.00 20.18 105 ASP B CA 1
ATOM 3143 C C . ASP B 1 105 ? -35.553 -31.839 62.570 1.00 23.22 105 ASP B C 1
ATOM 3144 O O . ASP B 1 105 ? -36.032 -31.335 61.517 1.00 22.82 105 ASP B O 1
ATOM 3149 N N . ALA B 1 106 ? -35.592 -33.152 62.820 1.00 20.63 106 ALA B N 1
ATOM 3150 C CA . ALA B 1 106 ? -36.339 -34.049 61.937 1.00 18.12 106 ALA B CA 1
ATOM 3151 C C . ALA B 1 106 ? -37.366 -34.761 62.804 1.00 22.26 106 ALA B C 1
ATOM 3152 O O . ALA B 1 106 ? -37.783 -35.861 62.484 1.00 19.33 106 ALA B O 1
ATOM 3154 N N . SER B 1 107 ? -37.807 -34.087 63.865 1.00 17.43 107 SER B N 1
ATOM 3155 C CA . SER B 1 107 ? -38.730 -34.704 64.809 1.00 22.77 107 SER B CA 1
ATOM 3156 C C . SER B 1 107 ? -40.134 -34.932 64.236 1.00 21.82 107 SER B C 1
ATOM 3157 O O . SER B 1 107 ? -40.893 -35.709 64.802 1.00 21.55 107 SER B O 1
ATOM 3160 N N . HIS B 1 108 ? -40.492 -34.248 63.149 1.00 22.44 108 HIS B N 1
ATOM 3161 C CA . HIS B 1 108 ? -41.813 -34.462 62.542 1.00 21.85 108 HIS B CA 1
ATOM 3162 C C . HIS B 1 108 ? -41.787 -35.715 61.674 1.00 17.62 108 HIS B C 1
ATOM 3163 O O . HIS B 1 108 ? -42.846 -36.151 61.200 1.00 21.94 108 HIS B O 1
ATOM 3170 N N . HIS B 1 109 ? -40.618 -36.307 61.447 1.00 19.03 109 HIS B N 1
ATOM 3171 C CA . HIS B 1 109 ? -40.550 -37.562 60.693 1.00 18.81 109 HIS B CA 1
ATOM 3172 C C . HIS B 1 109 ? -40.720 -38.792 61.580 1.00 23.31 109 HIS B C 1
ATOM 3173 O O . HIS B 1 109 ? -40.514 -38.723 62.792 1.00 23.80 109 HIS B O 1
ATOM 3180 N N . PRO B 1 110 ? -41.113 -39.941 60.991 1.00 22.39 110 PRO B N 1
ATOM 3181 C CA . PRO B 1 110 ? -41.255 -41.169 61.781 1.00 23.08 110 PRO B CA 1
ATOM 3182 C C . PRO B 1 110 ? -39.843 -41.469 62.312 1.00 25.00 110 PRO B C 1
ATOM 3183 O O . PRO B 1 110 ? -38.851 -41.079 61.717 1.00 21.89 110 PRO B O 1
ATOM 3187 N N . PHE B 1 111 ? -39.776 -42.194 63.418 1.00 23.02 111 PHE B N 1
ATOM 3188 C CA . PHE B 1 111 ? -38.527 -42.537 64.070 1.00 25.09 111 PHE B CA 1
ATOM 3189 C C . PHE B 1 111 ? -37.378 -42.926 63.178 1.00 25.16 111 PHE B C 1
ATOM 3190 O O . PHE B 1 111 ? -36.289 -42.365 63.268 1.00 22.23 111 PHE B O 1
ATOM 3198 N N . ASP B 1 112 ? -37.577 -43.910 62.313 1.00 26.54 112 ASP B N 1
ATOM 3199 C CA . ASP B 1 112 ? -36.469 -44.321 61.475 1.00 27.14 112 ASP B CA 1
ATOM 3200 C C . ASP B 1 112 ? -35.930 -43.251 60.548 1.00 24.60 112 ASP B C 1
ATOM 3201 O O . ASP B 1 112 ? -34.713 -43.207 60.271 1.00 19.80 112 ASP B O 1
ATOM 3206 N N . GLU B 1 113 ? -36.825 -42.425 60.023 1.00 21.04 113 GLU B N 1
ATOM 3207 C CA . GLU B 1 113 ? -36.366 -41.379 59.125 1.00 22.96 113 GLU B CA 1
ATOM 3208 C C . GLU B 1 113 ? -35.703 -40.246 59.943 1.00 21.79 113 GLU B C 1
ATOM 3209 O O . GLU B 1 113 ? -34.781 -39.613 59.471 1.00 19.64 113 GLU B O 1
ATOM 3215 N N . ASN B 1 114 ? -36.184 -39.979 61.160 1.00 18.66 114 ASN B N 1
ATOM 3216 C CA . ASN B 1 114 ? -35.558 -38.959 62.016 1.00 21.40 114 ASN B CA 1
ATOM 3217 C C . ASN B 1 114 ? -34.097 -39.471 62.267 1.00 24.02 114 ASN B C 1
ATOM 3218 O O . ASN B 1 114 ? -33.137 -38.727 62.118 1.00 20.94 114 ASN B O 1
ATOM 3223 N N . VAL B 1 115 ? -33.943 -40.735 62.658 1.00 20.47 115 VAL B N 1
ATOM 3224 C CA . VAL B 1 115 ? -32.601 -41.324 62.847 1.00 19.97 115 VAL B CA 1
ATOM 3225 C C . VAL B 1 115 ? -31.721 -41.173 61.590 1.00 22.07 115 VAL B C 1
ATOM 3226 O O . VAL B 1 115 ? -30.631 -40.677 61.715 1.00 19.21 115 VAL B O 1
ATOM 3230 N N . ARG B 1 116 ? -32.224 -41.556 60.400 1.00 21.55 116 ARG B N 1
ATOM 3231 C CA . ARG B 1 116 ? -31.456 -41.492 59.164 1.00 21.36 116 ARG B CA 1
ATOM 3232 C C . ARG B 1 116 ? -30.910 -40.095 58.866 1.00 21.85 116 ARG B C 1
ATOM 3233 O O . ARG B 1 116 ? -29.697 -39.881 58.643 1.00 23.65 116 ARG B O 1
ATOM 3241 N N . ILE B 1 117 ? -31.815 -39.127 58.901 1.00 18.78 117 ILE B N 1
ATOM 3242 C CA . ILE B 1 117 ? -31.413 -37.756 58.650 1.00 18.00 117 ILE B CA 1
ATOM 3243 C C . ILE B 1 117 ? -30.416 -37.254 59.722 1.00 14.71 117 ILE B C 1
ATOM 3244 O O . ILE B 1 117 ? -29.373 -36.631 59.411 1.00 22.67 117 ILE B O 1
ATOM 3249 N N . THR B 1 118 ? -30.723 -37.544 60.991 1.00 14.69 118 THR B N 1
ATOM 3250 C CA . THR B 1 118 ? -29.868 -37.056 62.071 1.00 18.42 118 THR B CA 1
ATOM 3251 C C . THR B 1 118 ? -28.478 -37.660 62.007 1.00 23.39 118 THR B C 1
ATOM 3252 O O . THR B 1 118 ? -27.464 -36.976 62.206 1.00 22.53 118 THR B O 1
ATOM 3256 N N . LYS B 1 119 ? -28.424 -38.946 61.705 1.00 21.35 119 LYS B N 1
ATOM 3257 C CA . LYS B 1 119 ? -27.130 -39.615 61.641 1.00 26.36 119 LYS B CA 1
ATOM 3258 C C . LYS B 1 119 ? -26.199 -39.009 60.632 1.00 22.81 119 LYS B C 1
ATOM 3259 O O . LYS B 1 119 ? -24.981 -38.939 60.841 1.00 23.38 119 LYS B O 1
ATOM 3265 N N . GLU B 1 120 ? -26.771 -38.644 59.497 1.00 23.02 120 GLU B N 1
ATOM 3266 C CA . GLU B 1 120 ? -25.999 -38.076 58.414 1.00 25.72 120 GLU B CA 1
ATOM 3267 C C . GLU B 1 120 ? -25.418 -36.735 58.823 1.00 24.16 120 GLU B C 1
ATOM 3268 O O . GLU B 1 120 ? -24.262 -36.417 58.534 1.00 22.86 120 GLU B O 1
ATOM 3274 N N . VAL B 1 121 ? -26.225 -35.919 59.499 1.00 16.62 121 VAL B N 1
ATOM 3275 C CA . VAL B 1 121 ? -25.741 -34.650 60.011 1.00 19.01 121 VAL B CA 1
ATOM 3276 C C . VAL B 1 121 ? -24.627 -34.903 61.072 1.00 19.47 121 VAL B C 1
ATOM 3277 O O . VAL B 1 121 ? -23.601 -34.222 61.096 1.00 20.16 121 VAL B O 1
ATOM 3281 N N . VAL B 1 122 ? -24.841 -35.850 61.972 1.00 20.25 122 VAL B N 1
ATOM 3282 C CA . VAL B 1 122 ? -23.826 -36.088 62.991 1.00 20.02 122 VAL B CA 1
ATOM 3283 C C . VAL B 1 122 ? -22.480 -36.477 62.388 1.00 24.85 122 VAL B C 1
ATOM 3284 O O . VAL B 1 122 ? -21.419 -36.037 62.846 1.00 19.65 122 VAL B O 1
ATOM 3288 N N . ALA B 1 123 ? -22.505 -37.336 61.377 1.00 24.45 123 ALA B N 1
ATOM 3289 C CA . ALA B 1 123 ? -21.250 -37.756 60.758 1.00 24.57 123 ALA B CA 1
ATOM 3290 C C . ALA B 1 123 ? -20.507 -36.566 60.199 1.00 21.84 123 ALA B C 1
ATOM 3291 O O . ALA B 1 123 ? -19.291 -36.424 60.387 1.00 26.51 123 ALA B O 1
ATOM 3293 N N . TYR B 1 124 ? -21.242 -35.702 59.476 1.00 23.23 124 TYR B N 1
ATOM 3294 C CA . TYR B 1 124 ? -20.646 -34.523 58.875 1.00 21.52 124 TYR B CA 1
ATOM 3295 C C . TYR B 1 124 ? -20.137 -33.549 59.952 1.00 25.44 124 TYR B C 1
ATOM 3296 O O . TYR B 1 124 ? -19.013 -33.065 59.909 1.00 22.34 124 TYR B O 1
ATOM 3305 N N . ALA B 1 125 ? -20.976 -33.236 60.926 1.00 18.25 125 ALA B N 1
ATOM 3306 C CA . ALA B 1 125 ? -20.578 -32.299 61.962 1.00 18.57 125 ALA B CA 1
ATOM 3307 C C . ALA B 1 125 ? -19.446 -32.805 62.882 1.00 18.60 125 ALA B C 1
ATOM 3308 O O . ALA B 1 125 ? -18.480 -32.090 63.140 1.00 18.64 125 ALA B O 1
ATOM 3310 N N . HIS B 1 126 ? -19.556 -34.029 63.382 1.00 17.70 126 HIS B N 1
ATOM 3311 C CA . HIS B 1 126 ? -18.549 -34.544 64.309 1.00 21.10 126 HIS B CA 1
ATOM 3312 C C . HIS B 1 126 ? -17.146 -34.626 63.669 1.00 20.44 126 HIS B C 1
ATOM 3313 O O . HIS B 1 126 ? -16.140 -34.489 64.354 1.00 20.83 126 HIS B O 1
ATOM 3320 N N . ALA B 1 127 ? -17.116 -34.823 62.372 1.00 22.11 127 ALA B N 1
ATOM 3321 C CA . ALA B 1 127 ? -15.836 -34.864 61.646 1.00 26.97 127 ALA B CA 1
ATOM 3322 C C . ALA B 1 127 ? -15.150 -33.504 61.737 1.00 24.24 127 ALA B C 1
ATOM 3323 O O . ALA B 1 127 ? -13.945 -33.412 61.573 1.00 27.82 127 ALA B O 1
ATOM 3325 N N . ARG B 1 128 ? -15.914 -32.437 61.996 1.00 25.24 128 ARG B N 1
ATOM 3326 C CA . ARG B 1 128 ? -15.360 -31.069 62.099 1.00 25.10 128 ARG B CA 1
ATOM 3327 C C . ARG B 1 128 ? -15.347 -30.567 63.522 1.00 22.55 128 ARG B C 1
ATOM 3328 O O . ARG B 1 128 ? -14.988 -29.426 63.753 1.00 26.78 128 ARG B O 1
ATOM 3336 N N . SER B 1 129 ? -15.754 -31.431 64.465 1.00 20.13 129 SER B N 1
ATOM 3337 C CA . SER B 1 129 ? -15.749 -31.078 65.882 1.00 19.29 129 SER B CA 1
ATOM 3338 C C . SER B 1 129 ? -16.989 -30.350 66.346 1.00 21.63 129 SER B C 1
ATOM 3339 O O . SER B 1 129 ? -17.128 -30.008 67.511 1.00 22.81 129 SER B O 1
ATOM 3340 N N . VAL B 1 130 ? -17.896 -30.108 65.406 1.00 22.26 130 VAL B N 1
ATOM 3341 C CA . VAL B 1 130 ? -19.139 -29.369 65.640 1.00 19.85 130 VAL B CA 1
ATOM 3342 C C . VAL B 1 130 ? -20.191 -30.188 66.344 1.00 19.31 130 VAL B C 1
ATOM 3343 O O . VAL B 1 130 ? -20.392 -31.333 65.993 1.00 16.49 130 VAL B O 1
ATOM 3347 N N . SER B 1 131 ? -20.879 -29.583 67.336 1.00 19.73 131 SER B N 1
ATOM 3348 C CA . SER B 1 131 ? -21.866 -30.346 68.123 1.00 19.10 131 SER B CA 1
ATOM 3349 C C . SER B 1 131 ? -23.186 -30.462 67.393 1.00 18.95 131 SER B C 1
ATOM 3350 O O . SER B 1 131 ? -23.491 -29.655 66.522 1.00 19.22 131 SER B O 1
ATOM 3353 N N . VAL B 1 132 ? -23.989 -31.452 67.790 1.00 18.82 132 VAL B N 1
ATOM 3354 C CA . VAL B 1 132 ? -25.287 -31.629 67.146 1.00 18.71 132 VAL B CA 1
ATOM 3355 C C . VAL B 1 132 ? -26.354 -31.857 68.172 1.00 20.46 132 VAL B C 1
ATOM 3356 O O . VAL B 1 132 ? -26.209 -32.729 69.015 1.00 20.70 132 VAL B O 1
ATOM 3360 N N . GLU B 1 133 ? -27.428 -31.075 68.042 1.00 16.89 133 GLU B N 1
ATOM 3361 C CA . GLU B 1 133 ? -28.637 -31.186 68.860 1.00 19.99 133 GLU B CA 1
ATOM 3362 C C . GLU B 1 133 ? -29.719 -31.807 67.921 1.00 18.14 133 GLU B C 1
ATOM 3363 O O . GLU B 1 133 ? -29.721 -31.515 66.720 1.00 19.11 133 GLU B O 1
ATOM 3369 N N . ALA B 1 134 ? -30.542 -32.751 68.412 1.00 18.52 134 ALA B N 1
ATOM 3370 C CA . ALA B 1 134 ? -31.617 -33.316 67.575 1.00 19.00 134 ALA B CA 1
ATOM 3371 C C . ALA B 1 134 ? -32.860 -33.377 68.448 1.00 22.24 134 ALA B C 1
ATOM 3372 O O . ALA B 1 134 ? -32.799 -32.994 69.622 1.00 23.21 134 ALA B O 1
ATOM 3374 N N . GLU B 1 135 ? -33.992 -33.759 67.882 1.00 20.75 135 GLU B N 1
ATOM 3375 C CA . GLU B 1 135 ? -35.224 -33.734 68.661 1.00 19.06 135 GLU B CA 1
ATOM 3376 C C . GLU B 1 135 ? -36.054 -34.975 68.444 1.00 21.75 135 GLU B C 1
ATOM 3377 O O . GLU B 1 135 ? -36.095 -35.527 67.363 1.00 23.81 135 GLU B O 1
ATOM 3383 N N . LEU B 1 136 ? -36.696 -35.450 69.520 1.00 22.16 136 LEU B N 1
ATOM 3384 C CA . LEU B 1 136 ? -37.564 -36.575 69.378 1.00 28.74 136 LEU B CA 1
ATOM 3385 C C . LEU B 1 136 ? -38.864 -36.152 70.085 1.00 35.58 136 LEU B C 1
ATOM 3386 O O . LEU B 1 136 ? -38.838 -35.807 71.273 1.00 43.70 136 LEU B O 1
ATOM 3391 N N . GLY B 1 137 ? -39.974 -36.144 69.354 1.00 36.45 137 GLY B N 1
ATOM 3392 C CA . GLY B 1 137 ? -41.249 -35.757 69.940 1.00 44.53 137 GLY B CA 1
ATOM 3393 C C . GLY B 1 137 ? -42.100 -36.969 70.278 1.00 51.15 137 GLY B C 1
ATOM 3394 O O . GLY B 1 137 ? -41.732 -37.789 71.138 1.00 55.13 137 GLY B O 1
ATOM 3395 N N . LEU B 1 152 ? -44.233 -35.992 76.543 1.00 80.50 152 LEU B N 1
ATOM 3396 C CA . LEU B 1 152 ? -44.582 -37.272 75.945 1.00 79.22 152 LEU B CA 1
ATOM 3397 C C . LEU B 1 152 ? -43.491 -37.808 75.020 1.00 75.70 152 LEU B C 1
ATOM 3398 O O . LEU B 1 152 ? -43.532 -37.598 73.804 1.00 78.90 152 LEU B O 1
ATOM 3403 N N . THR B 1 153 ? -42.513 -38.481 75.614 1.00 68.10 153 THR B N 1
ATOM 3404 C CA . THR B 1 153 ? -41.405 -39.097 74.890 1.00 62.16 153 THR B CA 1
ATOM 3405 C C . THR B 1 153 ? -41.034 -40.326 75.712 1.00 55.37 153 THR B C 1
ATOM 3406 O O . THR B 1 153 ? -40.633 -40.174 76.864 1.00 56.01 153 THR B O 1
ATOM 3410 N N . GLU B 1 154 ? -41.174 -41.531 75.160 1.00 49.55 154 GLU B N 1
ATOM 3411 C CA . GLU B 1 154 ? -40.794 -42.731 75.915 1.00 39.99 154 GLU B CA 1
ATOM 3412 C C . GLU B 1 154 ? -39.296 -42.649 76.227 1.00 36.95 154 GLU B C 1
ATOM 3413 O O . GLU B 1 154 ? -38.439 -42.429 75.354 1.00 30.10 154 GLU B O 1
ATOM 3419 N N . PRO B 1 155 ? -38.941 -42.864 77.484 1.00 30.74 155 PRO B N 1
ATOM 3420 C CA . PRO B 1 155 ? -37.495 -42.744 77.726 1.00 20.43 155 PRO B CA 1
ATOM 3421 C C . PRO B 1 155 ? -36.610 -43.793 77.039 1.00 22.55 155 PRO B C 1
ATOM 3422 O O . PRO B 1 155 ? -35.507 -43.494 76.625 1.00 24.90 155 PRO B O 1
ATOM 3426 N N . GLN B 1 156 ? -37.103 -45.010 76.881 1.00 21.57 156 GLN B N 1
ATOM 3427 C CA . GLN B 1 156 ? -36.306 -46.014 76.184 1.00 21.21 156 GLN B CA 1
ATOM 3428 C C . GLN B 1 156 ? -36.207 -45.658 74.683 1.00 23.65 156 GLN B C 1
ATOM 3429 O O . GLN B 1 156 ? -35.240 -46.009 74.040 1.00 23.01 156 GLN B O 1
ATOM 3435 N N . ASP B 1 157 ? -37.210 -44.967 74.146 1.00 25.92 157 ASP B N 1
ATOM 3436 C CA . ASP B 1 157 ? -37.119 -44.546 72.726 1.00 24.19 157 ASP B CA 1
ATOM 3437 C C . ASP B 1 157 ? -36.050 -43.439 72.647 1.00 24.01 157 ASP B C 1
ATOM 3438 O O . ASP B 1 157 ? -35.273 -43.383 71.702 1.00 26.03 157 ASP B O 1
ATOM 3443 N N . ALA B 1 158 ? -36.003 -42.576 73.651 1.00 21.72 158 ALA B N 1
ATOM 3444 C CA . ALA B 1 158 ? -34.991 -41.507 73.661 1.00 24.07 158 ALA B CA 1
ATOM 3445 C C . ALA B 1 158 ? -33.598 -42.135 73.746 1.00 19.97 158 ALA B C 1
ATOM 3446 O O . ALA B 1 158 ? -32.662 -41.730 73.051 1.00 20.49 158 ALA B O 1
ATOM 3448 N N . LYS B 1 159 ? -33.442 -43.149 74.603 1.00 20.74 159 LYS B N 1
ATOM 3449 C CA . LYS B 1 159 ? -32.159 -43.823 74.749 1.00 19.12 159 LYS B CA 1
ATOM 3450 C C . LYS B 1 159 ? -31.704 -44.443 73.425 1.00 22.54 159 LYS B C 1
ATOM 3451 O O . LYS B 1 159 ? -30.535 -44.268 73.026 1.00 23.44 159 LYS B O 1
ATOM 3457 N N . LYS B 1 160 ? -32.615 -45.154 72.745 1.00 20.67 160 LYS B N 1
ATOM 3458 C CA . LYS B 1 160 ? -32.322 -45.814 71.463 1.00 23.00 160 LYS B CA 1
ATOM 3459 C C . LYS B 1 160 ? -31.922 -44.779 70.413 1.00 21.84 160 LYS B C 1
ATOM 3460 O O . LYS B 1 160 ? -30.980 -44.977 69.657 1.00 22.34 160 LYS B O 1
ATOM 3466 N N . PHE B 1 161 ? -32.641 -43.673 70.382 1.00 18.92 161 PHE B N 1
ATOM 3467 C CA . PHE B 1 161 ? -32.361 -42.634 69.392 1.00 19.49 161 PHE B CA 1
ATOM 3468 C C . PHE B 1 161 ? -30.952 -42.081 69.562 1.00 23.65 161 PHE B C 1
ATOM 3469 O O . PHE B 1 161 ? -30.241 -41.893 68.581 1.00 20.11 161 PHE B O 1
ATOM 3477 N N . VAL B 1 162 ? -30.564 -41.787 70.810 1.00 18.51 162 VAL B N 1
ATOM 3478 C CA . VAL B 1 162 ? -29.255 -41.221 71.064 1.00 18.05 162 VAL B CA 1
ATOM 3479 C C . VAL B 1 162 ? -28.197 -42.255 70.751 1.00 23.34 162 VAL B C 1
ATOM 3480 O O . VAL B 1 162 ? -27.174 -41.934 70.177 1.00 22.93 162 VAL B O 1
ATOM 3484 N N . GLU B 1 163 ? -28.462 -43.513 71.095 1.00 24.65 163 GLU B N 1
ATOM 3485 C CA . GLU B 1 163 ? -27.499 -44.569 70.746 1.00 23.83 163 GLU B CA 1
ATOM 3486 C C . GLU B 1 163 ? -27.285 -44.719 69.224 1.00 26.46 163 GLU B C 1
ATOM 3487 O O . GLU B 1 163 ? -26.147 -44.888 68.750 1.00 23.17 163 GLU B O 1
ATOM 3493 N N . LEU B 1 164 ? -28.377 -44.703 68.468 1.00 24.08 164 LEU B N 1
ATOM 3494 C CA . LEU B 1 164 ? -28.283 -44.853 67.012 1.00 19.56 164 LEU B CA 1
ATOM 3495 C C . LEU B 1 164 ? -27.678 -43.656 66.309 1.00 25.89 164 LEU B C 1
ATOM 3496 O O . LEU B 1 164 ? -27.036 -43.806 65.237 1.00 26.42 164 LEU B O 1
ATOM 3501 N N . THR B 1 165 ? -27.886 -42.462 66.877 1.00 20.63 165 THR B N 1
ATOM 3502 C CA . THR B 1 165 ? -27.386 -41.248 66.225 1.00 20.46 165 THR B CA 1
ATOM 3503 C C . THR B 1 165 ? -26.083 -40.634 66.713 1.00 25.65 165 THR B C 1
ATOM 3504 O O . THR B 1 165 ? -25.374 -40.033 65.910 1.00 23.44 165 THR B O 1
ATOM 3508 N N . GLY B 1 166 ? -25.809 -40.747 68.018 1.00 23.07 166 GLY B N 1
ATOM 3509 C CA . GLY B 1 166 ? -24.610 -40.143 68.572 1.00 20.27 166 GLY B CA 1
ATOM 3510 C C . GLY B 1 166 ? -24.710 -38.637 68.790 1.00 22.11 166 GLY B C 1
ATOM 3511 O O . GLY B 1 166 ? -23.682 -37.960 68.928 1.00 22.76 166 GLY B O 1
ATOM 3512 N N . VAL B 1 167 ? -25.926 -38.085 68.905 1.00 19.38 167 VAL B N 1
ATOM 3513 C CA . VAL B 1 167 ? -26.050 -36.625 69.078 1.00 17.03 167 VAL B CA 1
ATOM 3514 C C . VAL B 1 167 ? -25.511 -36.194 70.445 1.00 20.52 167 VAL B C 1
ATOM 3515 O O . VAL B 1 167 ? -25.458 -36.999 71.400 1.00 23.72 167 VAL B O 1
ATOM 3519 N N . ASP B 1 168 ? -25.054 -34.945 70.516 1.00 17.75 168 ASP B N 1
ATOM 3520 C CA . ASP B 1 168 ? -24.530 -34.382 71.760 1.00 18.85 168 ASP B CA 1
ATOM 3521 C C . ASP B 1 168 ? -25.601 -33.863 72.708 1.00 22.07 168 ASP B C 1
ATOM 3522 O O . ASP B 1 168 ? -25.370 -33.796 73.918 1.00 23.02 168 ASP B O 1
ATOM 3527 N N . ALA B 1 169 ? -26.759 -33.490 72.165 1.00 16.97 169 ALA B N 1
ATOM 3528 C CA . ALA B 1 169 ? -27.867 -32.948 72.973 1.00 15.60 169 ALA B CA 1
ATOM 3529 C C . ALA B 1 169 ? -29.222 -33.355 72.383 1.00 20.18 169 ALA B C 1
ATOM 3530 O O . ALA B 1 169 ? -29.321 -33.506 71.142 1.00 19.15 169 ALA B O 1
ATOM 3532 N N . LEU B 1 170 ? -30.257 -33.454 73.234 1.00 17.04 170 LEU B N 1
ATOM 3533 C CA . LEU B 1 170 ? -31.572 -33.925 72.743 1.00 18.26 170 LEU B CA 1
ATOM 3534 C C . LEU B 1 170 ? -32.699 -33.042 73.269 1.00 14.67 170 LEU B C 1
ATOM 3535 O O . LEU B 1 170 ? -32.832 -32.795 74.475 1.00 17.35 170 LEU B O 1
ATOM 3540 N N . ALA B 1 171 ? -33.440 -32.471 72.342 1.00 18.44 171 ALA B N 1
ATOM 3541 C CA . ALA B 1 171 ? -34.591 -31.643 72.713 1.00 16.39 171 ALA B CA 1
ATOM 3542 C C . ALA B 1 171 ? -35.723 -32.659 72.907 1.00 19.69 171 ALA B C 1
ATOM 3543 O O . ALA B 1 171 ? -35.955 -33.527 72.089 1.00 22.68 171 ALA B O 1
ATOM 3545 N N . VAL B 1 172 ? -36.389 -32.602 74.034 1.00 25.32 172 VAL B N 1
ATOM 3546 C CA . VAL B 1 172 ? -37.479 -33.562 74.225 1.00 31.80 172 VAL B CA 1
ATOM 3547 C C . VAL B 1 172 ? -38.773 -32.858 74.567 1.00 41.36 172 VAL B C 1
ATOM 3548 O O . VAL B 1 172 ? -38.756 -31.784 75.181 1.00 44.44 172 VAL B O 1
ATOM 3552 N N . ALA B 1 173 ? -39.887 -33.481 74.170 1.00 54.48 173 ALA B N 1
ATOM 3553 C CA . ALA B 1 173 ? -41.226 -32.945 74.418 1.00 65.09 173 ALA B CA 1
ATOM 3554 C C . ALA B 1 173 ? -41.509 -33.033 75.915 1.00 72.04 173 ALA B C 1
ATOM 3555 O O . ALA B 1 173 ? -41.833 -34.113 76.425 1.00 71.73 173 ALA B O 1
ATOM 3557 N N . ILE B 1 174 ? -41.391 -31.891 76.599 1.00 73.96 174 ILE B N 1
ATOM 3558 C CA . ILE B 1 174 ? -41.567 -31.788 78.051 1.00 76.90 174 ILE B CA 1
ATOM 3559 C C . ILE B 1 174 ? -42.950 -31.391 78.601 1.00 80.50 174 ILE B C 1
ATOM 3560 O O . ILE B 1 174 ? -43.797 -30.803 77.912 1.00 79.45 174 ILE B O 1
ATOM 3565 N N . GLY B 1 175 ? -43.142 -31.728 79.874 1.00 81.49 175 GLY B N 1
ATOM 3566 C CA . GLY B 1 175 ? -44.370 -31.432 80.579 1.00 85.43 175 GLY B CA 1
ATOM 3567 C C . GLY B 1 175 ? -44.241 -31.865 82.032 1.00 89.69 175 GLY B C 1
ATOM 3568 O O . GLY B 1 175 ? -43.231 -31.595 82.691 1.00 95.50 175 GLY B O 1
ATOM 3569 N N . LEU B 1 191 ? -45.796 -33.348 87.517 1.00 59.30 191 LEU B N 1
ATOM 3570 C CA . LEU B 1 191 ? -46.307 -34.399 86.627 1.00 68.26 191 LEU B CA 1
ATOM 3571 C C . LEU B 1 191 ? -45.296 -34.860 85.559 1.00 72.24 191 LEU B C 1
ATOM 3572 O O . LEU B 1 191 ? -45.044 -34.149 84.576 1.00 75.96 191 LEU B O 1
ATOM 3577 N N . ALA B 1 192 ? -44.721 -36.049 85.745 1.00 72.61 192 ALA B N 1
ATOM 3578 C CA . ALA B 1 192 ? -43.756 -36.600 84.789 1.00 71.39 192 ALA B CA 1
ATOM 3579 C C . ALA B 1 192 ? -42.404 -35.845 84.723 1.00 70.33 192 ALA B C 1
ATOM 3580 O O . ALA B 1 192 ? -41.751 -35.773 83.681 1.00 68.22 192 ALA B O 1
ATOM 3582 N N . ILE B 1 193 ? -41.993 -35.272 85.846 1.00 67.51 193 ILE B N 1
ATOM 3583 C CA . ILE B 1 193 ? -40.715 -34.575 85.907 1.00 66.29 193 ILE B CA 1
ATOM 3584 C C . ILE B 1 193 ? -39.687 -35.679 86.111 1.00 62.89 193 ILE B C 1
ATOM 3585 O O . ILE B 1 193 ? -38.479 -35.488 85.955 1.00 54.54 193 ILE B O 1
ATOM 3590 N N . ASP B 1 194 ? -40.187 -36.832 86.529 1.00 54.94 194 ASP B N 1
ATOM 3591 C CA . ASP B 1 194 ? -39.318 -37.977 86.705 1.00 54.55 194 ASP B CA 1
ATOM 3592 C C . ASP B 1 194 ? -39.143 -38.517 85.277 1.00 45.84 194 ASP B C 1
ATOM 3593 O O . ASP B 1 194 ? -38.277 -39.369 85.059 1.00 38.63 194 ASP B O 1
ATOM 3598 N N . ARG B 1 195 ? -39.985 -38.065 84.324 1.00 39.46 195 ARG B N 1
ATOM 3599 C CA . ARG B 1 195 ? -39.816 -38.532 82.940 1.00 40.79 195 ARG B CA 1
ATOM 3600 C C . ARG B 1 195 ? -38.571 -37.826 82.438 1.00 35.47 195 ARG B C 1
ATOM 3601 O O . ARG B 1 195 ? -37.675 -38.443 81.867 1.00 32.36 195 ARG B O 1
ATOM 3609 N N . VAL B 1 196 ? -38.502 -36.526 82.673 1.00 33.99 196 VAL B N 1
ATOM 3610 C CA . VAL B 1 196 ? -37.324 -35.747 82.285 1.00 34.52 196 VAL B CA 1
ATOM 3611 C C . VAL B 1 196 ? -36.094 -36.388 82.930 1.00 30.61 196 VAL B C 1
ATOM 3612 O O . VAL B 1 196 ? -35.082 -36.618 82.307 1.00 22.45 196 VAL B O 1
ATOM 3616 N N . LYS B 1 197 ? -36.191 -36.691 84.208 1.00 26.13 197 LYS B N 1
ATOM 3617 C CA . LYS B 1 197 ? -35.060 -37.272 84.891 1.00 23.69 197 LYS B CA 1
ATOM 3618 C C . LYS B 1 197 ? -34.650 -38.590 84.287 1.00 21.45 197 LYS B C 1
ATOM 3619 O O . LYS B 1 197 ? -33.462 -38.921 84.169 1.00 24.64 197 LYS B O 1
ATOM 3625 N N . THR B 1 198 ? -35.650 -39.356 83.889 1.00 22.57 198 THR B N 1
ATOM 3626 C CA . THR B 1 198 ? -35.368 -40.661 83.371 1.00 24.35 198 THR B CA 1
ATOM 3627 C C . THR B 1 198 ? -34.749 -40.593 81.986 1.00 24.24 198 THR B C 1
ATOM 3628 O O . THR B 1 198 ? -33.834 -41.370 81.662 1.00 23.36 198 THR B O 1
ATOM 3632 N N . ILE B 1 199 ? -35.249 -39.662 81.191 1.00 19.37 199 ILE B N 1
ATOM 3633 C CA . ILE B 1 199 ? -34.665 -39.452 79.857 1.00 16.92 199 ILE B CA 1
ATOM 3634 C C . ILE B 1 199 ? -33.189 -39.007 80.031 1.00 19.73 199 ILE B C 1
ATOM 3635 O O . ILE B 1 199 ? -32.280 -39.517 79.349 1.00 23.24 199 ILE B O 1
ATOM 3640 N N . SER B 1 200 ? -32.936 -38.092 80.965 1.00 20.02 200 SER B N 1
ATOM 3641 C CA . SER B 1 200 ? -31.576 -37.618 81.189 1.00 19.51 200 SER B CA 1
ATOM 3642 C C . SER B 1 200 ? -30.666 -38.776 81.631 1.00 24.03 200 SER B C 1
ATOM 3643 O O . SER B 1 200 ? -29.564 -38.942 81.125 1.00 19.20 200 SER B O 1
ATOM 3646 N N . ASP B 1 201 ? -31.143 -39.598 82.559 1.00 25.15 201 ASP B N 1
ATOM 3647 C CA . ASP B 1 201 ? -30.303 -40.682 83.065 1.00 24.74 201 ASP B CA 1
ATOM 3648 C C . ASP B 1 201 ? -30.054 -41.762 82.031 1.00 26.07 201 ASP B C 1
ATOM 3649 O O . ASP B 1 201 ? -28.931 -42.268 81.955 1.00 26.50 201 ASP B O 1
ATOM 3654 N N . LEU B 1 202 ? -31.087 -42.123 81.256 1.00 20.86 202 LEU B N 1
ATOM 3655 C CA . LEU B 1 202 ? -30.928 -43.170 80.234 1.00 25.24 202 LEU B CA 1
ATOM 3656 C C . LEU B 1 202 ? -30.053 -42.713 79.074 1.00 25.86 202 LEU B C 1
ATOM 3657 O O . LEU B 1 202 ? -29.183 -43.459 78.603 1.00 30.55 202 LEU B O 1
ATOM 3662 N N . THR B 1 203 ? -30.271 -41.505 78.580 1.00 26.50 203 THR B N 1
ATOM 3663 C CA . THR B 1 203 ? -29.459 -41.036 77.475 1.00 24.59 203 THR B CA 1
ATOM 3664 C C . THR B 1 203 ? -28.060 -40.629 77.889 1.00 25.03 203 THR B C 1
ATOM 3665 O O . THR B 1 203 ? -27.124 -40.735 77.081 1.00 25.63 203 THR B O 1
ATOM 3669 N N . GLY B 1 204 ? -27.918 -40.121 79.117 1.00 22.04 204 GLY B N 1
ATOM 3670 C CA . GLY B 1 204 ? -26.619 -39.719 79.579 1.00 25.39 204 GLY B CA 1
ATOM 3671 C C . GLY B 1 204 ? -26.124 -38.415 78.988 1.00 25.15 204 GLY B C 1
ATOM 3672 O O . GLY B 1 204 ? -24.954 -38.094 79.113 1.00 27.33 204 GLY B O 1
ATOM 3673 N N . ILE B 1 205 ? -27.000 -37.668 78.329 1.00 21.57 205 ILE B N 1
ATOM 3674 C CA . ILE B 1 205 ? -26.568 -36.427 77.687 1.00 18.85 205 ILE B CA 1
ATOM 3675 C C . ILE B 1 205 ? -27.460 -35.242 78.052 1.00 18.47 205 ILE B C 1
ATOM 3676 O O . ILE B 1 205 ? -28.584 -35.394 78.543 1.00 18.37 205 ILE B O 1
ATOM 3681 N N . PRO B 1 206 ? -26.971 -34.025 77.797 1.00 20.48 206 PRO B N 1
ATOM 3682 C CA . PRO B 1 206 ? -27.719 -32.795 78.089 1.00 19.22 206 PRO B CA 1
ATOM 3683 C C . PRO B 1 206 ? -29.060 -32.770 77.326 1.00 21.31 206 PRO B C 1
ATOM 3684 O O . PRO B 1 206 ? -29.105 -33.174 76.159 1.00 21.18 206 PRO B O 1
ATOM 3688 N N . LEU B 1 207 ? -30.131 -32.276 77.966 1.00 20.65 207 LEU B N 1
ATOM 3689 C CA . LEU B 1 207 ? -31.434 -32.173 77.326 1.00 19.33 207 LEU B CA 1
ATOM 3690 C C . LEU B 1 207 ? -31.726 -30.714 77.052 1.00 19.27 207 LEU B C 1
ATOM 3691 O O . LEU B 1 207 ? -31.188 -29.826 77.727 1.00 18.42 207 LEU B O 1
ATOM 3696 N N . VAL B 1 208 ? -32.572 -30.468 76.051 1.00 21.61 208 VAL B N 1
ATOM 3697 C CA . VAL B 1 208 ? -32.900 -29.115 75.629 1.00 21.88 208 VAL B CA 1
ATOM 3698 C C . VAL B 1 208 ? -34.397 -28.870 75.737 1.00 24.49 208 VAL B C 1
ATOM 3699 O O . VAL B 1 208 ? -35.187 -29.738 75.387 1.00 23.15 208 VAL B O 1
ATOM 3703 N N . MET B 1 209 ? -34.760 -27.682 76.215 1.00 23.45 209 MET B N 1
ATOM 3704 C CA . MET B 1 209 ? -36.141 -27.267 76.365 1.00 25.62 209 MET B CA 1
ATOM 3705 C C . MET B 1 209 ? -36.438 -26.089 75.443 1.00 38.74 209 MET B C 1
ATOM 3706 O O . MET B 1 209 ? -35.916 -24.983 75.638 1.00 35.44 209 MET B O 1
ATOM 3711 N N . HIS B 1 210 ? -37.260 -26.348 74.425 1.00 45.33 210 HIS B N 1
ATOM 3712 C CA . HIS B 1 210 ? -37.622 -25.341 73.422 1.00 53.69 210 HIS B CA 1
ATOM 3713 C C . HIS B 1 210 ? -38.798 -24.474 73.895 1.00 50.63 210 HIS B C 1
ATOM 3714 O O . HIS B 1 210 ? -39.651 -24.932 74.645 1.00 48.87 210 HIS B O 1
ATOM 3721 N N . GLY B 1 211 ? -38.817 -23.217 73.455 1.00 54.96 211 GLY B N 1
ATOM 3722 C CA . GLY B 1 211 ? -39.857 -22.271 73.839 1.00 55.42 211 GLY B CA 1
ATOM 3723 C C . GLY B 1 211 ? -41.102 -22.830 74.506 1.00 57.04 211 GLY B C 1
ATOM 3724 O O . GLY B 1 211 ? -41.202 -22.860 75.732 1.00 59.57 211 GLY B O 1
ATOM 3725 N N . VAL B 1 215 ? -43.783 -15.509 79.306 1.00 43.94 215 VAL B N 1
ATOM 3726 C CA . VAL B 1 215 ? -44.107 -14.236 78.639 1.00 50.02 215 VAL B CA 1
ATOM 3727 C C . VAL B 1 215 ? -44.408 -13.190 79.706 1.00 48.51 215 VAL B C 1
ATOM 3728 O O . VAL B 1 215 ? -45.557 -12.985 80.079 1.00 52.67 215 VAL B O 1
ATOM 3732 N N . PRO B 1 216 ? -43.363 -12.513 80.208 1.00 49.19 216 PRO B N 1
ATOM 3733 C CA . PRO B 1 216 ? -43.447 -11.472 81.247 1.00 55.77 216 PRO B CA 1
ATOM 3734 C C . PRO B 1 216 ? -44.635 -10.510 81.189 1.00 56.00 216 PRO B C 1
ATOM 3735 O O . PRO B 1 216 ? -45.046 -10.047 80.119 1.00 51.26 216 PRO B O 1
ATOM 3739 N N . LYS B 1 217 ? -45.170 -10.198 82.362 1.00 55.11 217 LYS B N 1
ATOM 3740 C CA . LYS B 1 217 ? -46.283 -9.257 82.480 1.00 60.28 217 LYS B CA 1
ATOM 3741 C C . LYS B 1 217 ? -45.881 -7.889 81.961 1.00 57.44 217 LYS B C 1
ATOM 3742 O O . LYS B 1 217 ? -46.632 -7.242 81.227 1.00 61.69 217 LYS B O 1
ATOM 3748 N N . ASP B 1 218 ? -44.689 -7.463 82.372 1.00 55.37 218 ASP B N 1
ATOM 3749 C CA . ASP B 1 218 ? -44.137 -6.163 81.997 1.00 59.49 218 ASP B CA 1
ATOM 3750 C C . ASP B 1 218 ? -44.167 -5.961 80.507 1.00 54.19 218 ASP B C 1
ATOM 3751 O O . ASP B 1 218 ? -44.734 -4.986 80.025 1.00 55.23 218 ASP B O 1
ATOM 3756 N N . VAL B 1 219 ? -43.554 -6.894 79.782 1.00 49.49 219 VAL B N 1
ATOM 3757 C CA . VAL B 1 219 ? -43.500 -6.799 78.333 1.00 44.23 219 VAL B CA 1
ATOM 3758 C C . VAL B 1 219 ? -44.904 -6.878 77.759 1.00 44.18 219 VAL B C 1
ATOM 3759 O O . VAL B 1 219 ? -45.326 -6.037 76.968 1.00 38.03 219 VAL B O 1
ATOM 3763 N N . LYS B 1 220 ? -45.655 -7.878 78.180 1.00 37.99 220 LYS B N 1
ATOM 3764 C CA . LYS B 1 220 ? -47.011 -8.013 77.654 1.00 41.80 220 LYS B CA 1
ATOM 3765 C C . LYS B 1 220 ? -47.853 -6.750 77.807 1.00 39.02 220 LYS B C 1
ATOM 3766 O O . LYS B 1 220 ? -48.488 -6.285 76.856 1.00 37.74 220 LYS B O 1
ATOM 3772 N N . ASP B 1 221 ? -47.852 -6.193 79.013 1.00 40.80 221 ASP B N 1
ATOM 3773 C CA . ASP B 1 221 ? -48.680 -5.018 79.279 1.00 45.97 221 ASP B CA 1
ATOM 3774 C C . ASP B 1 221 ? -48.269 -3.776 78.493 1.00 39.02 221 ASP B C 1
ATOM 3775 O O . ASP B 1 221 ? -49.110 -3.026 77.997 1.00 39.26 221 ASP B O 1
ATOM 3780 N N . MET B 1 222 ? -46.965 -3.577 78.383 1.00 42.65 222 MET B N 1
ATOM 3781 C CA . MET B 1 222 ? -46.410 -2.463 77.651 1.00 40.35 222 MET B CA 1
ATOM 3782 C C . MET B 1 222 ? -46.817 -2.499 76.183 1.00 37.54 222 MET B C 1
ATOM 3783 O O . MET B 1 222 ? -47.225 -1.482 75.618 1.00 36.60 222 MET B O 1
ATOM 3788 N N . ILE B 1 223 ? -46.698 -3.664 75.548 1.00 37.80 223 ILE B N 1
ATOM 3789 C CA . ILE B 1 223 ? -47.085 -3.782 74.145 1.00 32.50 223 ILE B CA 1
ATOM 3790 C C . ILE B 1 223 ? -48.532 -3.372 73.933 1.00 34.13 223 ILE B C 1
ATOM 3791 O O . ILE B 1 223 ? -48.835 -2.624 73.015 1.00 33.31 223 ILE B O 1
ATOM 3796 N N . ASN B 1 224 ? -49.426 -3.854 74.784 1.00 35.22 224 ASN B N 1
ATOM 3797 C CA . ASN B 1 224 ? -50.828 -3.477 74.623 1.00 41.85 224 ASN B CA 1
ATOM 3798 C C . ASN B 1 224 ? -51.067 -2.015 74.999 1.00 36.74 224 ASN B C 1
ATOM 3799 O O . ASN B 1 224 ? -51.841 -1.313 74.361 1.00 45.17 224 ASN B O 1
ATOM 3804 N N . LYS B 1 225 ? -50.376 -1.552 76.027 1.00 39.10 225 LYS B N 1
ATOM 3805 C CA . LYS B 1 225 ? -50.562 -0.179 76.456 1.00 35.47 225 LYS B CA 1
ATOM 3806 C C . LYS B 1 225 ? -50.311 0.741 75.260 1.00 41.38 225 LYS B C 1
ATOM 3807 O O . LYS B 1 225 ? -51.053 1.715 75.025 1.00 38.65 225 LYS B O 1
ATOM 3813 N N . TYR B 1 226 ? -49.312 0.386 74.448 1.00 35.06 226 TYR B N 1
ATOM 3814 C CA . TYR B 1 226 ? -48.933 1.235 73.331 1.00 31.27 226 TYR B CA 1
ATOM 3815 C C . TYR B 1 226 ? -49.290 0.836 71.904 1.00 36.87 226 TYR B C 1
ATOM 3816 O O . TYR B 1 226 ? -48.509 1.050 70.960 1.00 36.65 226 TYR B O 1
ATOM 3825 N N . GLY B 1 227 ? -50.465 0.230 71.757 1.00 37.44 227 GLY B N 1
ATOM 3826 C CA . GLY B 1 227 ? -50.984 -0.088 70.452 1.00 37.41 227 GLY B CA 1
ATOM 3827 C C . GLY B 1 227 ? -50.883 -1.474 69.882 1.00 38.97 227 GLY B C 1
ATOM 3828 O O . GLY B 1 227 ? -51.457 -1.731 68.818 1.00 36.63 227 GLY B O 1
ATOM 3829 N N . GLY B 1 228 ? -50.169 -2.346 70.585 1.00 37.51 228 GLY B N 1
ATOM 3830 C CA . GLY B 1 228 ? -49.989 -3.700 70.112 1.00 42.26 228 GLY B CA 1
ATOM 3831 C C . GLY B 1 228 ? -51.232 -4.521 70.313 1.00 43.78 228 GLY B C 1
ATOM 3832 O O . GLY B 1 228 ? -52.193 -4.081 70.926 1.00 45.27 228 GLY B O 1
ATOM 3833 N N . LYS B 1 229 ? -51.209 -5.726 69.787 1.00 44.95 229 LYS B N 1
ATOM 3834 C CA . LYS B 1 229 ? -52.353 -6.596 69.894 1.00 47.43 229 LYS B CA 1
ATOM 3835 C C . LYS B 1 229 ? -51.778 -8.001 70.031 1.00 48.70 229 LYS B C 1
ATOM 3836 O O . LYS B 1 229 ? -51.771 -8.797 69.081 1.00 43.12 229 LYS B O 1
ATOM 3842 N N . MET B 1 230 ? -51.270 -8.285 71.221 1.00 47.55 230 MET B N 1
ATOM 3843 C CA . MET B 1 230 ? -50.671 -9.573 71.489 1.00 54.31 230 MET B CA 1
ATOM 3844 C C . MET B 1 230 ? -51.694 -10.636 71.849 1.00 57.16 230 MET B C 1
ATOM 3845 O O . MET B 1 230 ? -52.673 -10.351 72.551 1.00 56.61 230 MET B O 1
ATOM 3850 N N . PRO B 1 231 ? -51.471 -11.880 71.378 1.00 60.49 231 PRO B N 1
ATOM 3851 C CA . PRO B 1 231 ? -52.312 -13.073 71.613 1.00 64.44 231 PRO B CA 1
ATOM 3852 C C . PRO B 1 231 ? -52.522 -13.245 73.123 1.00 68.32 231 PRO B C 1
ATOM 3853 O O . PRO B 1 231 ? -51.671 -12.840 73.924 1.00 67.10 231 PRO B O 1
ATOM 3857 N N . ASP B 1 232 ? -53.624 -13.829 73.533 1.00 72.61 232 ASP B N 1
ATOM 3858 C CA . ASP B 1 232 ? -53.854 -14.015 74.968 1.00 74.70 232 ASP B CA 1
ATOM 3859 C C . ASP B 1 232 ? -53.191 -15.309 75.431 1.00 77.15 232 ASP B C 1
ATOM 3860 O O . ASP B 1 232 ? -53.673 -15.996 76.333 1.00 82.69 232 ASP B O 1
ATOM 3865 N N . ALA B 1 233 ? -52.060 -15.646 74.843 1.00 72.83 233 ALA B N 1
ATOM 3866 C CA . ALA B 1 233 ? -51.459 -16.979 75.031 1.00 73.54 233 ALA B CA 1
ATOM 3867 C C . ALA B 1 233 ? -50.790 -17.416 76.363 1.00 74.12 233 ALA B C 1
ATOM 3868 O O . ALA B 1 233 ? -51.403 -18.149 77.149 1.00 75.17 233 ALA B O 1
ATOM 3870 N N . VAL B 1 234 ? -49.551 -16.991 76.617 1.00 72.70 234 VAL B N 1
ATOM 3871 C CA . VAL B 1 234 ? -48.781 -17.454 77.793 1.00 72.63 234 VAL B CA 1
ATOM 3872 C C . VAL B 1 234 ? -49.371 -18.769 78.328 1.00 72.60 234 VAL B C 1
ATOM 3873 O O . VAL B 1 234 ? -49.994 -18.805 79.396 1.00 72.35 234 VAL B O 1
ATOM 3877 N N . PRO B 1 237 ? -43.977 -20.884 83.021 1.00 54.40 237 PRO B N 1
ATOM 3878 C CA . PRO B 1 237 ? -43.732 -20.651 84.450 1.00 57.29 237 PRO B CA 1
ATOM 3879 C C . PRO B 1 237 ? -42.274 -20.913 84.821 1.00 53.57 237 PRO B C 1
ATOM 3880 O O . PRO B 1 237 ? -41.827 -22.058 84.817 1.00 52.98 237 PRO B O 1
ATOM 3884 N N . ILE B 1 238 ? -41.536 -19.850 85.145 1.00 52.88 238 ILE B N 1
ATOM 3885 C CA . ILE B 1 238 ? -40.124 -19.981 85.492 1.00 45.06 238 ILE B CA 1
ATOM 3886 C C . ILE B 1 238 ? -39.791 -21.125 86.471 1.00 48.33 238 ILE B C 1
ATOM 3887 O O . ILE B 1 238 ? -38.838 -21.870 86.243 1.00 41.55 238 ILE B O 1
ATOM 3892 N N . GLU B 1 239 ? -40.563 -21.284 87.550 1.00 41.41 239 GLU B N 1
ATOM 3893 C CA . GLU B 1 239 ? -40.306 -22.366 88.498 1.00 39.00 239 GLU B CA 1
ATOM 3894 C C . GLU B 1 239 ? -40.229 -23.748 87.831 1.00 35.92 239 GLU B C 1
ATOM 3895 O O . GLU B 1 239 ? -39.444 -24.610 88.258 1.00 38.38 239 GLU B O 1
ATOM 3901 N N . SER B 1 240 ? -41.079 -23.964 86.836 1.00 40.25 240 SER B N 1
ATOM 3902 C CA . SER B 1 240 ? -41.141 -25.242 86.123 1.00 37.49 240 SER B CA 1
ATOM 3903 C C . SER B 1 240 ? -39.859 -25.474 85.348 1.00 34.46 240 SER B C 1
ATOM 3904 O O . SER B 1 240 ? -39.370 -26.594 85.257 1.00 33.81 240 SER B O 1
ATOM 3907 N N . ILE B 1 241 ? -39.333 -24.395 84.777 1.00 36.76 241 ILE B N 1
ATOM 3908 C CA . ILE B 1 241 ? -38.084 -24.471 84.041 1.00 26.84 241 ILE B CA 1
ATOM 3909 C C . ILE B 1 241 ? -36.975 -24.763 85.042 1.00 28.84 241 ILE B C 1
ATOM 3910 O O . ILE B 1 241 ? -36.130 -25.597 84.791 1.00 24.82 241 ILE B O 1
ATOM 3915 N N . VAL B 1 242 ? -36.957 -24.078 86.192 1.00 28.54 242 VAL B N 1
ATOM 3916 C CA . VAL B 1 242 ? -35.913 -24.336 87.167 1.00 26.29 242 VAL B CA 1
ATOM 3917 C C . VAL B 1 242 ? -35.938 -25.790 87.597 1.00 27.39 242 VAL B C 1
ATOM 3918 O O . VAL B 1 242 ? -34.906 -26.445 87.750 1.00 26.53 242 VAL B O 1
ATOM 3922 N N . HIS B 1 243 ? -37.143 -26.280 87.809 1.00 26.18 243 HIS B N 1
ATOM 3923 C CA . HIS B 1 243 ? -37.404 -27.669 88.227 1.00 27.73 243 HIS B CA 1
ATOM 3924 C C . HIS B 1 243 ? -36.802 -28.642 87.187 1.00 25.90 243 HIS B C 1
ATOM 3925 O O . HIS B 1 243 ? -36.113 -29.630 87.529 1.00 28.49 243 HIS B O 1
ATOM 3932 N N . ALA B 1 244 ? -37.044 -28.330 85.918 1.00 25.08 244 ALA B N 1
ATOM 3933 C CA . ALA B 1 244 ? -36.568 -29.181 84.822 1.00 27.05 244 ALA B CA 1
ATOM 3934 C C . ALA B 1 244 ? -35.044 -29.148 84.712 1.00 23.46 244 ALA B C 1
ATOM 3935 O O . ALA B 1 244 ? -34.442 -30.165 84.411 1.00 25.19 244 ALA B O 1
ATOM 3937 N N . ILE B 1 245 ? -34.425 -27.987 84.935 1.00 22.98 245 ILE B N 1
ATOM 3938 C CA . ILE B 1 245 ? -32.948 -27.895 84.924 1.00 18.74 245 ILE B CA 1
ATOM 3939 C C . ILE B 1 245 ? -32.341 -28.821 85.976 1.00 23.16 245 ILE B C 1
ATOM 3940 O O . ILE B 1 245 ? -31.329 -29.492 85.769 1.00 25.98 245 ILE B O 1
ATOM 3945 N N . GLY B 1 246 ? -32.952 -28.826 87.149 1.00 25.07 246 GLY B N 1
ATOM 3946 C CA . GLY B 1 246 ? -32.413 -29.671 88.197 1.00 24.34 246 GLY B CA 1
ATOM 3947 C C . GLY B 1 246 ? -32.428 -31.143 87.826 1.00 35.32 246 GLY B C 1
ATOM 3948 O O . GLY B 1 246 ? -31.708 -31.949 88.428 1.00 37.64 246 GLY B O 1
ATOM 3949 N N . GLU B 1 247 ? -33.231 -31.507 86.829 1.00 25.58 247 GLU B N 1
ATOM 3950 C CA . GLU B 1 247 ? -33.293 -32.920 86.440 1.00 31.49 247 GLU B CA 1
ATOM 3951 C C . GLU B 1 247 ? -32.568 -33.198 85.133 1.00 29.39 247 GLU B C 1
ATOM 3952 O O . GLU B 1 247 ? -32.716 -34.289 84.596 1.00 29.62 247 GLU B O 1
ATOM 3958 N N . GLY B 1 248 ? -31.832 -32.219 84.594 1.00 22.16 248 GLY B N 1
ATOM 3959 C CA . GLY B 1 248 ? -31.118 -32.557 83.385 1.00 22.08 248 GLY B CA 1
ATOM 3960 C C . GLY B 1 248 ? -31.302 -31.676 82.169 1.00 22.40 248 GLY B C 1
ATOM 3961 O O . GLY B 1 248 ? -30.698 -31.985 81.144 1.00 21.62 248 GLY B O 1
ATOM 3962 N N . VAL B 1 249 ? -32.207 -30.707 82.248 1.00 19.06 249 VAL B N 1
ATOM 3963 C CA . VAL B 1 249 ? -32.355 -29.768 81.126 1.00 17.90 249 VAL B CA 1
ATOM 3964 C C . VAL B 1 249 ? -31.161 -28.796 81.253 1.00 25.02 249 VAL B C 1
ATOM 3965 O O . VAL B 1 249 ? -30.929 -28.236 82.317 1.00 23.20 249 VAL B O 1
ATOM 3969 N N . CYS B 1 250 ? -30.376 -28.621 80.173 1.00 19.09 250 CYS B N 1
ATOM 3970 C CA . CYS B 1 250 ? -29.177 -27.806 80.264 1.00 19.71 250 CYS B CA 1
ATOM 3971 C C . CYS B 1 250 ? -29.213 -26.646 79.301 1.00 23.04 250 CYS B C 1
ATOM 3972 O O . CYS B 1 250 ? -28.363 -25.788 79.385 1.00 20.50 250 CYS B O 1
ATOM 3975 N N . LYS B 1 251 ? -30.180 -26.641 78.401 1.00 19.94 251 LYS B N 1
ATOM 3976 C CA . LYS B 1 251 ? -30.271 -25.563 77.391 1.00 20.40 251 LYS B CA 1
ATOM 3977 C C . LYS B 1 251 ? -31.724 -25.099 77.324 1.00 17.01 251 LYS B C 1
ATOM 3978 O O . LYS B 1 251 ? -32.629 -25.909 77.126 1.00 19.98 251 LYS B O 1
ATOM 3984 N N . ILE B 1 252 ? -31.936 -23.793 77.518 1.00 18.19 252 ILE B N 1
ATOM 3985 C CA . ILE B 1 252 ? -33.274 -23.227 77.490 1.00 16.27 252 ILE B CA 1
ATOM 3986 C C . ILE B 1 252 ? -33.350 -22.214 76.383 1.00 21.39 252 ILE B C 1
ATOM 3987 O O . ILE B 1 252 ? -32.641 -21.205 76.456 1.00 20.74 252 ILE B O 1
ATOM 3992 N N . ASN B 1 253 ? -34.187 -22.502 75.376 1.00 20.07 253 ASN B N 1
ATOM 3993 C CA . ASN B 1 253 ? -34.331 -21.626 74.197 1.00 20.45 253 ASN B CA 1
ATOM 3994 C C . ASN B 1 253 ? -35.260 -20.448 74.509 1.00 24.88 253 ASN B C 1
ATOM 3995 O O . ASN B 1 253 ? -36.397 -20.641 74.945 1.00 27.50 253 ASN B O 1
ATOM 4000 N N . VAL B 1 254 ? -34.760 -19.236 74.262 1.00 25.19 254 VAL B N 1
ATOM 4001 C CA . VAL B 1 254 ? -35.532 -18.007 74.462 1.00 27.65 254 VAL B CA 1
ATOM 4002 C C . VAL B 1 254 ? -35.497 -17.146 73.183 1.00 29.71 254 VAL B C 1
ATOM 4003 O O . VAL B 1 254 ? -34.433 -16.784 72.696 1.00 26.49 254 VAL B O 1
ATOM 4007 N N . ASP B 1 255 ? -36.664 -16.869 72.613 1.00 30.28 255 ASP B N 1
ATOM 4008 C CA . ASP B 1 255 ? -36.747 -16.059 71.396 1.00 22.77 255 ASP B CA 1
ATOM 4009 C C . ASP B 1 255 ? -37.885 -15.033 71.522 1.00 28.44 255 ASP B C 1
ATOM 4010 O O . ASP B 1 255 ? -37.620 -13.819 71.529 1.00 32.40 255 ASP B O 1
ATOM 4015 N N . SER B 1 256 ? -39.134 -15.498 71.639 1.00 32.07 256 SER B N 1
ATOM 4016 C CA . SER B 1 256 ? -40.295 -14.583 71.757 1.00 30.45 256 SER B CA 1
ATOM 4017 C C . SER B 1 256 ? -40.183 -13.486 72.795 1.00 30.57 256 SER B C 1
ATOM 4018 O O . SER B 1 256 ? -40.622 -12.340 72.563 1.00 29.34 256 SER B O 1
ATOM 4021 N N . ASP B 1 257 ? -39.625 -13.826 73.950 1.00 26.15 257 ASP B N 1
ATOM 4022 C CA . ASP B 1 257 ? -39.507 -12.854 75.033 1.00 24.17 257 ASP B CA 1
ATOM 4023 C C . ASP B 1 257 ? -38.658 -11.626 74.639 1.00 31.10 257 ASP B C 1
ATOM 4024 O O . ASP B 1 257 ? -39.009 -10.484 74.944 1.00 26.33 257 ASP B O 1
ATOM 4029 N N . SER B 1 258 ? -37.541 -11.866 73.977 1.00 25.74 258 SER B N 1
ATOM 4030 C CA . SER B 1 258 ? -36.691 -10.769 73.538 1.00 25.49 258 SER B CA 1
ATOM 4031 C C . SER B 1 258 ? -37.361 -9.961 72.444 1.00 26.57 258 SER B C 1
ATOM 4032 O O . SER B 1 258 ? -37.170 -8.744 72.360 1.00 22.60 258 SER B O 1
ATOM 4035 N N . ARG B 1 259 ? -38.090 -10.642 71.556 1.00 27.34 259 ARG B N 1
ATOM 4036 C CA . ARG B 1 259 ? -38.757 -9.946 70.455 1.00 27.21 259 ARG B CA 1
ATOM 4037 C C . ARG B 1 259 ? -39.787 -8.979 71.055 1.00 29.37 259 ARG B C 1
ATOM 4038 O O . ARG B 1 259 ? -39.894 -7.797 70.668 1.00 25.40 259 ARG B O 1
ATOM 4046 N N . MET B 1 260 ? -40.542 -9.495 72.010 1.00 27.70 260 MET B N 1
ATOM 4047 C CA . MET B 1 260 ? -41.545 -8.689 72.665 1.00 26.05 260 MET B CA 1
ATOM 4048 C C . MET B 1 260 ? -40.949 -7.538 73.493 1.00 26.89 260 MET B C 1
ATOM 4049 O O . MET B 1 260 ? -41.485 -6.444 73.511 1.00 28.59 260 MET B O 1
ATOM 4054 N N . ALA B 1 261 ? -39.840 -7.767 74.196 1.00 24.23 261 ALA B N 1
ATOM 4055 C CA . ALA B 1 261 ? -39.230 -6.688 74.932 1.00 22.46 261 ALA B CA 1
ATOM 4056 C C . ALA B 1 261 ? -38.822 -5.561 73.979 1.00 23.27 261 ALA B C 1
ATOM 4057 O O . ALA B 1 261 ? -38.995 -4.376 74.286 1.00 24.83 261 ALA B O 1
ATOM 4059 N N . MET B 1 262 ? -38.226 -5.912 72.844 1.00 21.42 262 MET B N 1
ATOM 4060 C CA . MET B 1 262 ? -37.799 -4.838 71.929 1.00 25.21 262 MET B CA 1
ATOM 4061 C C . MET B 1 262 ? -39.003 -4.100 71.352 1.00 27.52 262 MET B C 1
ATOM 4062 O O . MET B 1 262 ? -39.059 -2.865 71.351 1.00 21.88 262 MET B O 1
ATOM 4067 N N . THR B 1 263 ? -40.002 -4.852 70.914 1.00 21.08 263 THR B N 1
ATOM 4068 C CA . THR B 1 263 ? -41.183 -4.217 70.333 1.00 25.00 263 THR B CA 1
ATOM 4069 C C . THR B 1 263 ? -41.922 -3.300 71.332 1.00 24.11 263 THR B C 1
ATOM 4070 O O . THR B 1 263 ? -42.339 -2.175 70.988 1.00 23.69 263 THR B O 1
ATOM 4074 N N . GLY B 1 264 ? -42.094 -3.769 72.559 1.00 22.42 264 GLY B N 1
ATOM 4075 C CA . GLY B 1 264 ? -42.777 -2.914 73.551 1.00 24.33 264 GLY B CA 1
ATOM 4076 C C . GLY B 1 264 ? -42.029 -1.606 73.798 1.00 27.61 264 GLY B C 1
ATOM 4077 O O . GLY B 1 264 ? -42.628 -0.520 73.871 1.00 26.79 264 GLY B O 1
ATOM 4078 N N . ALA B 1 265 ? -40.709 -1.685 73.876 1.00 23.59 265 ALA B N 1
ATOM 4079 C CA . ALA B 1 265 ? -39.905 -0.469 74.089 1.00 21.20 265 ALA B CA 1
ATOM 4080 C C . ALA B 1 265 ? -40.015 0.522 72.898 1.00 25.30 265 ALA B C 1
ATOM 4081 O O . ALA B 1 265 ? -40.073 1.731 73.085 1.00 24.59 265 ALA B O 1
ATOM 4083 N N . ILE B 1 266 ? -40.019 0.027 71.674 1.00 24.02 266 ILE B N 1
ATOM 4084 C CA . ILE B 1 266 ? -40.125 0.929 70.528 1.00 22.60 266 ILE B CA 1
ATOM 4085 C C . ILE B 1 266 ? -41.524 1.553 70.501 1.00 26.45 266 ILE B C 1
ATOM 4086 O O . ILE B 1 266 ? -41.682 2.758 70.287 1.00 24.08 266 ILE B O 1
ATOM 4091 N N . ARG B 1 267 ? -42.551 0.749 70.770 1.00 28.01 267 ARG B N 1
ATOM 4092 C CA . ARG B 1 267 ? -43.913 1.295 70.759 1.00 25.15 267 ARG B CA 1
ATOM 4093 C C . ARG B 1 267 ? -44.058 2.396 71.803 1.00 27.66 267 ARG B C 1
ATOM 4094 O O . ARG B 1 267 ? -44.800 3.333 71.587 1.00 27.97 267 ARG B O 1
ATOM 4102 N N . LYS B 1 268 ? -43.360 2.250 72.915 1.00 24.85 268 LYS B N 1
ATOM 4103 C CA . LYS B 1 268 ? -43.446 3.244 74.009 1.00 30.15 268 LYS B CA 1
ATOM 4104 C C . LYS B 1 268 ? -42.811 4.554 73.543 1.00 31.81 268 LYS B C 1
ATOM 4105 O O . LYS B 1 268 ? -43.403 5.618 73.686 1.00 27.21 268 LYS B O 1
ATOM 4111 N N . VAL B 1 269 ? -41.639 4.474 72.917 1.00 28.50 269 VAL B N 1
ATOM 4112 C CA . VAL B 1 269 ? -41.001 5.698 72.382 1.00 30.79 269 VAL B CA 1
ATOM 4113 C C . VAL B 1 269 ? -41.884 6.355 71.323 1.00 26.23 269 VAL B C 1
ATOM 4114 O O . VAL B 1 269 ? -42.042 7.587 71.312 1.00 29.50 269 VAL B O 1
ATOM 4118 N N . PHE B 1 270 ? -42.478 5.564 70.418 1.00 24.22 270 PHE B N 1
ATOM 4119 C CA . PHE B 1 270 ? -43.312 6.117 69.338 1.00 26.70 270 PHE B CA 1
ATOM 4120 C C . PHE B 1 270 ? -44.524 6.908 69.866 1.00 27.15 270 PHE B C 1
ATOM 4121 O O . PHE B 1 270 ? -44.956 7.889 69.258 1.00 25.93 270 PHE B O 1
ATOM 4129 N N . VAL B 1 271 ? -45.120 6.412 70.940 1.00 24.85 271 VAL B N 1
ATOM 4130 C CA . VAL B 1 271 ? -46.277 7.130 71.522 1.00 31.12 271 VAL B CA 1
ATOM 4131 C C . VAL B 1 271 ? -45.898 8.317 72.374 1.00 32.62 271 VAL B C 1
ATOM 4132 O O . VAL B 1 271 ? -46.495 9.402 72.264 1.00 31.41 271 VAL B O 1
ATOM 4136 N N . GLU B 1 272 ? -44.901 8.119 73.219 1.00 28.92 272 GLU B N 1
ATOM 4137 C CA . GLU B 1 272 ? -44.448 9.131 74.163 1.00 32.26 272 GLU B CA 1
ATOM 4138 C C . GLU B 1 272 ? -43.654 10.299 73.550 1.00 38.12 272 GLU B C 1
ATOM 4139 O O . GLU B 1 272 ? -43.705 11.421 74.045 1.00 31.50 272 GLU B O 1
ATOM 4145 N N . HIS B 1 273 ? -42.905 10.027 72.489 1.00 31.41 273 HIS B N 1
ATOM 4146 C CA . HIS B 1 273 ? -42.099 11.051 71.837 1.00 27.69 273 HIS B CA 1
ATOM 4147 C C . HIS B 1 273 ? -42.234 10.859 70.344 1.00 26.81 273 HIS B C 1
ATOM 4148 O O . HIS B 1 273 ? -41.295 10.419 69.685 1.00 31.04 273 HIS B O 1
ATOM 4155 N N . PRO B 1 274 ? -43.400 11.218 69.782 1.00 28.21 274 PRO B N 1
ATOM 4156 C CA . PRO B 1 274 ? -43.661 11.050 68.354 1.00 28.57 274 PRO B CA 1
ATOM 4157 C C . PRO B 1 274 ? -42.867 11.869 67.356 1.00 27.73 274 PRO B C 1
ATOM 4158 O O . PRO B 1 274 ? -42.935 11.620 66.149 1.00 31.98 274 PRO B O 1
ATOM 4162 N N . GLU B 1 275 ? -42.108 12.828 67.875 1.00 30.61 275 GLU B N 1
ATOM 4163 C CA . GLU B 1 275 ? -41.275 13.691 67.031 1.00 34.55 275 GLU B CA 1
ATOM 4164 C C . GLU B 1 275 ? -39.934 13.024 66.749 1.00 34.93 275 GLU B C 1
ATOM 4165 O O . GLU B 1 275 ? -39.218 13.433 65.834 1.00 34.33 275 GLU B O 1
ATOM 4171 N N . LYS B 1 276 ? -39.586 12.011 67.530 1.00 29.49 276 LYS B N 1
ATOM 4172 C CA . LYS B 1 276 ? -38.307 11.326 67.344 1.00 31.39 276 LYS B CA 1
ATOM 4173 C C . LYS B 1 276 ? -38.297 10.385 66.166 1.00 32.64 276 LYS B C 1
ATOM 4174 O O . LYS B 1 276 ? -39.210 9.545 66.025 1.00 31.13 276 LYS B O 1
ATOM 4180 N N . PHE B 1 277 ? -37.274 10.522 65.314 1.00 24.72 277 PHE B N 1
ATOM 4181 C CA . PHE B 1 277 ? -37.194 9.674 64.139 1.00 25.32 277 PHE B CA 1
ATOM 4182 C C . PHE B 1 277 ? -35.860 8.957 63.966 1.00 25.82 277 PHE B C 1
ATOM 4183 O O . PHE B 1 277 ? -35.708 8.175 63.036 1.00 27.92 277 PHE B O 1
ATOM 4191 N N . ASP B 1 278 ? -34.910 9.227 64.850 1.00 32.08 278 ASP B N 1
ATOM 4192 C CA . ASP B 1 278 ? -33.605 8.575 64.776 1.00 28.13 278 ASP B CA 1
ATOM 4193 C C . ASP B 1 278 ? -33.770 7.153 65.326 1.00 25.39 278 ASP B C 1
ATOM 4194 O O . ASP B 1 278 ? -34.121 6.978 66.487 1.00 25.56 278 ASP B O 1
ATOM 4199 N N . PRO B 1 279 ? -33.447 6.124 64.525 1.00 23.81 279 PRO B N 1
ATOM 4200 C CA . PRO B 1 279 ? -33.603 4.746 65.030 1.00 25.61 279 PRO B CA 1
ATOM 4201 C C . PRO B 1 279 ? -32.874 4.436 66.330 1.00 26.43 279 PRO B C 1
ATOM 4202 O O . PRO B 1 279 ? -33.303 3.592 67.101 1.00 26.07 279 PRO B O 1
ATOM 4206 N N . ARG B 1 280 ? -31.780 5.134 66.605 1.00 26.40 280 ARG B N 1
ATOM 4207 C CA . ARG B 1 280 ? -31.025 4.878 67.828 1.00 27.88 280 ARG B CA 1
ATOM 4208 C C . ARG B 1 280 ? -31.859 5.228 69.061 1.00 22.70 280 ARG B C 1
ATOM 4209 O O . ARG B 1 280 ? -31.644 4.694 70.144 1.00 25.09 280 ARG B O 1
ATOM 4217 N N . ASP B 1 281 ? -32.806 6.141 68.865 1.00 25.02 281 ASP B N 1
ATOM 4218 C CA . ASP B 1 281 ? -33.698 6.640 69.912 1.00 29.73 281 ASP B CA 1
ATOM 4219 C C . ASP B 1 281 ? -34.749 5.637 70.386 1.00 29.25 281 ASP B C 1
ATOM 4220 O O . ASP B 1 281 ? -35.306 5.796 71.472 1.00 28.54 281 ASP B O 1
ATOM 4225 N N . TYR B 1 282 ? -35.063 4.634 69.566 1.00 21.87 282 TYR B N 1
ATOM 4226 C CA . TYR B 1 282 ? -36.023 3.602 69.953 1.00 18.79 282 TYR B CA 1
ATOM 4227 C C . TYR B 1 282 ? -35.365 2.218 69.941 1.00 25.41 282 TYR B C 1
ATOM 4228 O O . TYR B 1 282 ? -35.658 1.379 70.785 1.00 23.40 282 TYR B O 1
ATOM 4237 N N . LEU B 1 283 ? -34.435 1.974 69.026 1.00 23.91 283 LEU B N 1
ATOM 4238 C CA . LEU B 1 283 ? -33.691 0.682 69.080 1.00 22.10 283 LEU B CA 1
ATOM 4239 C C . LEU B 1 283 ? -32.771 0.559 70.307 1.00 27.82 283 LEU B C 1
ATOM 4240 O O . LEU B 1 283 ? -32.539 -0.545 70.803 1.00 29.42 283 LEU B O 1
ATOM 4245 N N . GLY B 1 284 ? -32.208 1.675 70.777 1.00 24.79 284 GLY B N 1
ATOM 4246 C CA . GLY B 1 284 ? -31.353 1.633 71.941 1.00 22.47 284 GLY B CA 1
ATOM 4247 C C . GLY B 1 284 ? -32.219 1.233 73.137 1.00 26.08 284 GLY B C 1
ATOM 4248 O O . GLY B 1 284 ? -31.806 0.372 73.922 1.00 22.20 284 GLY B O 1
ATOM 4249 N N .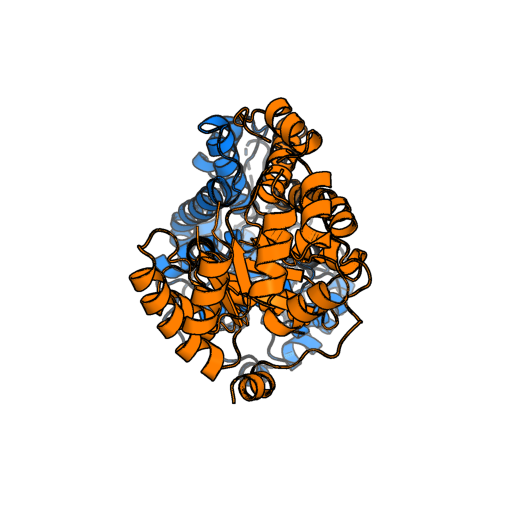 PRO B 1 285 ? -33.379 1.906 73.348 1.00 21.76 285 PRO B N 1
ATOM 4250 C CA . PRO B 1 285 ? -34.250 1.518 74.461 1.00 27.60 285 PRO B CA 1
ATOM 4251 C C . PRO B 1 285 ? -34.699 0.045 74.278 1.00 24.45 285 PRO B C 1
ATOM 4252 O O . PRO B 1 285 ? -34.882 -0.671 75.260 1.00 23.35 285 PRO B O 1
ATOM 4256 N N . GLY B 1 286 ? -34.905 -0.393 73.034 1.00 23.48 286 GLY B N 1
ATOM 4257 C CA . GLY B 1 286 ? -35.295 -1.788 72.802 1.00 24.93 286 GLY B CA 1
ATOM 4258 C C . GLY B 1 286 ? -34.173 -2.729 73.172 1.00 23.57 286 GLY B C 1
ATOM 4259 O O . GLY B 1 286 ? -34.384 -3.766 73.739 1.00 24.65 286 GLY B O 1
ATOM 4260 N N . ARG B 1 287 ? -32.946 -2.352 72.855 1.00 23.46 287 ARG B N 1
ATOM 4261 C CA . ARG B 1 287 ? -31.779 -3.157 73.196 1.00 23.82 287 ARG B CA 1
ATOM 4262 C C . ARG B 1 287 ? -31.663 -3.264 74.707 1.00 23.44 287 ARG B C 1
ATOM 4263 O O . ARG B 1 287 ? -31.407 -4.310 75.269 1.00 21.76 287 ARG B O 1
ATOM 4271 N N . ASP B 1 288 ? -31.871 -2.156 75.393 1.00 19.39 288 ASP B N 1
ATOM 4272 C CA . ASP B 1 288 ? -31.772 -2.250 76.851 1.00 21.99 288 ASP B CA 1
ATOM 4273 C C . ASP B 1 288 ? -32.920 -3.076 77.482 1.00 22.43 288 ASP B C 1
ATOM 4274 O O . ASP B 1 288 ? -32.722 -3.684 78.550 1.00 23.60 288 ASP B O 1
ATOM 4279 N N . ALA B 1 289 ? -34.108 -3.070 76.862 1.00 21.49 289 ALA B N 1
ATOM 4280 C CA . ALA B 1 289 ? -35.257 -3.845 77.405 1.00 21.58 289 ALA B CA 1
ATOM 4281 C C . ALA B 1 289 ? -34.910 -5.311 77.305 1.00 24.79 289 ALA B C 1
ATOM 4282 O O . ALA B 1 289 ? -35.224 -6.114 78.205 1.00 25.16 289 ALA B O 1
ATOM 4284 N N . ILE B 1 290 ? -34.290 -5.692 76.191 1.00 19.21 290 ILE B N 1
ATOM 4285 C CA . ILE B 1 290 ? -33.848 -7.092 76.093 1.00 19.30 290 ILE B CA 1
ATOM 4286 C C . ILE B 1 290 ? -32.916 -7.445 77.231 1.00 24.18 290 ILE B C 1
ATOM 4287 O O . ILE B 1 290 ? -33.090 -8.465 77.889 1.00 22.84 290 ILE B O 1
ATOM 4292 N N . THR B 1 291 ? -31.934 -6.598 77.510 1.00 17.50 291 THR B N 1
ATOM 4293 C CA . THR B 1 291 ? -30.983 -6.913 78.557 1.00 21.76 291 THR B CA 1
ATOM 4294 C C . THR B 1 291 ? -31.694 -7.024 79.883 1.00 21.28 291 THR B C 1
ATOM 4295 O O . THR B 1 291 ? -31.436 -7.932 80.650 1.00 18.84 291 THR B O 1
ATOM 4299 N N . GLU B 1 292 ? -32.588 -6.074 80.165 1.00 25.43 292 GLU B N 1
ATOM 4300 C CA . GLU B 1 292 ? -33.272 -6.109 81.448 1.00 24.85 292 GLU B CA 1
ATOM 4301 C C . GLU B 1 292 ? -34.179 -7.316 81.586 1.00 27.50 292 GLU B C 1
ATOM 4302 O O . GLU B 1 292 ? -34.318 -7.876 82.682 1.00 24.74 292 GLU B O 1
ATOM 4308 N N . MET B 1 293 ? -34.796 -7.728 80.490 1.00 24.94 293 MET B N 1
ATOM 4309 C CA . MET B 1 293 ? -35.646 -8.918 80.563 1.00 26.15 293 MET B CA 1
ATOM 4310 C C . MET B 1 293 ? -34.786 -10.194 80.770 1.00 26.17 293 MET B C 1
ATOM 4311 O O . MET B 1 293 ? -35.185 -11.128 81.504 1.00 26.90 293 MET B O 1
ATOM 4316 N N . LEU B 1 294 ? -33.568 -10.222 80.206 1.00 19.27 294 LEU B N 1
ATOM 4317 C CA . LEU B 1 294 ? -32.715 -11.418 80.325 1.00 20.55 294 LEU B CA 1
ATOM 4318 C C . LEU B 1 294 ? -32.035 -11.653 81.644 1.00 24.78 294 LEU B C 1
ATOM 4319 O O . LEU B 1 294 ? -31.831 -12.794 82.019 1.00 23.24 294 LEU B O 1
ATOM 4324 N N . ILE B 1 295 ? -31.706 -10.572 82.367 1.00 24.07 295 ILE B N 1
ATOM 4325 C CA . ILE B 1 295 ? -30.960 -10.741 83.598 1.00 29.25 295 ILE B CA 1
ATOM 4326 C C . ILE B 1 295 ? -31.626 -11.696 84.592 1.00 24.94 295 ILE B C 1
ATOM 4327 O O . ILE B 1 295 ? -30.985 -12.628 85.042 1.00 28.89 295 ILE B O 1
ATOM 4332 N N . PRO B 1 296 ? -32.938 -11.524 84.883 1.00 23.84 296 PRO B N 1
ATOM 4333 C CA . PRO B 1 296 ? -33.628 -12.416 85.837 1.00 26.98 296 PRO B CA 1
ATOM 4334 C C . PRO B 1 296 ? -33.667 -13.876 85.364 1.00 25.32 296 PRO B C 1
ATOM 4335 O O . PRO B 1 296 ? -33.604 -14.829 86.181 1.00 23.99 296 PRO B O 1
ATOM 4339 N N . LYS B 1 297 ? -33.796 -14.042 84.054 1.00 23.79 297 LYS B N 1
ATOM 4340 C CA . LYS B 1 297 ? -33.865 -15.382 83.471 1.00 21.13 297 LYS B CA 1
ATOM 4341 C C . LYS B 1 297 ? -32.534 -16.079 83.646 1.00 22.15 297 LYS B C 1
ATOM 4342 O O . LYS B 1 297 ? -32.473 -17.229 84.091 1.00 24.04 297 LYS B O 1
ATOM 4348 N N . ILE B 1 298 ? -31.456 -15.385 83.286 1.00 18.58 298 ILE B N 1
ATOM 4349 C CA . ILE B 1 298 ? -30.140 -16.008 83.399 1.00 19.32 298 ILE B CA 1
ATOM 4350 C C . ILE B 1 298 ? -29.878 -16.368 84.858 1.00 20.93 298 ILE B C 1
ATOM 4351 O O . ILE B 1 298 ? -29.312 -17.448 85.157 1.00 23.05 298 ILE B O 1
ATOM 4356 N N . LYS B 1 299 ? -30.293 -15.483 85.757 1.00 22.63 299 LYS B N 1
ATOM 4357 C CA . LYS B 1 299 ? -30.085 -15.791 87.189 1.00 24.63 299 LYS B CA 1
ATOM 4358 C C . LYS B 1 299 ? -30.825 -17.060 87.593 1.00 25.75 299 LYS B C 1
ATOM 4359 O O . LYS B 1 299 ? -30.268 -17.912 88.291 1.00 27.46 299 LYS B O 1
ATOM 4365 N N . ALA B 1 300 ? -32.064 -17.201 87.133 1.00 24.39 300 ALA B N 1
ATOM 4366 C CA . ALA B 1 300 ? -32.892 -18.368 87.451 1.00 26.43 300 ALA B CA 1
ATOM 4367 C C . ALA B 1 300 ? -32.358 -19.665 86.820 1.00 27.28 300 ALA B C 1
ATOM 4368 O O . ALA B 1 300 ? -32.424 -20.745 87.418 1.00 26.71 300 ALA B O 1
ATOM 4370 N N . PHE B 1 301 ? -31.842 -19.560 85.593 1.00 23.19 301 PHE B N 1
ATOM 4371 C CA . PHE B 1 301 ? -31.317 -20.742 84.907 1.00 22.59 301 PHE B CA 1
ATOM 4372 C C . PHE B 1 301 ? -30.076 -21.252 85.662 1.00 25.29 301 PHE B C 1
ATOM 4373 O O . PHE B 1 301 ? -29.726 -22.406 85.548 1.00 24.56 301 PHE B O 1
ATOM 4381 N N . GLY B 1 302 ? -29.383 -20.353 86.373 1.00 23.08 302 GLY B N 1
ATOM 4382 C CA . GLY B 1 302 ? -28.246 -20.759 87.156 1.00 23.45 302 GLY B CA 1
ATOM 4383 C C . GLY B 1 302 ? -26.855 -20.692 86.589 1.00 27.02 302 GLY B C 1
ATOM 4384 O O . GLY B 1 302 ? -25.938 -21.170 87.232 1.00 21.59 302 GLY B O 1
ATOM 4385 N N . SER B 1 303 ? -26.696 -20.137 85.382 1.00 24.93 303 SER B N 1
ATOM 4386 C CA . SER B 1 303 ? -25.392 -20.085 84.734 1.00 23.61 303 SER B CA 1
ATOM 4387 C C . SER B 1 303 ? -24.552 -18.889 85.141 1.00 23.39 303 SER B C 1
ATOM 4388 O O . SER B 1 303 ? -23.391 -18.799 84.750 1.00 21.20 303 SER B O 1
ATOM 4391 N N . ALA B 1 304 ? -25.127 -17.984 85.938 1.00 19.83 304 ALA B N 1
ATOM 4392 C CA . ALA B 1 304 ? -24.344 -16.806 86.366 1.00 26.36 304 ALA B CA 1
ATOM 4393 C C . ALA B 1 304 ? -23.050 -17.214 87.113 1.00 28.09 304 ALA B C 1
ATOM 4394 O O . ALA B 1 304 ? -23.055 -18.113 87.958 1.00 26.33 304 ALA B O 1
ATOM 4396 N N . GLY B 1 305 ? -21.937 -16.577 86.789 1.00 25.32 305 GLY B N 1
ATOM 4397 C CA . GLY B 1 305 ? -20.700 -16.913 87.485 1.00 31.38 305 GLY B CA 1
ATOM 4398 C C . GLY B 1 305 ? -19.903 -18.065 86.944 1.00 35.10 305 GLY B C 1
ATOM 4399 O O . GLY B 1 305 ? -18.755 -18.271 87.354 1.00 34.25 305 GLY B O 1
ATOM 4400 N N . HIS B 1 306 ? -20.471 -18.801 85.983 1.00 27.32 306 HIS B N 1
ATOM 4401 C CA . HIS B 1 306 ? -19.790 -19.968 85.444 1.00 24.84 306 HIS B CA 1
ATOM 4402 C C . HIS B 1 306 ? -18.945 -19.796 84.202 1.00 25.19 306 HIS B C 1
ATOM 4403 O O . HIS B 1 306 ? -18.253 -20.749 83.778 1.00 26.46 306 HIS B O 1
ATOM 4410 N N . ALA B 1 307 ? -18.981 -18.601 83.621 1.00 25.43 307 ALA B N 1
ATOM 4411 C CA . ALA B 1 307 ? -18.231 -18.374 82.389 1.00 25.38 307 ALA B CA 1
ATOM 4412 C C . ALA B 1 307 ? -16.776 -18.742 82.534 1.00 34.99 307 ALA B C 1
ATOM 4413 O O . ALA B 1 307 ? -16.166 -19.247 81.598 1.00 33.50 307 ALA B O 1
ATOM 4415 N N . GLY B 1 308 ? -16.204 -18.528 83.725 1.00 36.32 308 GLY B N 1
ATOM 4416 C CA . GLY B 1 308 ? -14.784 -18.842 83.856 1.00 37.33 308 GLY B CA 1
ATOM 4417 C C . GLY B 1 308 ? -14.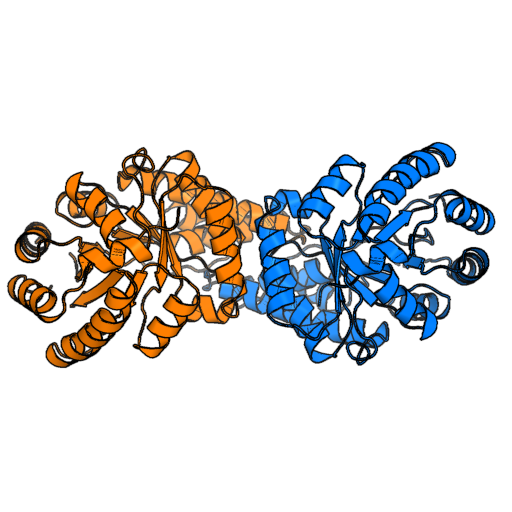446 -20.216 84.398 1.00 33.05 308 GLY B C 1
ATOM 4418 O O . GLY B 1 308 ? -13.306 -20.456 84.792 1.00 36.03 308 GLY B O 1
ATOM 4419 N N . ASP B 1 309 ? -15.396 -21.137 84.399 1.00 28.53 309 ASP B N 1
ATOM 4420 C CA . ASP B 1 309 ? -15.137 -22.460 84.951 1.00 28.09 309 ASP B CA 1
ATOM 4421 C C . ASP B 1 309 ? -14.247 -23.383 84.172 1.00 29.47 309 ASP B C 1
ATOM 4422 O O . ASP B 1 309 ? -13.636 -24.284 84.744 1.00 33.82 309 ASP B O 1
ATOM 4427 N N . TYR B 1 310 ? -14.181 -23.202 82.865 1.00 21.56 310 TYR B N 1
ATOM 4428 C CA . TYR B 1 310 ? -13.416 -24.145 82.064 1.00 27.77 310 TYR B CA 1
ATOM 4429 C C . TYR B 1 310 ? -12.645 -23.549 80.917 1.00 29.32 310 TYR B C 1
ATOM 4430 O O . TYR B 1 310 ? -12.996 -22.489 80.419 1.00 32.56 310 TYR B O 1
ATOM 4439 N N . LYS B 1 311 ? -11.588 -24.243 80.497 1.00 30.81 311 LYS B N 1
ATOM 4440 C CA . LYS B 1 311 ? -10.797 -23.784 79.369 1.00 30.99 311 LYS B CA 1
ATOM 4441 C C . LYS B 1 311 ? -11.614 -24.288 78.189 1.00 28.49 311 LYS B C 1
ATOM 4442 O O . LYS B 1 311 ? -11.901 -25.480 78.117 1.00 29.16 311 LYS B O 1
ATOM 4448 N N . VAL B 1 312 ? -11.973 -23.396 77.285 1.00 25.64 312 VAL B N 1
ATOM 4449 C CA . VAL B 1 312 ? -12.778 -23.789 76.108 1.00 26.79 312 VAL B CA 1
ATOM 4450 C C . VAL B 1 312 ? -11.966 -24.569 75.085 1.00 26.32 312 VAL B C 1
ATOM 4451 O O . VAL B 1 312 ? -10.861 -24.141 74.697 1.00 28.94 312 VAL B O 1
ATOM 4455 N N . VAL B 1 313 ? -12.507 -25.708 74.627 1.00 24.23 313 VAL B N 1
ATOM 4456 C CA . VAL B 1 313 ? -11.858 -26.568 73.645 1.00 27.59 313 VAL B CA 1
ATOM 4457 C C . VAL B 1 313 ? -12.201 -26.083 72.225 1.00 31.17 313 VAL B C 1
ATOM 4458 O O . VAL B 1 313 ? -13.386 -25.845 71.925 1.00 29.36 313 VAL B O 1
ATOM 4462 N N . SER B 1 314 ? -11.195 -25.928 71.348 1.00 24.99 314 SER B N 1
ATOM 4463 C CA . SER B 1 314 ? -11.471 -25.485 69.971 1.00 22.75 314 SER B CA 1
ATOM 4464 C C . SER B 1 314 ? -12.105 -26.549 69.139 1.00 25.66 314 SER B C 1
ATOM 4465 O O . SER B 1 314 ? -12.007 -27.722 69.455 1.00 25.45 314 SER B O 1
ATOM 4468 N N . LEU B 1 315 ? -12.752 -26.167 68.041 1.00 23.45 315 LEU B N 1
ATOM 4469 C CA . LEU B 1 315 ? -13.362 -27.175 67.184 1.00 22.75 315 LEU B CA 1
ATOM 4470 C C . LEU B 1 315 ? -12.318 -28.162 66.711 1.00 26.64 315 LEU B C 1
ATOM 4471 O O . LEU B 1 315 ? -12.599 -29.344 66.567 1.00 23.96 315 LEU B O 1
ATOM 4476 N N . GLU B 1 316 ? -11.106 -27.673 66.471 1.00 26.83 316 GLU B N 1
ATOM 4477 C CA . GLU B 1 316 ? -10.092 -28.574 65.955 1.00 27.10 316 GLU B CA 1
ATOM 4478 C C . GLU B 1 316 ? -9.733 -29.621 66.995 1.00 25.65 316 GLU B C 1
ATOM 4479 O O . GLU B 1 316 ? -9.623 -30.788 66.657 1.00 30.99 316 GLU B O 1
ATOM 4485 N N . GLU B 1 317 ? -9.586 -29.217 68.252 1.00 28.02 317 GLU B N 1
ATOM 4486 C CA . GLU B 1 317 ? -9.238 -30.156 69.323 1.00 30.94 317 GLU B CA 1
ATOM 4487 C C . GLU B 1 317 ? -10.442 -31.054 69.627 1.00 27.04 317 GLU B C 1
ATOM 4488 O O . GLU B 1 317 ? -10.289 -32.209 70.034 1.00 27.57 317 GLU B O 1
ATOM 4494 N N . ALA B 1 318 ? -11.645 -30.545 69.382 1.00 27.91 318 ALA B N 1
ATOM 4495 C CA . ALA B 1 318 ? -12.878 -31.318 69.630 1.00 27.03 318 ALA B CA 1
ATOM 4496 C C . ALA B 1 318 ? -13.054 -32.485 68.680 1.00 22.62 318 ALA B C 1
ATOM 4497 O O . ALA B 1 318 ? -13.789 -33.431 68.980 1.00 26.62 318 ALA B O 1
ATOM 4499 N N . LYS B 1 319 ? -12.409 -32.443 67.522 1.00 24.47 319 LYS B N 1
ATOM 4500 C CA . LYS B 1 319 ? -12.554 -33.550 66.578 1.00 21.98 319 LYS B CA 1
ATOM 4501 C C . LYS B 1 319 ? -12.116 -34.850 67.261 1.00 29.34 319 LYS B C 1
ATOM 4502 O O . LYS B 1 319 ? -12.601 -35.938 66.940 1.00 24.41 319 LYS B O 1
ATOM 4508 N N . ALA B 1 320 ? -11.156 -34.734 68.161 1.00 25.05 320 ALA B N 1
ATOM 4509 C CA . ALA B 1 320 ? -10.655 -35.912 68.885 1.00 32.63 320 ALA B CA 1
ATOM 4510 C C . ALA B 1 320 ? -11.714 -36.598 69.746 1.00 32.76 320 ALA B C 1
ATOM 4511 O O . ALA B 1 320 ? -11.622 -37.780 70.049 1.00 29.18 320 ALA B O 1
ATOM 4513 N N . TRP B 1 321 ? -12.715 -35.855 70.186 1.00 2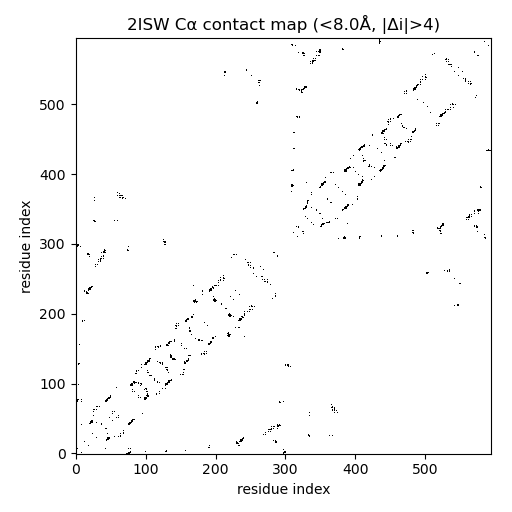9.81 321 TRP B N 1
ATOM 4514 C CA . TRP B 1 321 ? -13.755 -36.462 71.004 1.00 32.36 321 TRP B CA 1
ATOM 4515 C C . TRP B 1 321 ? -14.544 -37.515 70.270 1.00 28.83 321 TRP B C 1
ATOM 4516 O O . TRP B 1 321 ? -15.175 -38.347 70.913 1.00 29.81 321 TRP B O 1
ATOM 4527 N N . TYR B 1 322 ? -14.536 -37.450 68.944 1.00 27.05 322 TYR B N 1
ATOM 4528 C CA . TYR B 1 322 ? -15.343 -38.329 68.138 1.00 24.40 322 TYR B CA 1
ATOM 4529 C C . TYR B 1 322 ? -14.500 -39.315 67.365 1.00 33.52 322 TYR B C 1
ATOM 4530 O O . TYR B 1 322 ? -14.940 -39.926 66.371 1.00 35.21 322 TYR B O 1
ATOM 4539 N N . LYS B 1 323 ? -13.278 -39.370 67.850 1.00 37.13 323 LYS B N 1
ATOM 4540 C CA . LYS B 1 323 ? -12.174 -40.176 67.401 1.00 46.14 323 LYS B CA 1
ATOM 4541 C C . LYS B 1 323 ? -11.325 -39.536 66.366 1.00 51.65 323 LYS B C 1
ATOM 4542 O O . LYS B 1 323 ? -11.792 -39.128 65.272 1.00 49.04 323 LYS B O 1
#

Nearest PDB structures (foldseek):
  2isw-assembly1_A  TM=1.003E+00  e=7.195E-62  Giardia duodenalis
  2isv-assembly1_B  TM=9.893E-01  e=2.699E-54  Giardia duodenalis
  5ud2-assembly1_B  TM=9.790E-01  e=3.946E-34  Helicobacter pylori 26695
  5ucn-assembly1_A  TM=9.789E-01  e=6.502E-33  Helicobacter pylori 26695
  2fjk-assembly1_D  TM=9.661E-01  e=1.027E-32  Thermus caldophilus